Protein AF-A0A8J4S5A6-F1 (afdb_monomer_lite)

InterPro domains:
  IPR004843 Calcineurin-like, phosphoesterase domain [PF00149] (9-137)
  IPR004843 Calcineurin-like, phosphoesterase domain [PF00149] (401-636)
  IPR008963 Purple acid phosphatase-like, N-terminal [SSF49363] (291-391)
  IPR015914 Purple acid phosphatase, N-terminal [PF16656] (293-390)
  IPR025733 Purple acid phosphatase, C-terminal domain [PF14008] (165-216)
  IPR025733 Purple acid phosphatase, C-terminal domain [PF14008] (664-725)
  IPR029052 Metallo-dependent phosphatase-like [G3DSA:3.60.21.10] (1-220)
  IPR029052 Metallo-dependent phosphatase-like [G3DSA:3.60.21.10] (396-733)
  IPR029052 Metallo-dependent phosphatase-like [SSF56300] (8-216)
  IPR029052 Metallo-dependent phosphatase-like [SSF56300] (397-730)
  IPR039331 Purple acid phosphatase-like [PTHR22953] (284-729)
  IPR041792 Purple acid phosphatase, metallophosphatase domain [cd00839] (3-216)
  IPR041792 Purple acid phosphatase, metallophosphatase domain [cd00839] (396-730)

Organism: NCBI:txid1284355

pLDDT: mean 86.41, std 16.62, range [24.92, 98.94]

Secondary structure (DSSP, 8-state):
---TTHHHHHH---STTTTT-BTTTBEEEEETTEEEEE--SSSSSTTPPPPTT-SS--S--S--HHHHHHHHHHHHHHTTTT--EEEEE-SS-S--GGGB-TTS-B-HHHHHHHHHHHHHHHHTT--EEEE-SSSSEEEEEEEETTEE--TTB-TTS--BSS-SSPEEEEE-TT--TT-SPPPPS---TTEEEEESS--EEEEEEE-SS-EEEEEEE---------------S---S---------SS-GGG-EEETTTTEEESTTTEEE---TT--SGGGGEEEPTTGGGS-EEEEEEEESSSTTSEEEEEEEESS--TTEEEEEESSTT-PEEP-SPPEEE-S-B-SS-B-EEEEEEE-SPPTT-EEEEEEEESS-GGGBPPPEEEEPPPPTT--S-EEEEEES---SSTTTHHHHHHHTT--TTT-SEEEE-S--S-GGGGGGSTTGGGS--HHHHHHHHHHHHHHHHTTS-EEE---STTSB--SHHHHH-HHHHHHSBTTHHHHHH---SHHHHT-BTTTBEEEEETTEEEEE--SSSSSTTPPPPSS-TT-----S--HHHHHHHHHHHHHHTTTTS-EEEEE-SS-S--STTEETTEE-HHHHHHHHHHHHHHHHTT-SEEEE-SSSSEEEEPSEETTEE--TTB-TTS-EEES-SSPEEEEE--S--TT-PPPPPS---TTEEEEESS--EEEEEEE-SSEEEEEEEETTT--EEEEEEEE----

Structure (mmCIF, N/CA/C/O backbone):
data_AF-A0A8J4S5A6-F1
#
_entry.id   AF-A0A8J4S5A6-F1
#
loop_
_atom_site.group_PDB
_atom_site.id
_atom_site.type_symbol
_atom_site.label_atom_id
_atom_site.label_alt_id
_atom_site.label_comp_id
_atom_site.label_asym_id
_atom_site.label_entity_id
_atom_site.label_seq_id
_atom_site.pdbx_PDB_ins_code
_atom_site.Cartn_x
_atom_site.Cartn_y
_atom_site.Cartn_z
_atom_site.occupancy
_atom_site.B_iso_or_equiv
_atom_site.auth_seq_id
_atom_site.auth_comp_id
_atom_site.auth_asym_id
_atom_site.auth_atom_id
_atom_site.pdbx_PDB_model_num
ATOM 1 N N . MET A 1 1 ? 13.809 9.074 -29.346 1.00 41.97 1 MET A N 1
ATOM 2 C CA . MET A 1 1 ? 13.337 9.359 -30.720 1.00 41.97 1 MET A CA 1
ATOM 3 C C . MET A 1 1 ? 12.106 8.508 -30.985 1.00 41.97 1 MET A C 1
ATOM 5 O O . MET A 1 1 ? 12.254 7.336 -31.290 1.00 41.97 1 MET A O 1
ATOM 9 N N . LEU A 1 2 ? 10.903 9.052 -30.793 1.00 46.72 2 LEU A N 1
ATOM 10 C CA . LEU A 1 2 ? 9.667 8.351 -31.145 1.00 46.72 2 LEU A CA 1
ATOM 11 C C . LEU A 1 2 ? 9.407 8.586 -32.637 1.00 46.72 2 LEU A C 1
ATOM 13 O O . LEU A 1 2 ? 9.055 9.693 -33.036 1.00 46.72 2 LEU A O 1
ATOM 17 N N . SER A 1 3 ? 9.639 7.575 -33.470 1.00 61.97 3 SER A N 1
ATOM 18 C CA . SER A 1 3 ? 9.270 7.588 -34.889 1.00 61.97 3 SER A CA 1
ATOM 19 C C . SER A 1 3 ? 8.176 6.551 -35.165 1.00 61.97 3 SER A C 1
ATOM 21 O O . SER A 1 3 ? 8.060 5.555 -34.456 1.00 61.97 3 SER A O 1
ATOM 23 N N . ASN A 1 4 ? 7.338 6.816 -36.171 1.00 74.19 4 ASN A N 1
ATOM 24 C CA . ASN A 1 4 ? 6.442 5.862 -36.838 1.00 74.19 4 ASN A CA 1
ATOM 25 C C . ASN A 1 4 ? 5.671 4.877 -35.923 1.00 74.19 4 ASN A C 1
ATOM 27 O O . ASN A 1 4 ? 5.987 3.691 -35.873 1.00 74.19 4 ASN A O 1
ATOM 31 N N . TYR A 1 5 ? 4.673 5.365 -35.175 1.00 77.00 5 TYR A N 1
ATOM 32 C CA . TYR A 1 5 ? 3.779 4.552 -34.324 1.00 77.00 5 TYR A CA 1
ATOM 33 C C . TYR A 1 5 ? 4.475 3.592 -33.329 1.00 77.00 5 TYR A C 1
ATOM 35 O O . TYR A 1 5 ? 3.842 2.661 -32.836 1.00 77.00 5 TYR A O 1
ATOM 43 N N . THR A 1 6 ? 5.750 3.810 -32.973 1.00 80.50 6 THR A N 1
ATOM 44 C CA . THR A 1 6 ? 6.512 2.889 -32.101 1.00 80.50 6 THR A CA 1
ATOM 45 C C . THR A 1 6 ? 5.836 2.666 -30.744 1.00 80.50 6 THR A C 1
ATOM 47 O O . THR A 1 6 ? 5.709 1.528 -30.306 1.00 80.50 6 THR A O 1
ATOM 50 N N . ALA A 1 7 ? 5.329 3.724 -30.099 1.00 76.69 7 ALA A N 1
ATOM 51 C CA . ALA A 1 7 ? 4.632 3.597 -28.815 1.00 76.69 7 ALA A CA 1
ATOM 52 C C . ALA A 1 7 ? 3.313 2.809 -28.932 1.00 76.69 7 ALA A C 1
ATOM 54 O O . ALA A 1 7 ? 3.006 1.990 -28.071 1.00 76.69 7 ALA A O 1
ATOM 55 N N . TYR A 1 8 ? 2.557 3.018 -30.014 1.00 81.31 8 TYR A N 1
ATOM 56 C CA . TYR A 1 8 ? 1.320 2.280 -30.281 1.00 81.31 8 TYR A CA 1
ATOM 57 C C . TYR A 1 8 ? 1.598 0.793 -30.547 1.00 81.31 8 TYR A C 1
ATOM 59 O O . TYR A 1 8 ? 0.922 -0.082 -30.010 1.00 81.31 8 TYR A O 1
ATOM 67 N N . ASN A 1 9 ? 2.646 0.497 -31.318 1.00 83.31 9 ASN A N 1
ATOM 68 C CA . ASN A 1 9 ? 3.053 -0.873 -31.622 1.00 83.31 9 ASN A CA 1
ATOM 69 C C . ASN A 1 9 ? 3.670 -1.615 -30.422 1.00 83.31 9 ASN A C 1
ATOM 71 O O . ASN A 1 9 ? 3.598 -2.838 -30.377 1.00 83.31 9 ASN A O 1
ATOM 75 N N . ALA A 1 10 ? 4.240 -0.901 -29.445 1.00 83.00 10 ALA A N 1
ATOM 76 C CA . ALA A 1 10 ? 4.820 -1.501 -28.241 1.00 83.00 10 ALA A CA 1
ATOM 77 C C . ALA A 1 10 ? 3.785 -1.838 -27.152 1.00 83.00 10 ALA A C 1
ATOM 79 O O . ALA A 1 10 ? 4.020 -2.737 -26.352 1.00 83.00 10 ALA A O 1
ATOM 80 N N . ARG A 1 11 ? 2.661 -1.110 -27.095 1.00 81.69 11 ARG A N 1
ATOM 81 C CA . ARG A 1 11 ? 1.682 -1.209 -25.994 1.00 81.69 11 ARG A CA 1
ATOM 82 C C . ARG A 1 11 ? 0.550 -2.195 -26.242 1.00 81.69 11 ARG A C 1
ATOM 84 O O . ARG A 1 11 ? -0.024 -2.713 -25.293 1.00 81.69 11 ARG A O 1
ATOM 91 N N . PHE A 1 12 ? 0.217 -2.443 -27.503 1.00 78.94 12 PHE A N 1
ATOM 92 C CA . PHE A 1 12 ? -0.846 -3.370 -27.873 1.00 78.94 12 PHE A CA 1
ATOM 93 C C . PHE A 1 12 ? -0.267 -4.579 -28.607 1.00 78.94 12 PHE A C 1
ATOM 95 O O . PHE A 1 12 ? 0.832 -4.521 -29.160 1.00 78.94 12 PHE A O 1
ATOM 102 N N . LYS A 1 13 ? -0.999 -5.693 -28.610 1.00 85.06 13 LYS A N 1
ATOM 103 C CA . LYS A 1 13 ? -0.646 -6.874 -29.396 1.00 85.06 13 LYS A CA 1
ATOM 104 C C . LYS A 1 13 ? -1.905 -7.454 -30.018 1.00 85.06 13 LYS A C 1
ATOM 106 O O . LYS A 1 13 ? -2.698 -8.095 -29.337 1.00 85.06 13 LYS A O 1
ATOM 111 N N . MET A 1 14 ? -2.073 -7.199 -31.307 1.00 90.75 14 MET A N 1
ATOM 112 C CA . MET A 1 14 ? -3.220 -7.649 -32.096 1.00 90.75 14 MET A CA 1
ATOM 113 C C . MET A 1 14 ? -2.910 -8.954 -32.856 1.00 90.75 14 MET A C 1
ATOM 115 O O . MET A 1 14 ? -1.727 -9.255 -33.057 1.00 90.75 14 MET A O 1
ATOM 119 N N . PRO A 1 15 ? -3.921 -9.735 -33.299 1.00 89.38 15 PRO A N 1
ATOM 120 C CA . PRO A 1 15 ? -3.740 -11.022 -33.992 1.00 89.38 15 PRO A CA 1
ATOM 121 C C . PRO A 1 15 ? -3.275 -10.872 -35.456 1.00 89.38 15 PRO A C 1
ATOM 123 O O . PRO A 1 15 ? -3.808 -11.480 -36.382 1.00 89.38 15 PRO A O 1
ATOM 126 N N . TYR A 1 16 ? -2.285 -10.011 -35.702 1.00 89.69 16 TYR A N 1
ATOM 127 C CA . TYR A 1 16 ? -1.847 -9.678 -37.055 1.00 89.69 16 TYR A CA 1
ATOM 128 C C . TYR A 1 16 ? -1.091 -10.815 -37.737 1.00 89.69 16 TYR A C 1
ATOM 130 O O . TYR A 1 16 ? -1.095 -10.899 -38.959 1.00 89.69 16 TYR A O 1
ATOM 138 N N . LYS A 1 17 ? -0.416 -11.695 -36.988 1.00 89.69 17 LYS A N 1
ATOM 139 C CA . LYS A 1 17 ? 0.322 -12.812 -37.600 1.00 89.69 17 LYS A CA 1
ATOM 140 C C . LYS A 1 17 ? -0.647 -13.852 -38.145 1.00 89.69 17 LYS A C 1
ATOM 142 O O . LYS A 1 17 ? -0.435 -14.380 -39.231 1.00 89.69 17 LYS A O 1
ATOM 147 N N . GLU A 1 18 ? -1.701 -14.109 -37.386 1.00 90.69 18 GLU A N 1
ATOM 148 C CA . GLU A 1 18 ? -2.768 -15.055 -37.671 1.00 90.69 18 GLU A CA 1
ATOM 149 C C . GLU A 1 18 ? -3.590 -14.607 -38.882 1.00 90.69 18 GLU A C 1
ATOM 151 O O . GLU A 1 18 ? -3.929 -15.430 -39.728 1.00 90.69 18 GLU A O 1
ATOM 156 N N . SER A 1 19 ? -3.838 -13.300 -39.009 1.00 91.12 19 SER A N 1
ATOM 157 C CA . SER A 1 19 ? -4.547 -12.723 -40.153 1.00 91.12 19 SER A CA 1
ATOM 158 C C . SER A 1 19 ? -3.647 -12.346 -41.336 1.00 91.12 19 SER A C 1
ATOM 160 O O . SER A 1 19 ? -4.139 -11.828 -42.336 1.00 91.12 19 SER A O 1
ATOM 162 N N . GLY A 1 20 ? -2.323 -12.503 -41.233 1.00 91.81 20 GLY A N 1
ATOM 163 C CA . GLY A 1 20 ? -1.368 -12.010 -42.238 1.00 91.81 20 GLY A CA 1
ATOM 164 C C . GLY A 1 20 ? -1.290 -10.478 -42.360 1.00 91.81 20 GLY A C 1
ATOM 165 O O . GLY A 1 20 ? -0.846 -9.971 -43.389 1.00 91.81 20 GLY A O 1
ATOM 166 N N . GLY A 1 21 ? -1.751 -9.751 -41.338 1.00 91.81 21 GLY A N 1
ATOM 167 C CA . GLY A 1 21 ? -1.681 -8.295 -41.221 1.00 91.81 21 GLY A CA 1
ATOM 168 C C . GLY A 1 21 ? -0.303 -7.783 -40.779 1.00 91.81 21 GLY A C 1
ATOM 169 O O . GLY A 1 21 ? 0.701 -8.492 -40.871 1.00 91.81 21 GLY A O 1
ATOM 170 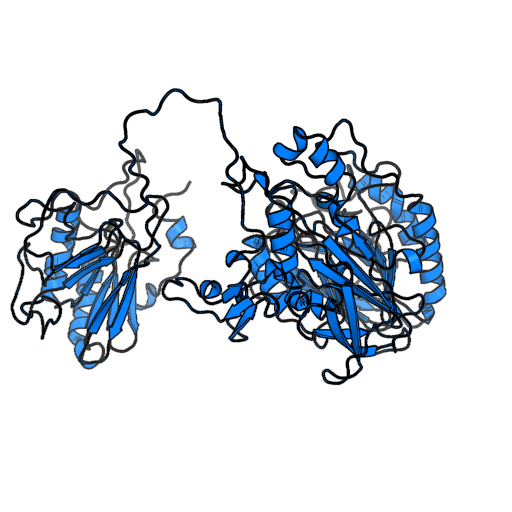N N . ALA A 1 22 ? -0.234 -6.542 -40.287 1.00 92.38 22 ALA A N 1
ATOM 171 C CA . ALA A 1 22 ? 1.026 -5.923 -39.865 1.00 92.38 22 ALA A CA 1
ATOM 172 C C . ALA A 1 22 ? 0.921 -5.218 -38.506 1.00 92.38 22 ALA A C 1
ATOM 174 O O . ALA A 1 22 ? 0.249 -4.195 -38.369 1.00 92.38 22 ALA A O 1
ATOM 175 N N . LEU A 1 23 ? 1.674 -5.728 -37.523 1.00 88.75 23 LEU A N 1
ATOM 176 C CA . LEU A 1 23 ? 1.789 -5.170 -36.168 1.00 88.75 23 LEU A CA 1
ATOM 177 C C . LEU A 1 23 ? 0.407 -4.869 -35.554 1.00 88.75 23 LEU A C 1
ATOM 179 O O . LEU A 1 23 ? -0.499 -5.685 -35.656 1.00 88.75 23 LEU A O 1
ATOM 183 N N . ASN A 1 24 ? 0.216 -3.707 -34.929 1.00 89.12 24 ASN A N 1
ATOM 184 C CA . ASN A 1 24 ? -1.111 -3.270 -34.487 1.00 89.12 24 ASN A CA 1
ATOM 185 C C . ASN A 1 24 ? -1.853 -2.456 -35.556 1.00 89.12 24 ASN A C 1
ATOM 187 O O . ASN A 1 24 ? -2.941 -1.960 -35.290 1.00 89.12 24 ASN A O 1
ATOM 191 N N . MET A 1 25 ? -1.276 -2.292 -36.750 1.00 90.62 25 MET A N 1
ATOM 192 C CA . MET A 1 25 ? -1.758 -1.337 -37.749 1.00 90.62 25 MET A CA 1
ATOM 193 C C . MET A 1 25 ? -2.964 -1.862 -38.529 1.00 90.62 25 MET A C 1
ATOM 195 O O . MET A 1 25 ? -3.883 -1.098 -38.806 1.00 90.62 25 MET A O 1
ATOM 199 N N . TRP A 1 26 ? -2.967 -3.150 -38.874 1.00 94.00 26 TRP A N 1
ATOM 200 C CA . TRP A 1 26 ? -4.120 -3.823 -39.471 1.00 94.00 26 TRP A CA 1
ATOM 201 C C . TRP A 1 26 ? -4.081 -5.324 -39.196 1.00 94.00 26 TRP A C 1
ATOM 203 O O . TRP A 1 26 ? -3.020 -5.953 -39.231 1.00 94.00 26 TRP A O 1
ATOM 213 N N . HIS A 1 27 ? -5.243 -5.881 -38.878 1.00 96.69 27 HIS A N 1
ATOM 214 C CA . HIS A 1 27 ? -5.439 -7.274 -38.484 1.00 96.69 27 HIS A CA 1
ATOM 215 C C . HIS A 1 27 ? -6.924 -7.637 -38.578 1.00 96.69 27 HIS A C 1
ATOM 217 O O . HIS A 1 27 ? -7.782 -6.761 -38.682 1.00 96.69 27 HIS A O 1
ATOM 223 N N . SER A 1 28 ? -7.247 -8.922 -38.509 1.00 97.81 28 SER A N 1
ATOM 224 C CA . SER A 1 28 ? -8.633 -9.389 -38.513 1.00 97.81 28 SER A CA 1
ATOM 225 C C . SER A 1 28 ? -8.824 -10.587 -37.590 1.00 97.81 28 SER A C 1
ATOM 227 O O . SER A 1 28 ? -7.861 -11.239 -37.186 1.00 97.81 28 SER A O 1
ATOM 229 N N . PHE A 1 29 ? -10.074 -10.857 -37.225 1.00 97.06 29 PHE A N 1
ATOM 230 C CA . PHE A 1 29 ? -10.453 -12.034 -36.452 1.00 97.06 29 PHE A CA 1
ATOM 231 C C . PHE A 1 29 ? -11.947 -12.329 -36.606 1.00 97.06 29 PHE A C 1
ATOM 233 O O . PHE A 1 29 ? -12.749 -11.439 -36.890 1.00 97.06 29 PHE A O 1
ATOM 240 N N . ASP A 1 30 ? -12.319 -13.584 -36.370 1.00 96.00 30 ASP A N 1
ATOM 241 C CA . ASP A 1 30 ? -13.715 -14.012 -36.324 1.00 96.00 30 ASP A CA 1
ATOM 242 C C . ASP A 1 30 ? -14.161 -14.065 -34.856 1.00 96.00 30 ASP A C 1
ATOM 244 O O . ASP A 1 30 ? -13.468 -14.629 -34.005 1.00 96.00 30 ASP A O 1
ATOM 248 N N . HIS A 1 31 ? -15.324 -13.496 -34.544 1.00 93.31 31 HIS A N 1
ATOM 249 C CA . HIS A 1 31 ? -15.936 -13.616 -33.225 1.00 93.31 31 HIS A CA 1
ATOM 250 C C . HIS A 1 31 ? -17.440 -13.855 -33.357 1.00 93.31 31 HIS A C 1
ATOM 252 O O . HIS A 1 31 ? -18.203 -12.984 -33.777 1.00 93.31 31 HIS A O 1
ATOM 258 N N . GLY A 1 32 ? -17.873 -15.067 -33.002 1.00 93.56 32 GLY A N 1
ATOM 259 C CA . GLY A 1 32 ? -19.257 -15.490 -33.198 1.00 93.56 32 GLY A CA 1
ATOM 260 C C . GLY A 1 32 ? -19.660 -15.407 -34.681 1.00 93.56 32 GLY A C 1
ATOM 261 O O . GLY A 1 32 ? -18.938 -15.935 -35.524 1.00 93.56 32 GLY A O 1
ATOM 262 N N . PRO A 1 33 ? -20.798 -14.775 -35.026 1.00 96.69 33 PRO A N 1
ATOM 263 C CA . PRO A 1 33 ? -21.267 -14.658 -36.408 1.00 96.69 33 PRO A CA 1
ATOM 264 C C . PRO A 1 33 ? -20.622 -13.499 -37.194 1.00 96.69 33 PRO A C 1
ATOM 266 O O . PRO A 1 33 ? -21.114 -13.169 -38.273 1.00 96.69 33 PRO A O 1
ATOM 269 N N . ILE A 1 34 ? -19.583 -12.847 -36.661 1.00 98.06 34 ILE A N 1
ATOM 270 C CA . ILE A 1 34 ? -18.998 -11.633 -37.240 1.00 98.06 34 ILE A CA 1
ATOM 271 C C . ILE A 1 34 ? -17.533 -11.862 -37.611 1.00 98.06 34 ILE A C 1
ATOM 273 O O . ILE A 1 34 ? -16.748 -12.355 -36.799 1.00 98.06 34 ILE A O 1
ATOM 277 N N . HIS A 1 35 ? -17.163 -11.435 -38.814 1.00 98.31 35 HIS A N 1
ATOM 278 C CA . HIS A 1 35 ? -15.785 -11.189 -39.206 1.00 98.31 35 HIS A CA 1
ATOM 279 C C . HIS A 1 35 ? -15.424 -9.719 -38.961 1.00 98.31 35 HIS A C 1
ATOM 281 O O . HIS A 1 35 ? -16.052 -8.826 -39.534 1.00 98.31 35 HIS A O 1
ATOM 287 N N . PHE A 1 36 ? -14.411 -9.467 -38.135 1.00 98.31 36 PHE A N 1
ATOM 288 C CA . PHE A 1 36 ? -13.881 -8.130 -37.880 1.00 98.31 36 PHE A CA 1
ATOM 289 C C . PHE A 1 36 ? -12.595 -7.904 -38.667 1.00 98.31 36 PHE A C 1
ATOM 291 O O . PHE A 1 36 ? -11.640 -8.666 -38.531 1.00 98.31 36 PHE A O 1
ATOM 298 N N . THR A 1 37 ? -12.535 -6.809 -39.422 1.00 98.25 37 THR A N 1
ATOM 299 C CA . THR A 1 37 ? -11.324 -6.341 -40.104 1.00 98.25 37 THR A CA 1
ATOM 300 C C . THR A 1 37 ? -10.949 -4.958 -39.576 1.00 98.25 37 THR A C 1
ATOM 302 O O . THR A 1 37 ? -11.669 -3.989 -39.798 1.00 98.25 37 THR A O 1
ATOM 305 N N . SER A 1 38 ? -9.820 -4.839 -38.885 1.00 97.50 38 SER A N 1
ATOM 306 C CA . SER A 1 38 ? -9.273 -3.557 -38.432 1.00 97.50 38 SER A CA 1
ATOM 307 C C . SER A 1 38 ? -8.187 -3.090 -39.395 1.00 97.50 38 SER A C 1
ATOM 309 O O . SER A 1 38 ? -7.273 -3.857 -39.709 1.00 97.50 38 SER A O 1
ATOM 311 N N . LEU A 1 39 ? -8.286 -1.851 -39.876 1.00 96.00 39 LEU A N 1
ATOM 312 C CA . LEU A 1 39 ? -7.327 -1.261 -40.808 1.00 96.00 39 LEU A CA 1
ATOM 313 C C . LEU A 1 39 ? -6.921 0.158 -40.404 1.00 96.00 39 LEU A C 1
ATOM 315 O O . LEU A 1 39 ? -7.634 0.866 -39.689 1.00 96.00 39 LEU A O 1
ATOM 319 N N . SER A 1 40 ? -5.772 0.598 -40.904 1.00 92.81 40 SER A N 1
ATOM 320 C CA . SER A 1 40 ? -5.279 1.956 -40.736 1.00 92.81 40 SER A CA 1
ATOM 321 C C . SER A 1 40 ? -5.745 2.863 -41.869 1.00 92.81 40 SER A C 1
ATOM 323 O O . SER A 1 40 ? -5.315 2.755 -43.016 1.00 92.81 40 SER A O 1
ATOM 325 N N . SER A 1 41 ? -6.557 3.848 -41.505 1.00 92.50 41 SER A N 1
ATOM 326 C CA . SER A 1 41 ? -6.920 4.998 -42.338 1.00 92.50 41 SER A CA 1
ATOM 327 C C . SER A 1 41 ? -5.990 6.203 -42.105 1.00 92.50 41 SER A C 1
ATOM 329 O O . SER A 1 41 ? -6.383 7.340 -42.338 1.00 92.50 41 SER A O 1
ATOM 331 N N . GLU A 1 42 ? -4.798 5.980 -41.548 1.00 88.69 42 GLU A N 1
ATOM 332 C CA . GLU A 1 42 ? -3.802 7.029 -41.270 1.00 88.69 42 GLU A CA 1
ATOM 333 C C . GLU A 1 42 ? -2.506 6.818 -42.059 1.00 88.69 42 GLU A C 1
ATOM 335 O O . GLU A 1 42 ? -1.660 7.710 -42.133 1.00 88.69 42 GLU A O 1
ATOM 340 N N . THR A 1 43 ? -2.314 5.628 -42.638 1.00 87.56 43 THR A N 1
ATOM 341 C CA . THR A 1 43 ? -1.080 5.286 -43.336 1.00 87.56 43 THR A CA 1
ATOM 342 C C . THR A 1 43 ? -1.218 4.085 -44.284 1.00 87.56 43 THR A C 1
ATOM 344 O O . THR A 1 43 ? -2.234 3.404 -44.280 1.00 87.56 43 THR A O 1
ATOM 347 N N . ASP A 1 44 ? -0.188 3.833 -45.102 1.00 87.75 44 ASP A N 1
ATOM 348 C CA . ASP A 1 44 ? -0.052 2.687 -46.019 1.00 87.75 44 ASP A CA 1
ATOM 349 C C . ASP A 1 44 ? -1.182 2.538 -47.068 1.00 87.75 44 ASP A C 1
ATOM 351 O O . ASP A 1 44 ? -1.561 1.433 -47.457 1.00 87.75 44 ASP A O 1
ATOM 355 N N . TYR A 1 45 ? -1.682 3.665 -47.585 1.00 89.12 45 TYR A N 1
ATOM 356 C CA . TYR A 1 45 ? -2.498 3.762 -48.805 1.00 89.12 45 TYR A CA 1
ATOM 357 C C . TYR A 1 45 ? -2.166 5.060 -49.581 1.00 89.12 45 TYR A C 1
ATOM 359 O O . TYR A 1 45 ? -1.534 5.970 -49.028 1.00 89.12 45 TYR A O 1
ATOM 367 N N . PRO A 1 46 ? -2.519 5.172 -50.877 1.00 87.75 46 PRO A N 1
ATOM 368 C CA . PRO A 1 46 ? -2.237 6.366 -51.673 1.00 87.75 46 PRO A CA 1
ATOM 369 C C . PRO A 1 46 ? -2.838 7.637 -51.061 1.00 87.75 46 PRO A C 1
ATOM 371 O O . PRO A 1 46 ? -4.019 7.674 -50.740 1.00 87.75 46 PRO A O 1
ATOM 374 N N . ASN A 1 47 ? -2.027 8.695 -50.953 1.00 84.50 47 ASN A N 1
ATOM 375 C CA . ASN A 1 47 ? -2.416 9.998 -50.388 1.00 84.50 47 ASN A CA 1
ATOM 376 C C . ASN A 1 47 ? -2.824 9.968 -48.903 1.00 84.50 47 ASN A C 1
ATOM 378 O O . ASN A 1 47 ? -3.492 10.888 -48.433 1.00 84.50 47 ASN A O 1
ATOM 382 N N . ALA A 1 48 ? -2.396 8.947 -48.152 1.00 84.06 48 ALA A N 1
ATOM 383 C CA . ALA A 1 48 ? -2.565 8.926 -46.703 1.00 84.06 48 ALA A CA 1
ATOM 384 C C . ALA A 1 48 ? -1.967 10.188 -46.031 1.00 84.06 48 ALA A C 1
ATOM 386 O O . ALA A 1 48 ? -0.951 10.711 -46.512 1.00 84.06 48 ALA A O 1
ATOM 387 N N . PRO A 1 49 ? -2.564 10.678 -44.926 1.00 73.69 49 PRO A N 1
ATOM 388 C CA . PRO A 1 49 ? -2.113 11.874 -44.225 1.00 73.69 49 PRO A CA 1
ATOM 389 C C . PRO A 1 49 ? -0.628 11.820 -43.845 1.00 73.69 49 PRO A C 1
ATOM 391 O O . PRO A 1 49 ? -0.129 10.846 -43.281 1.00 73.69 49 PRO A O 1
ATOM 394 N N . THR A 1 50 ? 0.094 12.908 -44.107 1.00 65.38 50 THR A N 1
ATOM 395 C CA . THR A 1 50 ? 1.450 13.111 -43.581 1.00 65.38 50 THR A CA 1
ATOM 396 C C . THR A 1 50 ? 1.393 13.915 -42.287 1.00 65.38 50 THR A C 1
ATOM 398 O O . THR A 1 50 ? 0.585 14.833 -42.171 1.00 65.38 50 THR A O 1
ATOM 401 N N . ASN A 1 51 ? 2.266 13.614 -41.324 1.00 59.09 51 ASN A N 1
ATOM 402 C CA . ASN A 1 51 ? 2.300 14.315 -40.040 1.00 59.09 51 ASN A CA 1
ATOM 403 C C . ASN A 1 51 ? 2.563 15.828 -40.220 1.00 59.09 51 ASN A C 1
ATOM 405 O O . ASN A 1 51 ? 3.624 16.215 -40.706 1.00 59.09 51 ASN A O 1
ATOM 409 N N . ALA A 1 52 ? 1.626 16.676 -39.778 1.00 52.44 52 ALA A N 1
ATOM 410 C CA . ALA A 1 52 ? 1.738 18.138 -39.827 1.00 52.44 52 ALA A CA 1
ATOM 411 C C . ALA A 1 52 ? 2.775 18.724 -38.842 1.00 52.44 52 ALA A C 1
ATOM 413 O O . ALA A 1 52 ? 3.161 19.884 -38.969 1.00 52.44 52 ALA A O 1
ATOM 414 N N . TYR A 1 53 ? 3.247 17.930 -37.875 1.00 52.28 53 TYR A N 1
ATOM 415 C CA . TYR A 1 53 ? 4.085 18.372 -36.755 1.00 52.28 53 TYR A CA 1
ATOM 416 C C . TYR A 1 53 ? 5.548 17.913 -36.841 1.00 52.28 53 TYR A C 1
ATOM 418 O O . TYR A 1 53 ? 6.328 18.181 -35.928 1.00 52.28 53 TYR A O 1
ATOM 426 N N . THR A 1 54 ? 5.962 17.236 -37.921 1.00 50.94 54 THR A N 1
ATOM 427 C CA . THR A 1 54 ? 7.366 16.821 -38.097 1.00 50.94 54 THR A CA 1
ATOM 428 C C . THR A 1 54 ? 7.863 17.081 -39.515 1.00 50.94 54 THR A C 1
ATOM 430 O O . THR A 1 54 ? 7.217 16.703 -40.484 1.00 50.94 54 THR A O 1
ATOM 433 N N . LEU A 1 55 ? 9.042 17.699 -39.633 1.00 50.59 55 LEU A N 1
ATOM 434 C CA . LEU A 1 55 ? 9.624 18.152 -40.905 1.00 50.59 55 LEU A CA 1
ATOM 435 C C . LEU A 1 55 ? 10.163 17.019 -41.804 1.00 50.59 55 LEU A C 1
ATOM 437 O O . LEU A 1 55 ? 10.561 17.301 -42.932 1.00 50.59 55 LEU A O 1
ATOM 441 N N . THR A 1 56 ? 10.235 15.763 -41.337 1.00 54.31 56 THR A N 1
ATOM 442 C CA . THR A 1 56 ? 11.055 14.734 -42.016 1.00 54.31 56 THR A CA 1
ATOM 443 C C . THR A 1 56 ? 10.520 13.301 -42.076 1.00 54.31 56 THR A C 1
ATOM 445 O O . THR A 1 56 ? 11.142 12.502 -42.770 1.00 54.31 56 THR A O 1
ATOM 448 N N . ASN A 1 57 ? 9.391 12.929 -41.459 1.00 54.59 57 ASN A N 1
ATOM 449 C CA . ASN A 1 57 ? 8.979 11.516 -41.438 1.00 54.59 57 ASN A CA 1
ATOM 450 C C . ASN A 1 57 ? 7.616 11.269 -42.095 1.00 54.59 57 ASN A C 1
ATOM 452 O O . ASN A 1 57 ? 6.586 11.768 -41.646 1.00 54.59 57 ASN A O 1
ATOM 456 N N . LYS A 1 58 ? 7.620 10.443 -43.151 1.00 57.97 58 LYS A N 1
ATOM 457 C CA . LYS A 1 58 ? 6.416 9.791 -43.680 1.00 57.97 58 LYS A CA 1
ATOM 458 C C . LYS A 1 58 ? 5.900 8.800 -42.629 1.00 57.97 58 LYS A C 1
ATOM 460 O O . LYS A 1 58 ? 6.670 7.959 -42.174 1.00 57.97 58 LYS A O 1
ATOM 465 N N . ASN A 1 59 ? 4.622 8.890 -42.268 1.00 67.12 59 ASN A N 1
ATOM 466 C CA . ASN A 1 59 ? 3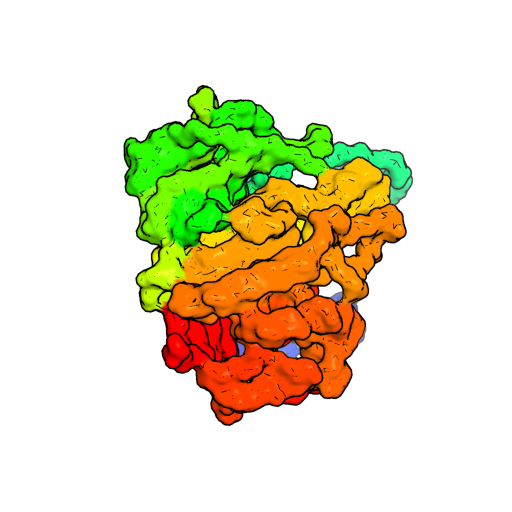.929 7.816 -41.553 1.00 67.12 59 ASN A CA 1
ATOM 467 C C . ASN A 1 59 ? 3.808 6.608 -42.497 1.00 67.12 59 ASN A C 1
ATOM 469 O O . ASN A 1 59 ? 3.432 6.804 -43.656 1.00 67.12 59 ASN A O 1
ATOM 473 N N . GLY A 1 60 ? 4.108 5.394 -42.019 1.00 75.50 60 GLY A N 1
ATOM 474 C CA . GLY A 1 60 ? 3.874 4.144 -42.761 1.00 75.50 60 GLY A CA 1
ATOM 475 C C . GLY A 1 60 ? 5.106 3.319 -43.088 1.00 75.50 60 GLY A C 1
ATOM 476 O O . GLY A 1 60 ? 6.144 3.435 -42.438 1.00 75.50 60 GLY A O 1
ATOM 477 N N . GLY A 1 61 ? 4.994 2.473 -44.110 1.00 81.44 61 GLY A N 1
ATOM 478 C CA . GLY A 1 61 ? 6.017 1.491 -44.468 1.00 81.44 61 GLY A CA 1
ATOM 479 C C . GLY A 1 61 ? 5.861 0.175 -43.707 1.00 81.44 61 GLY A C 1
ATOM 480 O O . GLY A 1 61 ? 6.837 -0.558 -43.556 1.00 81.44 61 GLY A O 1
ATOM 481 N N . PHE A 1 62 ? 4.653 -0.119 -43.221 1.00 81.38 62 PHE A N 1
ATOM 482 C CA . PHE A 1 62 ? 4.357 -1.355 -42.495 1.00 81.38 62 PHE A CA 1
ATOM 483 C C . PHE A 1 62 ? 4.004 -2.520 -43.436 1.00 81.38 62 PHE A C 1
ATOM 485 O O . PHE A 1 62 ? 4.046 -3.676 -43.022 1.00 81.38 62 PHE A O 1
ATOM 492 N N . GLY A 1 63 ? 3.704 -2.241 -44.710 1.00 84.81 63 GLY A N 1
ATOM 493 C CA . GLY A 1 63 ? 3.438 -3.259 -45.727 1.00 84.81 63 GLY A CA 1
ATOM 494 C C . GLY A 1 63 ? 2.431 -2.804 -46.781 1.00 84.81 63 GLY A C 1
ATOM 495 O O . GLY A 1 63 ? 2.102 -1.628 -46.884 1.00 84.81 63 GLY A O 1
ATOM 496 N N . ASN A 1 64 ? 1.932 -3.747 -47.585 1.00 90.62 64 ASN A N 1
ATOM 497 C CA . ASN A 1 64 ? 0.893 -3.473 -48.580 1.00 90.62 64 ASN A CA 1
ATOM 498 C C . ASN A 1 64 ? -0.501 -3.727 -47.988 1.00 90.62 64 ASN A C 1
ATOM 500 O O . ASN A 1 64 ? -1.094 -4.786 -48.202 1.00 90.62 64 ASN A O 1
ATOM 504 N N . GLN A 1 65 ? -1.007 -2.747 -47.240 1.00 94.31 65 GLN A N 1
ATOM 505 C CA . GLN A 1 65 ? -2.316 -2.829 -46.597 1.00 94.31 65 GLN A CA 1
ATOM 506 C C . GLN A 1 65 ? -3.455 -3.045 -47.604 1.00 94.31 65 GLN A C 1
ATOM 508 O O . GLN A 1 65 ? -4.308 -3.885 -47.359 1.00 94.31 65 GLN A O 1
ATOM 513 N N . LEU A 1 66 ? -3.475 -2.346 -48.745 1.00 94.81 66 LEU A N 1
ATOM 514 C CA . LEU A 1 66 ? -4.578 -2.461 -49.714 1.00 94.81 66 LEU A CA 1
ATOM 515 C C . LEU A 1 66 ? -4.739 -3.883 -50.259 1.00 94.81 66 LEU A C 1
ATOM 517 O O . LEU A 1 66 ? -5.849 -4.407 -50.313 1.00 94.81 66 LEU A O 1
ATOM 521 N N . SER A 1 67 ? -3.624 -4.527 -50.611 1.00 95.50 67 SER A N 1
ATOM 522 C CA . SER A 1 67 ? -3.646 -5.919 -51.067 1.00 95.50 67 SER A CA 1
ATOM 523 C C . SER A 1 67 ? -4.069 -6.881 -49.960 1.00 95.50 67 SER A C 1
ATOM 525 O O . SER A 1 67 ? -4.714 -7.888 -50.250 1.00 95.50 67 SER A O 1
ATOM 527 N N . TRP A 1 68 ? -3.694 -6.595 -48.712 1.00 97.38 68 TRP A N 1
ATOM 528 C CA . TRP A 1 68 ? -4.122 -7.379 -47.559 1.00 97.38 68 TRP A CA 1
ATOM 529 C C . TRP A 1 68 ? -5.626 -7.226 -47.295 1.00 97.38 68 TRP A C 1
ATOM 531 O O . TRP A 1 68 ? -6.316 -8.235 -47.195 1.00 97.38 68 TRP A O 1
ATOM 541 N N . VAL A 1 69 ? -6.153 -5.995 -47.275 1.00 97.94 69 VAL A N 1
ATOM 542 C CA . VAL A 1 69 ? -7.589 -5.719 -47.089 1.00 97.94 69 VAL A CA 1
ATOM 543 C C . VAL A 1 69 ? -8.409 -6.397 -48.184 1.00 97.94 69 VAL A C 1
ATOM 545 O O . VAL A 1 69 ? -9.404 -7.047 -47.884 1.00 97.94 69 VAL A O 1
ATOM 548 N N . GLU A 1 70 ? -7.987 -6.308 -49.450 1.00 98.00 70 GLU A N 1
ATOM 549 C CA . GLU A 1 70 ? -8.680 -6.989 -50.548 1.00 98.00 70 GLU A CA 1
ATOM 550 C C . GLU A 1 70 ? -8.711 -8.515 -50.359 1.00 98.00 70 GLU A C 1
ATOM 552 O O . GLU A 1 70 ? -9.762 -9.133 -50.521 1.00 98.00 70 GLU A O 1
ATOM 557 N N . SER A 1 71 ? -7.574 -9.114 -50.000 1.00 97.44 71 SER A N 1
ATOM 558 C CA . SER A 1 71 ? -7.461 -10.546 -49.702 1.00 97.44 71 SER A CA 1
ATOM 559 C C . SER A 1 71 ? -8.381 -10.963 -48.555 1.00 97.44 71 SER A C 1
ATOM 561 O O . SER A 1 71 ? -9.086 -11.969 -48.645 1.00 97.44 71 SER A O 1
ATOM 563 N N . GLU A 1 72 ? -8.368 -10.195 -47.470 1.00 97.38 72 GLU A N 1
ATOM 564 C CA . GLU A 1 72 ? -9.066 -10.551 -46.244 1.00 97.38 72 GLU A CA 1
ATOM 565 C C . GLU A 1 72 ? -10.581 -10.402 -46.378 1.00 97.38 72 GLU A C 1
ATOM 567 O O . GLU A 1 72 ? -11.329 -11.303 -45.998 1.00 97.38 72 GLU A O 1
ATOM 572 N N . LEU A 1 73 ? -11.041 -9.332 -47.028 1.00 98.31 73 LEU A N 1
ATOM 573 C CA . LEU A 1 73 ? -12.457 -9.159 -47.335 1.00 98.31 73 LEU A CA 1
ATOM 574 C C . LEU A 1 73 ? -12.961 -10.219 -48.324 1.00 98.31 73 LEU A C 1
ATOM 576 O O . LEU A 1 73 ? -14.068 -10.724 -48.153 1.00 98.31 73 LEU A O 1
ATOM 580 N N . ALA A 1 74 ? -12.150 -10.623 -49.309 1.00 98.19 74 ALA A N 1
ATOM 581 C CA . ALA A 1 74 ? -12.498 -11.732 -50.200 1.00 98.19 74 ALA A CA 1
ATOM 582 C C . ALA A 1 74 ? -12.650 -13.058 -49.438 1.00 98.19 74 ALA A C 1
ATOM 584 O O . ALA A 1 74 ? -13.576 -13.826 -49.705 1.00 98.19 74 ALA A O 1
ATOM 585 N N . ARG A 1 75 ? -11.757 -13.324 -48.474 1.00 97.19 75 ARG A N 1
ATOM 586 C CA . ARG A 1 75 ? -11.821 -14.510 -47.607 1.00 97.19 75 ARG A CA 1
ATOM 587 C C . ARG A 1 75 ? -13.085 -14.501 -46.750 1.00 97.19 75 ARG A C 1
ATOM 589 O O . ARG A 1 75 ? -13.752 -15.529 -46.649 1.00 97.19 75 ARG A O 1
ATOM 596 N N . ALA A 1 76 ? -13.407 -13.362 -46.145 1.00 97.75 76 ALA A N 1
ATOM 597 C CA . ALA A 1 76 ? -14.586 -13.204 -45.306 1.00 97.75 76 ALA A CA 1
ATOM 598 C C . ALA A 1 76 ? -15.889 -13.338 -46.112 1.00 97.75 76 ALA A C 1
ATOM 600 O O . ALA A 1 76 ? -16.773 -14.092 -45.709 1.00 97.75 76 ALA A O 1
ATOM 601 N N . ASP A 1 77 ? -15.979 -12.709 -47.290 1.00 97.88 77 ASP A N 1
ATOM 602 C CA . ASP A 1 77 ? -17.151 -12.812 -48.173 1.00 97.88 77 ASP A CA 1
ATOM 603 C C . ASP A 1 77 ? -17.375 -14.253 -48.661 1.00 97.88 77 ASP A C 1
ATOM 605 O O . ASP A 1 77 ? -18.504 -14.748 -48.676 1.00 97.88 77 ASP A O 1
ATOM 609 N N . ALA A 1 78 ? -16.295 -14.985 -48.954 1.00 97.75 78 ALA A N 1
ATOM 610 C CA . ALA A 1 78 ? -16.364 -16.408 -49.282 1.00 97.75 78 ALA A CA 1
ATOM 611 C C . ALA A 1 78 ? -16.782 -17.301 -48.093 1.00 97.75 78 ALA A C 1
ATOM 613 O O . ALA A 1 78 ? -17.213 -18.433 -48.308 1.00 97.75 78 ALA A O 1
ATOM 614 N N . ASN A 1 79 ? -16.671 -16.814 -46.850 1.00 96.56 79 ASN A N 1
ATOM 615 C CA . ASN A 1 79 ? -16.949 -17.559 -45.618 1.00 96.56 79 ASN A CA 1
ATOM 616 C C . ASN A 1 79 ? -18.243 -17.113 -44.905 1.00 96.56 79 ASN A C 1
ATOM 618 O O . ASN A 1 79 ? -18.440 -17.404 -43.721 1.00 96.56 79 ASN A O 1
ATOM 622 N N . ARG A 1 80 ? -19.162 -16.435 -45.605 1.00 95.69 80 ARG A N 1
ATOM 623 C CA . ARG A 1 80 ? -20.420 -15.938 -45.011 1.00 95.69 80 ARG A CA 1
ATOM 624 C C . ARG A 1 80 ? -21.326 -17.013 -44.419 1.00 95.69 80 ARG A C 1
ATOM 626 O O . ARG A 1 80 ? -22.172 -16.714 -43.579 1.00 95.69 80 ARG A O 1
ATOM 633 N N . GLU A 1 81 ? -21.140 -18.276 -44.798 1.00 95.00 81 GLU A N 1
ATOM 634 C CA . GLU A 1 81 ? -21.817 -19.392 -44.133 1.00 95.00 81 GLU A CA 1
ATOM 635 C C . GLU A 1 81 ? -21.450 -19.487 -42.643 1.00 95.00 81 GLU A C 1
ATOM 637 O O . GLU A 1 81 ? -22.285 -19.884 -41.835 1.00 95.00 81 GLU A O 1
ATOM 642 N N . ASN A 1 82 ? -20.247 -19.081 -42.240 1.00 94.75 82 ASN A N 1
ATOM 643 C CA . ASN A 1 82 ? -19.816 -19.096 -40.841 1.00 94.75 82 ASN A CA 1
ATOM 644 C C . ASN A 1 82 ? -19.907 -17.707 -40.199 1.00 94.75 82 ASN A C 1
ATOM 646 O O . ASN A 1 82 ? -20.394 -17.592 -39.074 1.00 94.75 82 ASN A O 1
ATOM 650 N N . VAL A 1 83 ? -19.523 -16.671 -40.946 1.00 96.56 83 VAL A N 1
ATOM 651 C CA . VAL A 1 83 ? -19.497 -15.265 -40.519 1.00 96.56 83 VAL A CA 1
ATOM 652 C C . VAL A 1 83 ? -20.415 -14.421 -41.412 1.00 96.56 83 VAL A C 1
ATOM 654 O O . VAL A 1 83 ? -19.944 -13.754 -42.329 1.00 96.56 83 VAL A O 1
ATOM 657 N N . PRO A 1 84 ? -21.746 -14.475 -41.218 1.00 96.44 84 PRO A N 1
ATOM 658 C CA . PRO A 1 84 ? -22.682 -13.759 -42.085 1.00 96.44 84 PRO A CA 1
ATOM 659 C C . PRO A 1 84 ? -22.486 -12.238 -42.091 1.00 96.44 84 PRO A C 1
ATOM 661 O O . PRO A 1 84 ? -22.871 -11.615 -43.079 1.00 96.44 84 PRO A O 1
ATOM 664 N N . TRP A 1 85 ? -21.868 -11.665 -41.049 1.00 97.88 85 TRP A N 1
ATOM 665 C CA . TRP A 1 85 ? -21.583 -10.232 -40.939 1.00 97.88 85 TRP A CA 1
ATOM 666 C C . TRP A 1 85 ? -20.101 -9.924 -41.117 1.00 97.88 85 TRP A C 1
ATOM 668 O O . TRP A 1 85 ? -19.256 -10.538 -40.466 1.00 97.88 85 TRP A O 1
ATOM 678 N N . ILE A 1 86 ? -19.795 -8.912 -41.922 1.00 98.50 86 ILE A N 1
ATOM 679 C CA . ILE A 1 86 ? -18.452 -8.358 -42.095 1.00 98.50 86 ILE A CA 1
ATOM 680 C C . ILE A 1 86 ? -18.448 -6.917 -41.587 1.00 98.50 86 ILE A C 1
ATOM 682 O O . ILE A 1 86 ? -19.158 -6.061 -42.120 1.00 98.50 86 ILE A O 1
ATOM 686 N N . ILE A 1 87 ? -17.624 -6.644 -40.574 1.00 98.50 87 ILE A N 1
ATOM 687 C CA . ILE A 1 87 ? -17.476 -5.318 -39.970 1.00 98.50 87 ILE A CA 1
ATOM 688 C C . ILE A 1 87 ? -16.041 -4.834 -40.134 1.00 98.50 87 ILE A C 1
ATOM 690 O O . ILE A 1 87 ? -15.093 -5.512 -39.737 1.00 98.50 87 ILE A O 1
ATOM 694 N N . VAL A 1 88 ? -15.889 -3.628 -40.674 1.00 98.62 88 VAL A N 1
ATOM 695 C CA . VAL A 1 88 ? -14.589 -2.969 -40.823 1.00 98.62 88 VAL A CA 1
ATOM 696 C C . VAL A 1 88 ? -14.447 -1.852 -39.794 1.00 98.62 88 VAL A C 1
ATOM 698 O O . VAL A 1 88 ? -15.321 -1.000 -39.687 1.00 98.62 88 VAL A O 1
ATOM 701 N N . GLY A 1 89 ? -13.341 -1.826 -39.051 1.00 97.62 89 GLY A N 1
ATOM 702 C CA . GLY A 1 89 ? -12.984 -0.742 -38.134 1.00 97.62 89 GLY A CA 1
ATOM 703 C C . GLY A 1 89 ? -11.805 0.079 -38.655 1.00 97.62 89 GLY A C 1
ATOM 704 O O . GLY A 1 89 ? -10.801 -0.484 -39.090 1.00 97.62 89 GLY A O 1
ATOM 705 N N . MET A 1 90 ? -11.911 1.406 -38.592 1.00 95.75 90 MET A N 1
ATOM 706 C CA . MET A 1 90 ? -10.825 2.338 -38.915 1.00 95.75 90 MET A CA 1
ATOM 707 C C . MET A 1 90 ? -10.943 3.636 -38.103 1.00 95.75 90 MET A C 1
ATOM 709 O O . MET A 1 90 ? -11.931 3.843 -37.408 1.00 95.75 90 MET A O 1
ATOM 713 N N . HIS A 1 91 ? -9.946 4.524 -38.152 1.00 93.44 91 HIS A N 1
ATOM 714 C CA . HIS A 1 91 ? -9.979 5.754 -37.351 1.00 93.44 91 HIS A CA 1
ATOM 715 C C . HIS A 1 91 ? -10.679 6.912 -38.082 1.00 93.44 91 HIS A C 1
ATOM 717 O O . HIS A 1 91 ? -11.748 7.355 -37.655 1.00 93.44 91 HIS A O 1
ATOM 723 N N . ARG A 1 92 ? -10.094 7.377 -39.194 1.00 91.62 92 ARG A N 1
ATOM 724 C CA . ARG A 1 92 ? -10.635 8.418 -40.082 1.00 91.62 92 ARG A CA 1
ATOM 725 C C . ARG A 1 92 ? -11.776 7.858 -40.929 1.00 91.62 92 ARG A C 1
ATOM 727 O O . ARG A 1 92 ? -11.602 6.799 -41.531 1.00 91.62 92 ARG A O 1
ATOM 734 N N . PRO A 1 93 ? -12.915 8.555 -41.000 1.00 93.50 93 PRO A N 1
ATOM 735 C CA . PRO A 1 93 ? -14.044 8.112 -41.797 1.00 93.50 93 PRO A CA 1
ATOM 736 C C . PRO A 1 93 ? -13.849 8.343 -43.300 1.00 93.50 93 PRO A C 1
ATOM 738 O O . PRO A 1 93 ? -13.084 9.204 -43.731 1.00 93.50 93 PRO A O 1
ATOM 741 N N . LEU A 1 94 ? -14.593 7.571 -44.099 1.00 94.38 94 LEU A N 1
ATOM 742 C CA . LEU A 1 94 ? -14.840 7.873 -45.515 1.00 94.38 94 LEU A CA 1
ATOM 743 C C . LEU A 1 94 ? -15.886 8.984 -45.646 1.00 94.38 94 LEU A C 1
ATOM 745 O O . LEU A 1 94 ? -15.797 9.834 -46.525 1.00 94.38 94 LEU A O 1
ATOM 749 N N . TYR A 1 95 ? -16.872 8.946 -44.755 1.00 93.00 95 TYR A N 1
ATOM 750 C CA . TYR A 1 95 ? -18.059 9.776 -44.761 1.00 93.00 95 TYR A CA 1
ATOM 751 C C . TYR A 1 95 ? -18.286 10.301 -43.345 1.00 93.00 95 TYR A C 1
ATOM 753 O O . TYR A 1 95 ? -18.383 9.514 -42.405 1.00 93.00 95 TYR A O 1
ATOM 761 N N . ASP A 1 96 ? -18.368 11.617 -43.200 1.00 92.19 96 ASP A N 1
ATOM 762 C CA . ASP A 1 96 ? -18.903 12.335 -42.039 1.00 92.19 96 ASP A CA 1
ATOM 763 C C . ASP A 1 96 ? -19.362 13.714 -42.522 1.00 92.19 96 ASP A C 1
ATOM 765 O O . ASP A 1 96 ? -18.857 14.197 -43.542 1.00 92.19 96 ASP A O 1
ATOM 769 N N . VAL A 1 97 ? -20.318 14.340 -41.836 1.00 88.81 97 VAL A N 1
ATOM 770 C CA . VAL A 1 97 ? -20.885 15.618 -42.303 1.00 88.81 97 VAL A CA 1
ATOM 771 C C . VAL A 1 97 ? -19.830 16.729 -42.375 1.00 88.81 97 VAL A C 1
ATOM 773 O O . VAL A 1 97 ? -19.888 17.562 -43.275 1.00 88.81 97 VAL A O 1
ATOM 776 N N . ALA A 1 98 ? -18.842 16.752 -41.475 1.00 87.62 98 ALA A N 1
ATOM 777 C CA . ALA A 1 98 ? -17.801 17.784 -41.484 1.00 87.62 98 ALA A CA 1
ATOM 778 C C . ALA A 1 98 ? -16.745 17.580 -42.587 1.00 87.62 98 ALA A C 1
ATOM 780 O O . ALA A 1 98 ? -16.038 18.524 -42.938 1.00 87.62 98 ALA A O 1
ATOM 781 N N . GLY A 1 99 ? -16.592 16.354 -43.087 1.00 88.56 99 GLY A N 1
ATOM 782 C CA . GLY A 1 99 ? -15.620 15.962 -44.107 1.00 88.56 99 GLY A CA 1
ATOM 783 C C . GLY A 1 99 ? -16.205 15.794 -45.510 1.00 88.56 99 GLY A C 1
ATOM 784 O O . GLY A 1 99 ? -15.544 15.195 -46.361 1.00 88.56 99 GLY A O 1
ATOM 785 N N . CYS A 1 100 ? -17.431 16.267 -45.751 1.00 89.75 100 CYS A N 1
ATOM 786 C CA . CYS A 1 100 ? -18.102 16.205 -47.048 1.00 89.75 100 CYS A CA 1
ATOM 787 C C . CYS A 1 100 ? -18.663 17.571 -47.462 1.00 89.75 100 CYS A C 1
ATOM 789 O O . CYS A 1 100 ? -18.927 18.431 -46.624 1.00 89.75 100 CYS A O 1
ATOM 791 N N . ASP A 1 101 ? -18.877 17.757 -48.764 1.00 89.38 101 ASP A N 1
ATOM 792 C CA . ASP A 1 101 ? -19.638 18.898 -49.275 1.00 89.38 101 ASP A CA 1
ATOM 793 C C . ASP A 1 101 ? -21.155 18.742 -49.032 1.00 89.38 101 ASP A C 1
ATOM 795 O O . ASP A 1 101 ? -21.636 17.694 -48.589 1.00 89.38 101 ASP A O 1
ATOM 799 N N . ASP A 1 102 ? -21.934 19.778 -49.363 1.00 85.25 102 ASP A N 1
ATOM 800 C CA . ASP A 1 102 ? -23.398 19.792 -49.187 1.00 85.25 102 ASP A CA 1
ATOM 801 C C . ASP A 1 102 ? -24.132 18.699 -49.994 1.00 85.25 102 ASP A C 1
ATOM 803 O O . ASP A 1 102 ? -25.293 18.389 -49.721 1.00 85.25 102 ASP A O 1
ATOM 807 N N . ASN A 1 103 ? -23.476 18.093 -50.990 1.00 86.44 103 ASN A N 1
ATOM 808 C CA . ASN A 1 103 ? -24.020 16.972 -51.756 1.00 86.44 103 ASN A CA 1
ATOM 809 C C . ASN A 1 103 ? -23.622 15.612 -51.158 1.00 86.44 103 ASN A C 1
ATOM 811 O O . ASN A 1 103 ? -23.985 14.574 -51.712 1.00 86.44 103 ASN A O 1
ATOM 815 N N . GLY A 1 104 ? -22.898 15.599 -50.036 1.00 86.75 104 GLY A N 1
ATOM 816 C CA . GLY A 1 104 ? -22.405 14.389 -49.386 1.00 86.75 104 GLY A CA 1
ATOM 817 C C . GLY A 1 104 ? -21.185 13.775 -50.068 1.00 86.75 104 GLY A C 1
ATOM 818 O O . GLY A 1 104 ? -20.929 12.588 -49.859 1.00 86.75 104 GLY A O 1
ATOM 819 N N . VAL A 1 105 ? -20.453 14.542 -50.885 1.00 93.00 105 VAL A N 1
ATOM 820 C CA . VAL A 1 105 ? -19.219 14.093 -51.541 1.00 93.00 105 VAL A CA 1
ATOM 821 C C . VAL A 1 105 ? -18.032 14.319 -50.598 1.00 93.00 105 VAL A C 1
ATOM 823 O O . VAL A 1 105 ? -17.818 15.462 -50.187 1.00 93.00 105 VAL A O 1
ATOM 826 N N . PRO A 1 106 ? -17.237 13.280 -50.269 1.00 93.06 106 PRO A N 1
ATOM 827 C CA . PRO A 1 106 ? -16.066 13.427 -49.410 1.00 93.06 106 PRO A CA 1
ATOM 828 C C . PRO A 1 106 ? -15.054 14.437 -49.950 1.00 93.06 106 PRO A C 1
ATOM 830 O O . PRO A 1 106 ? -14.728 14.439 -51.139 1.00 93.06 106 PRO A O 1
ATOM 833 N N . THR A 1 107 ? -14.514 15.263 -49.058 1.00 91.38 107 THR A N 1
ATOM 834 C CA . THR A 1 107 ? -13.477 16.255 -49.360 1.00 91.38 107 THR A CA 1
ATOM 835 C C . THR A 1 107 ? -12.186 15.948 -48.600 1.00 91.38 107 THR A C 1
ATOM 837 O O . THR A 1 107 ? -12.147 15.116 -47.693 1.00 91.38 107 THR A O 1
ATOM 840 N N . ASP A 1 108 ? -11.090 16.598 -48.997 1.00 88.19 108 ASP A N 1
ATOM 841 C CA . ASP A 1 108 ? -9.781 16.516 -48.339 1.00 88.19 108 ASP A CA 1
ATOM 842 C C . ASP A 1 108 ? -9.336 15.077 -48.003 1.00 88.19 108 ASP A C 1
ATOM 844 O O . ASP A 1 108 ? -9.189 14.231 -48.886 1.00 88.19 108 ASP A O 1
ATOM 848 N N . GLN A 1 109 ? -9.086 14.792 -46.723 1.00 87.81 109 GLN A N 1
ATOM 849 C CA . GLN A 1 109 ? -8.577 13.500 -46.271 1.00 87.81 109 GLN A CA 1
ATOM 850 C C . GLN A 1 109 ? -9.613 12.382 -46.402 1.00 87.81 109 GLN A C 1
ATOM 852 O O . GLN A 1 109 ? -9.231 11.247 -46.689 1.00 87.81 109 GLN A O 1
ATOM 857 N N . ASN A 1 110 ? -10.902 12.695 -46.268 1.00 92.00 110 ASN A N 1
ATOM 858 C CA . ASN A 1 110 ? -11.978 11.723 -46.427 1.00 92.00 110 ASN A CA 1
ATOM 859 C C . ASN A 1 110 ? -12.054 11.227 -47.877 1.00 92.00 110 ASN A C 1
ATOM 861 O O . ASN A 1 110 ? -12.226 10.031 -48.102 1.00 92.00 110 ASN A O 1
ATOM 865 N N . ALA A 1 111 ? -11.807 12.101 -48.861 1.00 93.62 111 ALA A N 1
ATOM 866 C CA . ALA A 1 111 ? -11.713 11.713 -50.273 1.00 93.62 111 ALA A CA 1
ATOM 867 C C . ALA A 1 111 ? -10.568 10.713 -50.532 1.00 93.62 111 ALA A C 1
ATOM 869 O O . ALA A 1 111 ? -10.699 9.783 -51.337 1.00 93.62 111 ALA A O 1
ATOM 870 N N . TYR A 1 112 ? -9.439 10.852 -49.827 1.00 93.69 112 TYR A N 1
ATOM 871 C CA . TYR A 1 112 ? -8.336 9.891 -49.927 1.00 93.69 112 TYR A CA 1
ATOM 872 C C . TYR A 1 112 ? -8.698 8.536 -49.313 1.00 93.69 112 TYR A C 1
ATOM 874 O O . TYR A 1 112 ? -8.415 7.506 -49.920 1.00 93.69 112 TYR A O 1
ATOM 882 N N . VAL A 1 113 ? -9.362 8.517 -48.153 1.00 94.38 113 VAL A N 1
ATOM 883 C CA . VAL A 1 113 ? -9.826 7.265 -47.529 1.00 94.38 113 VAL A CA 1
ATOM 884 C C . VAL A 1 113 ? -10.899 6.593 -48.399 1.00 94.38 113 VAL A C 1
ATOM 886 O O . VAL A 1 113 ? -10.816 5.392 -48.658 1.00 94.38 113 VAL A O 1
ATOM 889 N N . GLN A 1 114 ? -11.862 7.360 -48.920 1.00 95.69 114 GLN A N 1
ATOM 890 C CA . GLN A 1 114 ? -12.914 6.865 -49.811 1.00 95.69 114 GLN A CA 1
ATOM 891 C C . GLN A 1 114 ? -12.322 6.215 -51.065 1.00 95.69 114 GLN A C 1
ATOM 893 O O . GLN A 1 114 ? -12.594 5.046 -51.343 1.00 95.69 114 GLN A O 1
ATOM 898 N N . SER A 1 115 ? -11.468 6.944 -51.790 1.00 94.94 115 SER A N 1
ATOM 899 C CA . SER A 1 115 ? -10.854 6.451 -53.030 1.00 94.94 115 SER A CA 1
ATOM 900 C C . SER A 1 115 ? -9.984 5.206 -52.830 1.00 94.94 115 SER A C 1
ATOM 902 O O . SER A 1 115 ? -9.845 4.407 -53.756 1.00 94.94 115 SER A O 1
ATOM 904 N N . ALA A 1 116 ? -9.424 5.017 -51.633 1.00 95.25 116 ALA A N 1
ATOM 905 C CA . ALA A 1 116 ? -8.615 3.853 -51.300 1.00 95.25 116 ALA A CA 1
ATOM 906 C C . ALA A 1 116 ? -9.453 2.603 -50.982 1.00 95.25 116 ALA A C 1
ATOM 908 O O . ALA A 1 116 ? -9.082 1.508 -51.406 1.00 95.25 116 ALA A O 1
ATOM 909 N N . PHE A 1 117 ? -10.561 2.743 -50.245 1.00 97.44 117 PHE A N 1
ATOM 910 C CA . PHE A 1 117 ? -11.219 1.591 -49.615 1.00 97.44 117 PHE A CA 1
ATOM 911 C C . PHE A 1 117 ? -12.668 1.333 -50.046 1.00 97.44 117 PHE A C 1
ATOM 913 O O . PHE A 1 117 ? -13.105 0.182 -50.001 1.00 97.44 117 PHE A O 1
ATOM 920 N N . GLU A 1 118 ? -13.421 2.339 -50.502 1.00 96.88 118 GLU A N 1
ATOM 921 C CA . GLU A 1 118 ? -14.866 2.188 -50.745 1.00 96.88 118 GLU A CA 1
ATOM 922 C C . GLU A 1 118 ? -15.180 1.096 -51.776 1.00 96.88 118 GLU A C 1
ATOM 924 O O . GLU A 1 118 ? -16.050 0.250 -51.560 1.00 96.88 118 GLU A O 1
ATOM 929 N N . ALA A 1 119 ? -14.424 1.063 -52.876 1.00 97.25 119 ALA A N 1
ATOM 930 C CA . ALA A 1 119 ? -14.616 0.070 -53.927 1.00 97.25 119 ALA A CA 1
ATOM 931 C C . ALA A 1 119 ? -14.450 -1.369 -53.408 1.00 97.25 119 ALA A C 1
ATOM 933 O O . ALA A 1 119 ? -15.155 -2.268 -53.866 1.00 97.25 119 ALA A O 1
ATOM 934 N N . LEU A 1 120 ? -13.556 -1.592 -52.437 1.00 97.94 120 LEU A N 1
ATOM 935 C CA . LEU A 1 120 ? -13.369 -2.899 -51.803 1.00 97.94 120 LEU A CA 1
ATOM 936 C C . LEU A 1 120 ? -14.550 -3.239 -50.890 1.00 97.94 120 LEU A C 1
ATOM 938 O O . LEU A 1 120 ? -15.046 -4.364 -50.934 1.00 97.94 120 LEU A O 1
ATOM 942 N N . PHE A 1 121 ? -15.037 -2.271 -50.113 1.00 98.25 121 PHE A N 1
ATOM 943 C CA . PHE A 1 121 ? -16.173 -2.475 -49.212 1.00 98.25 121 PHE A CA 1
ATOM 944 C C . PHE A 1 121 ? -17.451 -2.815 -49.969 1.00 98.25 121 PHE A C 1
ATOM 946 O O . PHE A 1 121 ? -18.160 -3.740 -49.582 1.00 98.25 121 PHE A O 1
ATOM 953 N N . ILE A 1 122 ? -17.699 -2.143 -51.095 1.00 97.25 122 ILE A N 1
ATOM 954 C CA . ILE A 1 122 ? -18.821 -2.458 -51.983 1.00 97.25 122 ILE A CA 1
ATOM 955 C C . ILE A 1 122 ? -18.620 -3.833 -52.633 1.00 97.25 122 ILE A C 1
ATOM 957 O O . ILE A 1 122 ? -19.525 -4.666 -52.610 1.00 97.25 122 ILE A O 1
ATOM 961 N N . LYS A 1 123 ? -17.430 -4.103 -53.192 1.00 97.31 123 LYS A N 1
ATOM 962 C CA . LYS A 1 123 ? -17.122 -5.363 -53.892 1.00 97.31 123 LYS A CA 1
ATOM 963 C C . LYS A 1 123 ? -17.339 -6.593 -53.009 1.00 97.31 123 LYS A C 1
ATOM 965 O O . LYS A 1 123 ? -17.887 -7.581 -53.492 1.00 97.31 123 LYS A O 1
ATOM 970 N N . TYR A 1 124 ? -16.929 -6.522 -51.743 1.00 98.12 124 TYR A N 1
ATOM 971 C CA . TYR A 1 124 ? -17.018 -7.625 -50.779 1.00 98.12 124 TYR A CA 1
ATOM 972 C C . TYR A 1 124 ? -18.180 -7.485 -49.787 1.00 98.12 124 TYR A C 1
ATOM 974 O O . TYR A 1 124 ? -18.251 -8.213 -48.796 1.00 98.12 124 TYR A O 1
ATOM 982 N N . LYS A 1 125 ? -19.121 -6.576 -50.080 1.00 96.38 125 LYS A N 1
ATOM 983 C CA . LYS A 1 125 ? -20.394 -6.408 -49.366 1.00 96.38 125 LYS A CA 1
ATOM 984 C C . LYS A 1 125 ? -20.219 -6.184 -47.858 1.00 96.38 125 LYS A C 1
ATOM 986 O O . LYS A 1 125 ? -20.940 -6.775 -47.063 1.00 96.38 125 LYS A O 1
ATOM 991 N N . VAL A 1 126 ? -19.238 -5.382 -47.452 1.00 98.25 126 VAL A N 1
ATOM 992 C CA . VAL A 1 126 ? -19.046 -5.030 -46.034 1.00 98.25 126 VAL A CA 1
ATOM 993 C C . VAL A 1 126 ? -20.357 -4.488 -45.471 1.00 98.25 126 VAL A C 1
ATOM 995 O O . VAL A 1 126 ? -20.968 -3.610 -46.074 1.00 98.25 126 VAL A O 1
ATOM 998 N N . ASP A 1 127 ? -20.789 -5.021 -44.332 1.00 97.62 127 ASP A N 1
ATOM 999 C CA . ASP A 1 127 ? -22.099 -4.707 -43.768 1.00 97.62 127 ASP A CA 1
ATOM 1000 C C . ASP A 1 127 ? -22.048 -3.390 -42.981 1.00 97.62 127 ASP A C 1
ATOM 1002 O O . ASP A 1 127 ? -22.894 -2.510 -43.161 1.00 97.62 127 ASP A O 1
ATOM 1006 N N . VAL A 1 128 ? -21.022 -3.229 -42.135 1.00 97.81 128 VAL A N 1
ATOM 1007 C CA . VAL A 1 128 ? -20.843 -2.044 -41.284 1.00 97.81 128 VAL A CA 1
ATOM 1008 C C . VAL A 1 128 ? -19.391 -1.570 -41.294 1.00 97.81 128 VAL A C 1
ATOM 1010 O O . VAL A 1 128 ? -18.462 -2.369 -41.182 1.00 97.81 128 VAL A O 1
ATOM 1013 N N . VAL A 1 129 ? -19.195 -0.256 -41.369 1.00 98.19 129 VAL A N 1
ATOM 1014 C CA . VAL A 1 129 ? -17.896 0.405 -41.214 1.00 98.19 129 VAL A CA 1
ATOM 1015 C C . VAL A 1 129 ? -17.934 1.321 -39.992 1.00 98.19 129 VAL A C 1
ATOM 1017 O O . VAL A 1 129 ? -18.755 2.233 -39.925 1.00 98.19 129 VAL A O 1
ATOM 1020 N N . LEU A 1 130 ? -17.041 1.089 -39.031 1.00 97.50 130 LEU A N 1
ATOM 1021 C CA . LEU A 1 130 ? -16.937 1.826 -37.770 1.00 97.50 130 LEU A CA 1
ATOM 1022 C C . LEU A 1 130 ? -15.745 2.787 -37.787 1.00 97.50 130 LEU A C 1
ATOM 1024 O O . LEU A 1 130 ? -14.642 2.408 -38.186 1.00 97.50 130 LEU A O 1
ATOM 1028 N N . THR A 1 131 ? -15.973 4.024 -37.342 1.00 95.50 131 THR A N 1
ATOM 1029 C CA . THR A 1 131 ? -15.000 5.130 -37.383 1.00 95.50 131 THR A CA 1
ATOM 1030 C C . THR A 1 131 ? -15.034 5.964 -36.096 1.00 95.50 131 THR A C 1
ATOM 1032 O O . THR A 1 131 ? -16.017 5.907 -35.356 1.00 95.50 131 THR A O 1
ATOM 1035 N N . GLY A 1 132 ? -13.978 6.733 -35.790 1.00 90.00 132 GLY A N 1
ATOM 1036 C CA . GLY A 1 132 ? -13.870 7.441 -34.499 1.00 90.00 132 GLY A CA 1
ATOM 1037 C C . GLY A 1 132 ? -13.044 8.731 -34.482 1.00 90.00 132 GLY A C 1
ATOM 1038 O O . GLY A 1 132 ? -12.679 9.193 -33.408 1.00 90.00 132 GLY A O 1
ATOM 1039 N N . HIS A 1 133 ? -12.708 9.302 -35.641 1.00 89.56 133 HIS A N 1
ATOM 1040 C CA . HIS A 1 133 ? -11.853 10.493 -35.728 1.00 89.56 133 HIS A CA 1
ATOM 1041 C C . HIS A 1 133 ? -12.554 11.812 -35.365 1.00 89.56 133 HIS A C 1
ATOM 1043 O O . HIS A 1 133 ? -11.906 12.745 -34.904 1.00 89.56 133 HIS A O 1
ATOM 1049 N N . LYS A 1 134 ? -13.864 11.913 -35.604 1.00 88.50 134 LYS A N 1
ATOM 1050 C CA . LYS A 1 134 ? -14.674 13.086 -35.245 1.00 88.50 134 LYS A CA 1
ATOM 1051 C C . LYS A 1 134 ? -15.396 12.827 -33.931 1.00 88.50 134 LYS A C 1
ATOM 1053 O O . LYS A 1 134 ? -15.916 11.732 -33.741 1.00 88.50 134 LYS A O 1
ATOM 1058 N N . HIS A 1 135 ? -15.432 13.813 -33.038 1.00 89.62 135 HIS A N 1
ATOM 1059 C CA . HIS A 1 135 ? -15.885 13.618 -31.657 1.00 89.62 135 HIS A CA 1
ATOM 1060 C C . HIS A 1 135 ? -17.382 13.869 -31.501 1.00 89.62 135 HIS A C 1
ATOM 1062 O O . HIS A 1 135 ? -17.803 14.774 -30.793 1.00 89.62 135 HIS A O 1
ATOM 1068 N N . TYR A 1 136 ? -18.177 13.081 -32.217 1.00 88.19 136 TYR A N 1
ATOM 1069 C CA . TYR A 1 136 ? -19.634 13.046 -32.136 1.00 88.19 136 TYR A CA 1
ATOM 1070 C C . TYR A 1 136 ? -20.152 11.718 -32.704 1.00 88.19 136 TYR A C 1
ATOM 1072 O O . TYR A 1 136 ? -19.368 10.877 -33.162 1.00 88.19 136 TYR A O 1
ATOM 1080 N N . TYR A 1 137 ? -21.464 11.498 -32.628 1.00 91.81 137 TYR A N 1
ATOM 1081 C CA . TYR A 1 137 ? -22.110 10.315 -33.179 1.00 91.81 137 TYR A CA 1
ATOM 1082 C C . TYR A 1 137 ? -22.782 10.627 -34.512 1.00 91.81 137 TYR A C 1
ATOM 1084 O O . TYR A 1 137 ? -23.589 11.550 -34.609 1.00 91.81 137 TYR A O 1
ATOM 1092 N N . GLU A 1 138 ? -22.507 9.801 -35.521 1.00 92.69 138 GLU A N 1
ATOM 1093 C CA . GLU A 1 138 ? -23.287 9.763 -36.757 1.00 92.69 138 GLU A CA 1
ATOM 1094 C C . GLU A 1 138 ? -23.519 8.318 -37.178 1.00 92.69 138 GLU A C 1
ATOM 1096 O O . GLU A 1 138 ? -22.608 7.492 -37.188 1.00 92.69 138 GLU A O 1
ATOM 1101 N N . ARG A 1 139 ? -24.741 8.017 -37.596 1.00 94.12 139 ARG A N 1
ATOM 1102 C CA . ARG A 1 139 ? -25.079 6.788 -38.300 1.00 94.12 139 ARG A CA 1
ATOM 1103 C C . ARG A 1 139 ? -25.690 7.156 -39.626 1.00 94.12 139 ARG A C 1
ATOM 1105 O O . ARG A 1 139 ? -26.646 7.924 -39.704 1.00 94.12 139 ARG A O 1
ATOM 1112 N N . GLN A 1 140 ? -25.153 6.545 -40.658 1.00 93.00 140 GLN A N 1
ATOM 1113 C CA . GLN A 1 140 ? -25.473 6.885 -42.024 1.00 93.00 140 GLN A CA 1
ATOM 1114 C C . GLN A 1 140 ? -26.437 5.849 -42.602 1.00 93.00 140 GLN A C 1
ATOM 1116 O O . GLN A 1 140 ? -26.634 4.751 -42.065 1.00 93.00 140 GLN A O 1
ATOM 1121 N N . LEU A 1 141 ? -27.095 6.221 -43.689 1.00 94.06 141 LEU A N 1
ATOM 1122 C CA . LEU A 1 141 ? -27.776 5.285 -44.568 1.00 94.06 141 LEU A CA 1
ATOM 1123 C C . LEU A 1 141 ? -26.726 4.388 -45.250 1.00 94.06 141 LEU A C 1
ATOM 1125 O O . LEU A 1 141 ? -25.535 4.702 -45.218 1.00 94.06 141 LEU A O 1
ATOM 1129 N N . PRO A 1 142 ? -27.128 3.270 -45.872 1.00 96.12 142 PRO A N 1
ATOM 1130 C CA . PRO A 1 142 ? -26.245 2.557 -46.786 1.00 96.12 142 PRO A CA 1
ATOM 1131 C C . PRO A 1 142 ? -25.730 3.515 -47.871 1.00 96.12 142 PRO A C 1
ATOM 1133 O O . PRO A 1 142 ? -26.546 4.170 -48.523 1.00 96.12 142 PRO A O 1
ATOM 1136 N N . ILE A 1 143 ? -24.413 3.626 -48.069 1.00 94.81 143 ILE A N 1
ATOM 1137 C CA . ILE A 1 143 ? -23.815 4.564 -49.040 1.00 94.81 143 ILE A CA 1
ATOM 1138 C C . ILE A 1 143 ? -22.955 3.816 -50.050 1.00 94.81 143 ILE A C 1
ATOM 1140 O O . ILE A 1 143 ? -22.151 2.960 -49.688 1.00 94.81 143 ILE A O 1
ATOM 1144 N N . ALA A 1 144 ? -23.095 4.186 -51.322 1.00 94.00 144 ALA A N 1
ATOM 1145 C CA . ALA A 1 144 ? -22.169 3.799 -52.374 1.00 94.00 144 ALA A CA 1
ATOM 1146 C C . ALA A 1 144 ? -21.954 4.960 -53.349 1.00 94.00 144 ALA A C 1
ATOM 1148 O O . ALA A 1 144 ? -22.917 5.525 -53.870 1.00 94.00 144 ALA A O 1
ATOM 1149 N N . ASN A 1 145 ? -20.692 5.275 -53.647 1.00 92.88 145 ASN A N 1
ATOM 1150 C CA . ASN A 1 145 ? -20.290 6.351 -54.559 1.00 92.88 145 ASN A CA 1
ATOM 1151 C C . ASN A 1 145 ? -20.903 7.709 -54.162 1.00 92.88 145 ASN A C 1
ATOM 1153 O O . ASN A 1 145 ? -21.505 8.395 -54.991 1.00 92.88 145 ASN A O 1
ATOM 1157 N N . SER A 1 146 ? -20.786 8.064 -52.880 1.00 91.56 146 SER A N 1
ATOM 1158 C CA . SER A 1 146 ? -21.307 9.306 -52.286 1.00 91.56 146 SER A CA 1
ATOM 1159 C C . SER A 1 146 ? -22.834 9.475 -52.330 1.00 91.56 146 SER A C 1
ATOM 1161 O O . SER A 1 146 ? -23.339 10.569 -52.089 1.00 91.56 146 SER A O 1
ATOM 1163 N N . ALA A 1 147 ? -23.594 8.412 -52.618 1.00 91.62 147 ALA A N 1
ATOM 1164 C CA . ALA A 1 147 ? -25.053 8.446 -52.680 1.00 91.62 147 ALA A CA 1
ATOM 1165 C C . ALA A 1 147 ? -25.695 7.406 -51.751 1.00 91.62 147 ALA A C 1
ATOM 1167 O O . ALA A 1 147 ? -25.208 6.281 -51.625 1.00 91.62 147 ALA A O 1
ATOM 1168 N N . ALA A 1 148 ? -26.824 7.773 -51.136 1.00 92.94 148 ALA A N 1
ATOM 1169 C CA . ALA A 1 148 ? -27.620 6.858 -50.324 1.00 92.94 148 ALA A CA 1
ATOM 1170 C C . ALA A 1 148 ? -28.265 5.757 -51.187 1.00 92.94 148 ALA A C 1
ATOM 1172 O O . ALA A 1 148 ? -28.872 6.030 -52.225 1.00 92.94 148 ALA A O 1
ATOM 1173 N N . VAL A 1 149 ? -28.196 4.514 -50.718 1.00 94.69 149 VAL A N 1
ATOM 1174 C CA . VAL A 1 149 ? -28.786 3.328 -51.344 1.00 94.69 149 VAL A CA 1
ATOM 1175 C C . VAL A 1 149 ? -29.941 2.840 -50.469 1.00 94.69 149 VAL A C 1
ATOM 1177 O O . VAL A 1 149 ? -29.758 2.091 -49.518 1.00 94.69 149 VAL A O 1
ATOM 1180 N N . LEU A 1 150 ? -31.159 3.276 -50.793 1.00 91.31 150 LEU A N 1
ATOM 1181 C CA . LEU A 1 150 ? -32.342 3.090 -49.935 1.00 91.31 150 LEU A CA 1
ATOM 1182 C C . LEU A 1 150 ? -33.035 1.721 -50.068 1.00 91.31 150 LEU A C 1
ATOM 1184 O O . LEU A 1 150 ? -34.042 1.469 -49.410 1.00 91.31 150 LEU A O 1
ATOM 1188 N N . GLY A 1 151 ? -32.543 0.831 -50.932 1.00 90.88 151 GLY A N 1
ATOM 1189 C CA . GLY A 1 151 ? -33.129 -0.500 -51.098 1.00 90.88 151 GLY A CA 1
ATOM 1190 C C . GLY A 1 151 ? -33.077 -1.293 -49.790 1.00 90.88 151 GLY A C 1
ATOM 1191 O O . GLY A 1 151 ? -31.988 -1.536 -49.277 1.00 90.88 151 GLY A O 1
ATOM 1192 N N . GLY A 1 152 ? -34.244 -1.686 -49.267 1.00 87.56 152 GLY A N 1
ATOM 1193 C CA . GLY A 1 152 ? -34.359 -2.424 -48.003 1.00 87.56 152 GLY A CA 1
ATOM 1194 C C . GLY A 1 152 ? -34.364 -1.552 -46.742 1.00 87.56 152 GLY A C 1
ATOM 1195 O O . GLY A 1 152 ? -34.407 -2.086 -45.641 1.00 87.56 152 GLY A O 1
ATOM 1196 N N . VAL A 1 153 ? -34.339 -0.223 -46.864 1.00 94.19 153 VAL A N 1
ATOM 1197 C CA . VAL A 1 153 ? -34.338 0.699 -45.717 1.00 94.19 153 VAL A CA 1
ATOM 1198 C C . VAL A 1 153 ? -35.769 1.129 -45.366 1.00 94.19 153 VAL A C 1
ATOM 1200 O O . VAL A 1 153 ? -36.523 1.535 -46.248 1.00 94.19 153 VAL A O 1
ATOM 1203 N N . SER A 1 154 ? -36.150 1.051 -44.087 1.00 91.88 154 SER A N 1
ATOM 1204 C CA . SER A 1 154 ? -37.445 1.541 -43.590 1.00 91.88 154 SER A CA 1
ATOM 1205 C C . SER A 1 154 ? -37.552 3.068 -43.626 1.00 91.88 154 SER A C 1
ATOM 1207 O O . SER A 1 154 ? -36.551 3.771 -43.508 1.00 91.88 154 SER A O 1
ATOM 1209 N N . ASP A 1 155 ? -38.780 3.592 -43.702 1.00 89.25 155 ASP A N 1
ATOM 1210 C CA . ASP A 1 155 ? -39.051 5.040 -43.758 1.00 89.25 155 ASP A CA 1
ATOM 1211 C C . ASP A 1 155 ? -38.532 5.821 -42.533 1.00 89.25 155 ASP A C 1
ATOM 1213 O O . ASP A 1 155 ? -38.262 7.015 -42.625 1.00 89.25 155 ASP A O 1
ATOM 1217 N N . ASP A 1 156 ? -38.394 5.162 -41.376 1.00 87.75 156 ASP A N 1
ATOM 1218 C CA . ASP A 1 156 ? -37.840 5.752 -40.148 1.00 87.75 156 ASP A CA 1
ATOM 1219 C C . ASP A 1 156 ? -36.317 5.577 -40.018 1.00 87.75 156 ASP A C 1
ATOM 1221 O O . ASP A 1 156 ? -35.730 5.957 -39.003 1.00 87.75 156 ASP A O 1
ATOM 1225 N N . TYR A 1 157 ? -35.689 4.977 -41.032 1.00 92.12 157 TYR A N 1
ATOM 1226 C CA . TYR A 1 157 ? -34.264 4.678 -41.114 1.00 92.12 157 TYR A CA 1
ATOM 1227 C C . TYR A 1 157 ? -33.725 3.830 -39.953 1.00 92.12 157 TYR A C 1
ATOM 1229 O O . TYR A 1 157 ? -32.533 3.905 -39.641 1.00 92.12 157 TYR A O 1
ATOM 1237 N N . LYS A 1 158 ? -34.568 3.023 -39.293 1.00 89.12 158 LYS A N 1
ATOM 1238 C CA . LYS A 1 158 ? -34.162 2.149 -38.175 1.00 89.12 158 LYS A CA 1
ATOM 1239 C C . LYS A 1 158 ? -33.993 0.681 -38.553 1.00 89.12 158 LYS A C 1
ATOM 1241 O O . LYS A 1 158 ? -33.308 -0.035 -37.828 1.00 89.12 158 LYS A O 1
ATOM 1246 N N . ILE A 1 159 ? -34.597 0.224 -39.650 1.00 91.94 159 ILE A N 1
ATOM 1247 C CA . ILE A 1 159 ? -34.552 -1.175 -40.089 1.00 91.94 159 ILE A CA 1
ATOM 1248 C C . ILE A 1 159 ? -33.974 -1.234 -41.496 1.00 91.94 159 ILE A C 1
ATOM 1250 O O . ILE A 1 159 ? -34.522 -0.631 -42.417 1.00 91.94 159 ILE A O 1
ATOM 1254 N N . TYR A 1 160 ? -32.876 -1.972 -41.654 1.00 93.88 160 TYR A N 1
ATOM 1255 C CA . TYR A 1 160 ? -32.214 -2.205 -42.936 1.00 93.88 160 TYR A CA 1
ATOM 1256 C C . TYR A 1 160 ? -32.306 -3.701 -43.271 1.00 93.88 160 TYR A C 1
ATOM 1258 O O . TYR A 1 160 ? -31.547 -4.514 -42.747 1.00 93.88 160 TYR A O 1
ATOM 1266 N N . ASP A 1 161 ? -33.272 -4.073 -44.104 1.00 93.06 161 ASP A N 1
ATOM 1267 C CA . ASP A 1 161 ? -33.480 -5.438 -44.584 1.00 93.06 161 ASP A CA 1
ATOM 1268 C C . ASP A 1 161 ? -32.601 -5.704 -45.812 1.00 93.06 161 ASP A C 1
ATOM 1270 O O . ASP A 1 161 ? -32.893 -5.239 -46.915 1.00 93.06 161 ASP A O 1
ATOM 1274 N N . ASN A 1 162 ? -31.500 -6.430 -45.601 1.00 89.56 162 ASN A N 1
ATOM 1275 C CA . ASN A 1 162 ? -30.500 -6.756 -46.621 1.00 89.56 162 ASN A CA 1
ATOM 1276 C C . ASN A 1 162 ? -30.029 -5.513 -47.416 1.00 89.56 162 ASN A C 1
ATOM 1278 O O . ASN A 1 162 ? -30.259 -5.429 -48.631 1.00 89.56 162 ASN A O 1
ATOM 1282 N N . PRO A 1 163 ? -29.404 -4.521 -46.750 1.00 90.31 163 PRO A N 1
ATOM 1283 C CA . PRO A 1 163 ? -28.948 -3.303 -47.410 1.00 90.31 163 PRO A CA 1
ATOM 1284 C C . PRO A 1 163 ? -27.945 -3.626 -48.524 1.00 90.31 163 PRO A C 1
ATOM 1286 O O . PRO A 1 163 ? -27.088 -4.493 -48.389 1.00 90.31 163 PRO A O 1
ATOM 1289 N N . GLN A 1 164 ? -28.050 -2.919 -49.649 1.00 89.12 164 GLN A N 1
ATOM 1290 C CA . GLN A 1 164 ? -27.227 -3.180 -50.841 1.00 89.12 164 GLN A CA 1
ATOM 1291 C C . GLN A 1 164 ? -25.902 -2.398 -50.861 1.00 89.12 164 GLN A C 1
ATOM 1293 O O . GLN A 1 164 ? -25.203 -2.388 -51.874 1.00 89.12 164 GLN A O 1
ATOM 1298 N N . ALA A 1 165 ? -25.570 -1.723 -49.762 1.00 95.62 165 ALA A N 1
ATOM 1299 C CA . ALA A 1 165 ? -24.332 -0.980 -49.578 1.00 95.62 165 ALA A CA 1
ATOM 1300 C C . ALA A 1 165 ? -23.933 -0.960 -48.087 1.00 95.62 165 ALA A C 1
ATOM 1302 O O . ALA A 1 165 ? -24.801 -1.181 -47.236 1.00 95.62 165 ALA A O 1
ATOM 1303 N N . PRO A 1 166 ? -22.657 -0.685 -47.758 1.00 97.12 166 PRO A N 1
ATOM 1304 C CA . PRO A 1 166 ? -22.207 -0.610 -46.373 1.00 97.12 166 PRO A CA 1
ATOM 1305 C C . PRO A 1 166 ? -22.883 0.516 -45.594 1.00 97.12 166 PRO A C 1
ATOM 1307 O O . PRO A 1 166 ? -23.113 1.609 -46.120 1.00 97.12 166 PRO A O 1
ATOM 1310 N N . VAL A 1 167 ? -23.142 0.260 -44.313 1.00 96.88 167 VAL A N 1
ATOM 1311 C CA . VAL A 1 167 ? -23.583 1.272 -43.350 1.00 96.88 167 VAL A CA 1
ATOM 1312 C C . VAL A 1 167 ? -22.369 1.828 -42.627 1.00 96.88 167 VAL A C 1
ATOM 1314 O O . VAL A 1 167 ? -21.590 1.084 -42.037 1.00 96.88 167 VAL A O 1
ATOM 1317 N N . TYR A 1 168 ? -22.230 3.144 -42.615 1.00 96.44 168 TYR A N 1
ATOM 1318 C CA . TYR A 1 168 ? -21.120 3.814 -41.952 1.00 96.44 168 TYR A CA 1
ATOM 1319 C C . TYR A 1 168 ? -21.585 4.403 -40.625 1.00 96.44 168 TYR A C 1
ATOM 1321 O O . TYR A 1 168 ? -22.647 5.028 -40.534 1.00 96.44 168 TYR A O 1
ATOM 1329 N N . ILE A 1 169 ? -20.793 4.175 -39.582 1.00 96.38 169 ILE A N 1
ATOM 1330 C CA . ILE A 1 169 ? -21.076 4.651 -38.235 1.00 96.38 169 ILE A CA 1
ATOM 1331 C C . ILE A 1 169 ? -19.828 5.316 -37.667 1.00 96.38 169 ILE A C 1
ATOM 1333 O O . ILE A 1 169 ? -18.761 4.708 -37.548 1.00 96.38 169 ILE A O 1
ATOM 1337 N N . LEU A 1 170 ? -19.980 6.576 -37.292 1.00 93.50 170 LEU A N 1
ATOM 1338 C CA . LEU A 1 170 ? -19.017 7.342 -36.528 1.00 93.50 170 LEU A CA 1
ATOM 1339 C C . LEU A 1 170 ? -19.406 7.273 -35.049 1.00 93.50 170 LEU A C 1
ATOM 1341 O O . LEU A 1 170 ? -20.498 7.675 -34.656 1.00 93.50 170 LEU A O 1
ATOM 1345 N N . THR A 1 171 ? -18.499 6.758 -34.227 1.00 91.19 171 THR A N 1
ATOM 1346 C CA . THR A 1 171 ? -18.691 6.533 -32.789 1.00 91.19 171 THR A CA 1
ATOM 1347 C C . THR A 1 171 ? -17.618 7.260 -31.970 1.00 91.19 171 THR A C 1
ATOM 1349 O O . THR A 1 171 ? -17.003 6.678 -31.079 1.00 91.19 171 THR A O 1
ATOM 1352 N N . GLY A 1 172 ? -17.370 8.540 -32.266 1.00 87.50 172 GLY A N 1
ATOM 1353 C CA . GLY A 1 172 ? -16.376 9.344 -31.541 1.00 87.50 172 GLY A CA 1
ATOM 1354 C C . GLY A 1 172 ? -16.925 10.128 -30.344 1.00 87.50 172 GLY A C 1
ATOM 1355 O O . GLY A 1 172 ? -16.192 10.895 -29.729 1.00 87.50 172 GLY A O 1
ATOM 1356 N N . ALA A 1 173 ? -18.194 9.935 -29.980 1.00 85.38 173 ALA A N 1
ATOM 1357 C CA . ALA A 1 173 ? -18.860 10.633 -28.877 1.00 85.38 173 ALA A CA 1
ATOM 1358 C C . ALA A 1 173 ? -18.574 10.051 -27.473 1.00 85.38 173 ALA A C 1
ATOM 1360 O O . ALA A 1 173 ? -19.284 10.366 -26.525 1.00 85.38 173 ALA A O 1
ATOM 1361 N N . THR A 1 174 ? -17.562 9.197 -27.293 1.00 75.75 174 THR A N 1
ATOM 1362 C CA . THR A 1 174 ? -17.305 8.530 -25.997 1.00 75.75 174 THR A CA 1
ATOM 1363 C C . THR A 1 174 ? -16.602 9.415 -24.961 1.00 75.75 174 THR A C 1
ATOM 1365 O O . THR A 1 174 ? -16.492 9.020 -23.805 1.00 75.75 174 THR A O 1
ATOM 1368 N N . GLY A 1 175 ? -16.135 10.603 -25.363 1.00 68.75 175 GLY A N 1
ATOM 1369 C CA . GLY A 1 175 ? -15.449 11.570 -24.503 1.00 68.75 175 GLY A CA 1
ATOM 1370 C C . GLY A 1 175 ? -13.924 11.462 -24.556 1.00 68.75 175 GLY A C 1
ATOM 1371 O O . GLY A 1 175 ? -13.354 10.382 -24.413 1.00 68.75 175 GLY A O 1
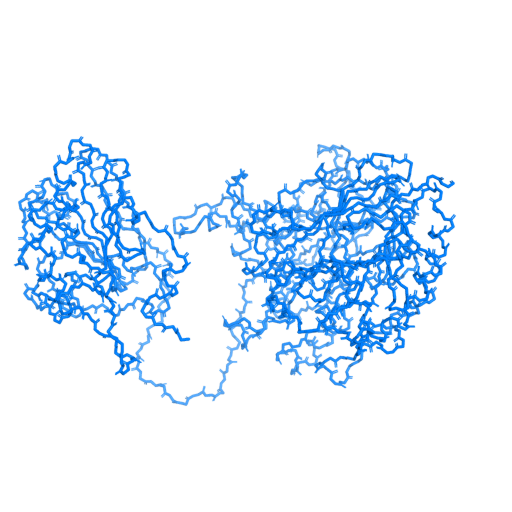ATOM 1372 N N . ASN A 1 176 ? -13.255 12.596 -24.779 1.00 65.56 176 ASN A N 1
ATOM 1373 C CA . ASN A 1 176 ? -11.801 12.741 -24.708 1.00 65.56 176 ASN A CA 1
ATOM 1374 C C . ASN A 1 176 ? -11.416 14.197 -24.358 1.00 65.56 176 ASN A C 1
ATOM 1376 O O . ASN A 1 176 ? -12.284 15.056 -24.201 1.00 65.56 176 ASN A O 1
ATOM 1380 N N . VAL A 1 177 ? -10.112 14.474 -24.229 1.00 64.88 177 VAL A N 1
ATOM 1381 C CA . VAL A 1 177 ? -9.577 15.808 -23.876 1.00 64.88 177 VAL A CA 1
ATOM 1382 C C . VAL A 1 177 ? -9.922 16.903 -24.891 1.00 64.88 177 VAL A C 1
ATOM 1384 O O . VAL A 1 177 ? -9.927 18.082 -24.548 1.00 64.88 177 VAL A O 1
ATOM 1387 N N . GLU A 1 178 ? -10.221 16.529 -26.132 1.00 65.19 178 GLU A N 1
ATOM 1388 C CA . GLU A 1 178 ? -10.600 17.460 -27.195 1.00 65.19 178 GLU A CA 1
ATOM 1389 C C . GLU A 1 178 ? -12.104 17.782 -27.182 1.00 65.19 178 GLU A C 1
ATOM 1391 O O . GLU A 1 178 ? -12.542 18.561 -28.024 1.00 65.19 178 GLU A O 1
ATOM 1396 N N . VAL A 1 179 ? -12.860 17.226 -26.220 1.00 72.38 179 VAL A N 1
ATOM 1397 C CA . VAL A 1 179 ? -14.316 17.369 -26.029 1.00 72.38 179 VAL A CA 1
ATOM 1398 C C . VAL A 1 179 ? -15.132 17.026 -27.289 1.00 72.38 179 VAL A C 1
ATOM 1400 O O . VAL A 1 179 ? -14.586 16.550 -28.286 1.00 72.38 179 VAL A O 1
ATOM 1403 N N . LEU A 1 180 ? -16.462 17.186 -27.245 1.00 72.00 180 LEU A N 1
ATOM 1404 C CA . LEU A 1 180 ? -17.263 17.135 -28.472 1.00 72.00 180 LEU A CA 1
ATOM 1405 C C . LEU A 1 180 ? -16.863 18.313 -29.365 1.00 72.00 180 LEU A C 1
ATOM 1407 O O . LEU A 1 180 ? -16.803 19.456 -28.908 1.00 72.00 180 LEU A O 1
ATOM 1411 N N . THR A 1 181 ? -16.575 18.037 -30.634 1.00 67.19 181 THR A N 1
ATOM 1412 C CA . THR A 1 181 ? -16.327 19.101 -31.614 1.00 67.19 181 THR A CA 1
ATOM 1413 C C . THR A 1 181 ? -17.637 19.808 -31.947 1.00 67.19 181 THR A C 1
ATOM 1415 O O . THR A 1 181 ? -18.681 19.159 -31.953 1.00 67.19 181 THR A O 1
ATOM 1418 N N . ASP A 1 182 ? -17.577 21.099 -32.291 1.00 63.16 182 ASP A N 1
ATOM 1419 C CA . ASP A 1 182 ? -18.753 21.861 -32.727 1.00 63.16 182 ASP A CA 1
ATOM 1420 C C . ASP A 1 182 ? -19.561 21.098 -33.787 1.00 63.16 182 ASP A C 1
ATOM 1422 O O . ASP A 1 182 ? -18.994 20.506 -34.715 1.00 63.16 182 ASP A O 1
ATOM 1426 N N . ALA A 1 183 ? -20.891 21.138 -33.650 1.00 71.56 183 ALA A N 1
ATOM 1427 C CA . ALA A 1 183 ? -21.798 20.562 -34.630 1.00 71.56 183 ALA A CA 1
ATOM 1428 C C . ALA A 1 183 ? -21.460 21.120 -36.026 1.00 71.56 183 ALA A C 1
ATOM 1430 O O . ALA A 1 183 ? -21.354 22.344 -36.188 1.00 71.56 183 ALA A O 1
ATOM 1431 N N . PRO A 1 184 ? -21.274 20.259 -37.041 1.00 76.44 184 PRO A N 1
ATOM 1432 C CA . PRO A 1 184 ? -20.979 20.730 -38.381 1.00 76.44 184 PRO A CA 1
ATOM 1433 C C . PRO A 1 184 ? -22.126 21.607 -38.893 1.00 76.44 184 PRO A C 1
ATOM 1435 O O . PRO A 1 184 ? -23.300 21.361 -38.625 1.00 76.44 184 PRO A O 1
ATOM 1438 N N . THR A 1 185 ? -21.790 22.651 -39.648 1.00 67.69 185 THR A N 1
ATOM 1439 C CA . THR A 1 185 ? -22.766 23.630 -40.152 1.00 67.69 185 THR A CA 1
ATOM 1440 C C . THR A 1 185 ? -23.521 23.162 -41.403 1.00 67.69 185 THR A C 1
ATOM 1442 O O . THR A 1 185 ? -24.376 23.896 -41.899 1.00 67.69 185 THR A O 1
ATOM 1445 N N . GLY A 1 186 ? -23.204 21.970 -41.919 1.00 67.81 186 GLY A N 1
ATOM 1446 C CA . GLY A 1 186 ? -23.787 21.377 -43.123 1.00 67.81 186 GLY A CA 1
ATOM 1447 C C . GLY A 1 186 ? -24.728 20.207 -42.830 1.00 67.81 186 GLY A C 1
ATOM 1448 O O . GLY A 1 186 ? -24.875 19.757 -41.697 1.00 67.81 186 GLY A O 1
ATOM 1449 N N . THR A 1 187 ? -25.367 19.692 -43.878 1.00 69.19 187 THR A N 1
ATOM 1450 C CA . THR A 1 187 ? -26.172 18.464 -43.829 1.00 69.19 187 THR A CA 1
ATOM 1451 C C . THR A 1 187 ? -25.759 17.557 -44.974 1.00 69.19 187 THR A C 1
ATOM 1453 O O . THR A 1 187 ? -25.618 18.041 -46.093 1.00 69.19 187 THR A O 1
ATOM 1456 N N . SER A 1 188 ? -25.642 16.251 -44.738 1.00 82.62 188 SER A N 1
ATOM 1457 C CA . SER A 1 188 ? -25.403 15.283 -45.814 1.00 82.62 188 SER A CA 1
ATOM 1458 C C . SER A 1 188 ? -26.680 14.505 -46.151 1.00 82.62 188 SER A C 1
ATOM 1460 O O . SER A 1 188 ? -27.415 14.111 -45.241 1.00 82.62 188 SER A O 1
ATOM 1462 N N . PRO A 1 189 ? -26.953 14.233 -47.442 1.00 83.94 189 PRO A N 1
ATOM 1463 C CA . PRO A 1 189 ? -28.199 13.604 -47.892 1.00 83.94 189 PRO A CA 1
ATOM 1464 C C . PRO A 1 189 ? -28.361 12.149 -47.433 1.00 83.94 189 PRO A C 1
ATOM 1466 O O . PRO A 1 189 ? -29.452 11.591 -47.521 1.00 83.94 189 PRO A O 1
ATOM 1469 N N . TRP A 1 190 ? -27.282 11.524 -46.963 1.00 88.25 190 TRP A N 1
ATOM 1470 C CA . TRP A 1 190 ? -27.247 10.134 -46.521 1.00 88.25 190 TRP A CA 1
ATOM 1471 C C . TRP A 1 190 ? -27.282 9.968 -44.996 1.00 88.25 190 TRP A C 1
ATOM 1473 O O . TRP A 1 190 ? -27.108 8.859 -44.501 1.00 88.25 190 TRP A O 1
ATOM 1483 N N . ASN A 1 191 ? -27.467 11.035 -44.221 1.00 87.94 191 ASN A N 1
ATOM 1484 C CA . ASN A 1 191 ? -27.385 10.945 -42.768 1.00 87.94 191 ASN A CA 1
ATOM 1485 C C . ASN A 1 191 ? -28.686 10.393 -42.152 1.00 87.94 191 ASN A C 1
ATOM 1487 O O . ASN A 1 191 ? -29.767 10.907 -42.437 1.00 87.94 191 ASN A O 1
ATOM 1491 N N . ALA A 1 192 ? -28.596 9.344 -41.326 1.00 89.75 192 ALA A N 1
ATOM 1492 C CA . ALA A 1 192 ? -29.763 8.653 -40.765 1.00 89.75 192 ALA A CA 1
ATOM 1493 C C . ALA A 1 192 ? -30.027 9.013 -39.296 1.00 89.75 192 ALA A C 1
ATOM 1495 O O . ALA A 1 192 ? -31.180 9.056 -38.869 1.00 89.75 192 ALA A O 1
ATOM 1496 N N . ALA A 1 193 ? -28.979 9.226 -38.500 1.00 89.94 193 ALA A N 1
ATOM 1497 C CA . ALA A 1 193 ? -29.081 9.684 -37.118 1.00 89.94 193 ALA A CA 1
ATOM 1498 C C . ALA A 1 193 ? -27.791 10.386 -36.690 1.00 89.94 193 ALA A C 1
ATOM 1500 O O . ALA A 1 193 ? -26.704 9.910 -37.008 1.00 89.94 193 ALA A O 1
ATOM 1501 N N . VAL A 1 194 ? -27.920 11.467 -35.923 1.00 88.06 194 VAL A N 1
ATOM 1502 C CA . VAL A 1 194 ? -26.787 12.231 -35.391 1.00 88.06 194 VAL A CA 1
ATOM 1503 C C . VAL A 1 194 ? -26.992 12.559 -33.930 1.00 88.06 194 VAL A C 1
ATOM 1505 O O . VAL A 1 194 ? -28.127 12.751 -33.493 1.00 88.06 194 VAL A O 1
ATOM 1508 N N . ASP A 1 195 ? -25.886 12.672 -33.210 1.00 85.50 195 ASP A N 1
ATOM 1509 C CA . ASP A 1 195 ? -25.837 13.387 -31.945 1.00 85.50 195 ASP A CA 1
ATOM 1510 C C . ASP A 1 195 ? -24.495 14.118 -31.826 1.00 85.50 195 ASP A C 1
ATOM 1512 O O . ASP A 1 195 ? -23.433 13.492 -31.769 1.00 85.50 195 ASP A O 1
ATOM 1516 N N . TYR A 1 196 ? -24.563 15.450 -31.837 1.00 84.75 196 TYR A N 1
ATOM 1517 C CA . TYR A 1 196 ? -23.410 16.350 -31.753 1.00 84.75 196 TYR A CA 1
ATOM 1518 C C . TYR A 1 196 ? -23.214 16.941 -30.355 1.00 84.75 196 TYR A C 1
ATOM 1520 O O . TYR A 1 196 ? -22.222 17.621 -30.112 1.00 84.75 196 TYR A O 1
ATOM 1528 N N . GLU A 1 197 ? -24.169 16.731 -29.452 1.00 77.69 197 GLU A N 1
ATOM 1529 C CA . GLU A 1 197 ? -24.271 17.481 -28.197 1.00 77.69 197 GLU A CA 1
ATOM 1530 C C . GLU A 1 197 ? -24.052 16.595 -26.972 1.00 77.69 197 GLU A C 1
ATOM 1532 O O . GLU A 1 197 ? -23.681 17.090 -25.906 1.00 77.69 197 GLU A O 1
ATOM 1537 N N . HIS A 1 198 ? -24.249 15.286 -27.117 1.00 80.56 198 HIS A N 1
ATOM 1538 C CA . HIS A 1 198 ? -24.205 14.352 -26.009 1.00 80.56 198 HIS A CA 1
ATOM 1539 C C . HIS A 1 198 ? -23.080 13.343 -26.171 1.00 80.56 198 HIS A C 1
ATOM 1541 O O . HIS A 1 198 ? -22.863 12.748 -27.230 1.00 80.56 198 HIS A O 1
ATOM 1547 N N . TYR A 1 199 ? -22.403 13.091 -25.055 1.00 80.00 199 TYR A N 1
ATOM 1548 C CA . TYR A 1 199 ? -21.553 11.924 -24.947 1.00 80.00 199 TYR A CA 1
ATOM 1549 C C . TYR A 1 199 ? -22.409 10.661 -24.947 1.00 80.00 199 TYR A C 1
ATOM 1551 O O . TYR A 1 199 ? -23.534 10.640 -24.444 1.00 80.00 199 TYR A O 1
ATOM 1559 N N . GLY A 1 200 ? -21.860 9.585 -25.484 1.00 81.31 200 GLY A N 1
ATOM 1560 C CA . GLY A 1 200 ? -22.532 8.302 -25.524 1.00 81.31 200 GLY A CA 1
ATOM 1561 C C . GLY A 1 200 ? -21.599 7.191 -25.954 1.00 81.31 200 GLY A C 1
ATOM 1562 O O . GLY A 1 200 ? -20.482 7.421 -26.418 1.00 81.31 200 GLY A O 1
ATOM 1563 N N . TYR A 1 201 ? -22.071 5.963 -25.812 1.00 85.25 201 TYR A N 1
ATOM 1564 C CA . TYR A 1 201 ? -21.365 4.777 -26.277 1.00 85.25 201 TYR A CA 1
ATOM 1565 C C . TYR A 1 201 ? -22.288 3.934 -27.142 1.00 85.25 201 TYR A C 1
ATOM 1567 O O . TYR A 1 201 ? -23.514 4.036 -27.069 1.00 85.25 201 TYR A O 1
ATOM 1575 N N . SER A 1 202 ? -21.688 3.097 -27.982 1.00 88.12 202 SER A N 1
ATOM 1576 C CA . SER A 1 202 ? -22.443 2.232 -28.875 1.00 88.12 202 SER A CA 1
ATOM 1577 C C . SER A 1 202 ? -22.409 0.783 -28.416 1.00 88.12 202 SER A C 1
ATOM 1579 O O . SER A 1 202 ? -21.378 0.299 -27.951 1.00 88.12 202 SER A O 1
ATOM 1581 N N . THR A 1 203 ? -23.517 0.072 -28.591 1.00 89.81 203 THR A N 1
ATOM 1582 C CA . THR A 1 203 ? -23.580 -1.380 -28.429 1.00 89.81 203 THR A CA 1
ATOM 1583 C C . THR A 1 203 ? -23.920 -2.047 -29.754 1.00 89.81 203 THR A C 1
ATOM 1585 O O . THR A 1 203 ? -24.696 -1.529 -30.561 1.00 89.81 203 THR A O 1
ATOM 1588 N N . LEU A 1 204 ? -23.307 -3.210 -29.968 1.00 93.00 204 LEU A N 1
ATOM 1589 C CA . LEU A 1 204 ? -23.496 -4.064 -31.130 1.00 93.00 204 LEU A CA 1
ATOM 1590 C C . LEU A 1 204 ? -23.938 -5.443 -30.644 1.00 93.00 204 LEU A C 1
ATOM 1592 O O . LEU A 1 204 ? -23.199 -6.125 -29.938 1.00 93.00 204 LEU A O 1
ATOM 1596 N N . GLU A 1 205 ? -25.126 -5.863 -31.054 1.00 92.62 205 GLU A N 1
ATOM 1597 C CA . GLU A 1 205 ? -25.649 -7.205 -30.816 1.00 92.62 205 GLU A CA 1
ATOM 1598 C C . GLU A 1 205 ? -25.865 -7.877 -32.174 1.00 92.62 205 GLU A C 1
ATOM 1600 O O . GLU A 1 205 ? -26.565 -7.331 -33.024 1.00 92.62 205 GLU A O 1
ATOM 1605 N N . ALA A 1 206 ? -25.293 -9.059 -32.406 1.00 92.38 206 ALA A N 1
ATOM 1606 C CA . ALA A 1 206 ? -25.510 -9.780 -33.658 1.00 92.38 206 ALA A CA 1
ATOM 1607 C C . ALA A 1 206 ? -25.762 -11.270 -33.430 1.00 92.38 206 ALA A C 1
ATOM 1609 O O . ALA A 1 206 ? -25.115 -11.924 -32.614 1.00 92.38 206 ALA A O 1
ATOM 1610 N N . ASN A 1 207 ? -26.681 -11.821 -34.213 1.00 92.56 207 ASN A N 1
ATOM 1611 C CA . ASN A 1 207 ? -26.825 -13.258 -34.432 1.00 92.56 207 ASN A CA 1
ATOM 1612 C C . ASN A 1 207 ? -26.666 -13.537 -35.932 1.00 92.56 207 ASN A C 1
ATOM 1614 O O . ASN A 1 207 ? -26.252 -12.665 -36.676 1.00 92.56 207 ASN A O 1
ATOM 1618 N N . ARG A 1 208 ? -26.988 -14.734 -36.421 1.00 93.75 208 ARG A N 1
ATOM 1619 C CA . ARG A 1 208 ? -26.766 -15.068 -37.838 1.00 93.75 208 ARG A CA 1
ATOM 1620 C C . ARG A 1 208 ? -27.641 -14.310 -38.848 1.00 93.75 208 ARG A C 1
ATOM 1622 O O . ARG A 1 208 ? -27.328 -14.344 -40.030 1.00 93.75 208 ARG A O 1
ATOM 1629 N N . THR A 1 209 ? -28.734 -13.689 -38.413 1.00 92.56 209 THR A N 1
ATOM 1630 C CA . THR A 1 209 ? -29.740 -13.061 -39.290 1.00 92.56 209 THR A CA 1
ATOM 1631 C C . THR A 1 209 ? -30.036 -11.609 -38.945 1.00 92.56 209 THR A C 1
ATOM 1633 O O . THR A 1 209 ? -30.624 -10.908 -39.758 1.00 92.56 209 THR A O 1
ATOM 1636 N N . THR A 1 210 ? -29.650 -11.139 -37.757 1.00 94.31 210 THR A N 1
ATOM 1637 C CA . THR A 1 210 ? -29.868 -9.753 -37.327 1.00 94.31 210 THR A CA 1
ATOM 1638 C C . THR A 1 210 ? -28.610 -9.156 -36.715 1.00 94.31 210 THR A C 1
ATOM 1640 O O . THR A 1 210 ? -27.970 -9.805 -35.884 1.00 94.31 210 THR A O 1
ATOM 1643 N N . LEU A 1 211 ? -28.338 -7.898 -37.059 1.00 95.44 211 LEU A N 1
ATOM 1644 C CA . LEU A 1 211 ? -27.350 -7.031 -36.427 1.00 95.44 211 LEU A CA 1
ATOM 1645 C C . LEU A 1 211 ? -28.080 -5.795 -35.894 1.00 95.44 211 LEU A C 1
ATOM 1647 O O . LEU A 1 211 ? -28.771 -5.103 -36.640 1.00 95.44 211 LEU A O 1
ATOM 1651 N N . LEU A 1 212 ? -27.953 -5.539 -34.597 1.00 94.50 212 LEU A N 1
ATOM 1652 C CA . LEU A 1 212 ? -28.574 -4.427 -33.894 1.00 94.50 212 LEU A CA 1
ATOM 1653 C C . LEU A 1 212 ? -27.488 -3.493 -33.368 1.00 94.50 212 LEU A C 1
ATOM 1655 O O . LEU A 1 212 ? -26.647 -3.895 -32.565 1.00 94.50 212 LEU A O 1
ATOM 1659 N N . TRP A 1 213 ? -27.541 -2.239 -33.812 1.00 94.50 213 TRP A N 1
ATOM 1660 C CA . TRP A 1 213 ? -26.687 -1.161 -33.327 1.00 94.50 213 TRP A CA 1
ATOM 1661 C C . TRP A 1 213 ? -27.507 -0.183 -32.491 1.00 94.50 213 TRP A C 1
ATOM 1663 O O . TRP A 1 213 ? -28.547 0.300 -32.946 1.00 94.50 213 TRP A O 1
ATOM 1673 N N . LYS A 1 214 ? -27.035 0.140 -31.288 1.00 91.44 214 LYS A N 1
ATOM 1674 C CA . LYS A 1 214 ? -27.635 1.172 -30.433 1.00 91.44 214 LYS A CA 1
ATOM 1675 C C . LYS A 1 214 ? -26.570 2.184 -30.067 1.00 91.44 214 LYS A C 1
ATOM 1677 O O . LYS A 1 214 ? -25.482 1.793 -29.669 1.00 91.44 214 LYS A O 1
ATOM 1682 N N . PHE A 1 215 ? -26.905 3.464 -30.153 1.00 88.94 215 PHE A N 1
ATOM 1683 C CA . PHE A 1 215 ? -26.142 4.519 -29.501 1.00 88.94 215 PHE A CA 1
ATOM 1684 C C . PHE A 1 215 ? -26.896 4.950 -28.249 1.00 88.94 215 PHE A C 1
ATOM 1686 O O . PHE A 1 215 ? -28.093 5.236 -28.308 1.00 88.94 215 PHE A O 1
ATOM 1693 N N . ILE A 1 216 ? -26.212 4.906 -27.113 1.00 83.25 216 ILE A N 1
ATOM 1694 C CA . ILE A 1 216 ? -26.781 5.155 -25.795 1.00 83.25 216 ILE A CA 1
ATOM 1695 C C . ILE A 1 216 ? -26.210 6.478 -25.305 1.00 83.25 216 ILE A C 1
ATOM 1697 O O . ILE A 1 216 ? -25.009 6.586 -25.054 1.00 83.25 216 ILE A O 1
ATOM 1701 N N . LEU A 1 217 ? -27.088 7.476 -25.193 1.00 77.75 217 LEU A N 1
ATOM 1702 C CA . LEU A 1 217 ? -26.746 8.790 -24.662 1.00 77.75 217 LEU A CA 1
ATOM 1703 C C . LEU A 1 217 ? -26.436 8.685 -23.173 1.00 77.75 217 LEU A C 1
ATOM 1705 O O . LEU A 1 217 ? -27.158 8.033 -22.418 1.00 77.75 217 LEU A O 1
ATOM 1709 N N . ILE A 1 218 ? -25.402 9.393 -22.745 1.00 64.12 218 ILE A N 1
ATOM 1710 C CA . ILE A 1 218 ? -25.109 9.635 -21.339 1.00 64.12 218 ILE A CA 1
ATOM 1711 C C . ILE A 1 218 ? -25.834 10.932 -20.973 1.00 64.12 218 ILE A C 1
ATOM 1713 O O . ILE A 1 218 ? -25.328 12.034 -21.179 1.00 64.12 218 ILE A O 1
ATOM 1717 N N . THR A 1 219 ? -27.068 10.822 -20.481 1.00 43.22 219 THR A N 1
ATOM 1718 C CA . THR A 1 219 ? -27.847 11.993 -20.061 1.00 43.22 219 THR A CA 1
ATOM 1719 C C . THR A 1 219 ? -27.418 12.437 -18.665 1.00 43.22 219 THR A C 1
ATOM 1721 O O . THR A 1 219 ? -27.849 11.866 -17.665 1.00 43.22 219 THR A O 1
ATOM 1724 N N . LEU A 1 220 ? -26.594 13.480 -18.589 1.00 40.94 220 LEU A N 1
ATOM 1725 C CA . LEU A 1 220 ? -26.427 14.290 -17.379 1.00 40.94 220 LEU A CA 1
ATOM 1726 C C . LEU A 1 220 ? -27.524 15.379 -17.345 1.00 40.94 220 LEU A C 1
ATOM 1728 O O . LEU A 1 220 ? -27.938 15.850 -18.407 1.00 40.94 220 LEU A O 1
ATOM 1732 N N . PRO A 1 221 ? -28.003 15.838 -16.172 1.00 31.39 221 PRO A N 1
ATOM 1733 C CA . PRO A 1 221 ? -28.863 17.013 -16.111 1.00 31.39 221 PRO A CA 1
ATOM 1734 C C . PRO A 1 221 ? -28.078 18.253 -16.562 1.00 31.39 221 PRO A C 1
ATOM 1736 O O . PRO A 1 221 ? -27.057 18.613 -15.979 1.00 31.39 221 PRO A O 1
ATOM 1739 N N . VAL A 1 222 ? -28.565 18.901 -17.621 1.00 28.42 222 VAL A N 1
ATOM 1740 C CA . VAL A 1 222 ? -27.961 20.086 -18.240 1.00 28.42 222 VAL A CA 1
ATOM 1741 C C . VAL A 1 222 ? -27.906 21.244 -17.237 1.00 28.42 222 VAL A C 1
ATOM 1743 O O . VAL A 1 222 ? -28.936 21.800 -16.859 1.00 28.42 222 VAL A O 1
ATOM 1746 N N . CYS A 1 223 ? -26.700 21.662 -16.851 1.00 26.36 223 CYS A N 1
ATOM 1747 C CA . CYS A 1 223 ? -26.457 22.990 -16.295 1.00 26.36 223 CYS A CA 1
ATOM 1748 C C . CYS A 1 223 ? -25.930 23.866 -17.439 1.00 26.36 223 CYS A C 1
ATOM 1750 O O . CYS A 1 223 ? -24.761 23.798 -17.808 1.00 26.36 223 CYS A O 1
ATOM 1752 N N . THR A 1 224 ? -26.813 24.641 -18.071 1.00 29.12 224 THR A N 1
ATOM 1753 C CA . THR A 1 224 ? -26.449 25.562 -19.154 1.00 29.12 224 THR A CA 1
ATOM 1754 C C . THR A 1 224 ? -25.511 26.652 -18.640 1.00 29.12 224 THR A C 1
ATOM 1756 O O . THR A 1 224 ? -25.953 27.566 -17.943 1.00 29.12 224 THR A O 1
ATOM 1759 N N . ILE A 1 225 ? -24.245 26.621 -19.054 1.00 30.28 225 ILE A N 1
ATOM 1760 C CA . ILE A 1 225 ? -23.395 27.814 -19.104 1.00 30.28 225 ILE A CA 1
ATOM 1761 C C . ILE A 1 225 ? -23.082 28.061 -20.576 1.00 30.28 225 ILE A C 1
ATOM 1763 O O . ILE A 1 225 ? -22.169 27.476 -21.148 1.00 30.28 225 ILE A O 1
ATOM 1767 N N . GLY A 1 226 ? -23.882 28.921 -21.207 1.00 27.48 226 GLY A N 1
ATOM 1768 C CA . GLY A 1 226 ? -23.575 29.437 -22.535 1.00 27.48 226 GLY A CA 1
ATOM 1769 C C . GLY A 1 226 ? -22.300 30.274 -22.480 1.00 27.48 226 GLY A C 1
ATOM 1770 O O . GLY A 1 226 ? -22.268 31.319 -21.829 1.00 27.48 226 GLY A O 1
ATOM 1771 N N . MET A 1 227 ? -21.253 29.829 -23.169 1.00 28.80 227 MET A N 1
ATOM 1772 C CA . MET A 1 227 ? -20.044 30.614 -23.398 1.00 28.80 227 MET A CA 1
ATOM 1773 C C . MET A 1 227 ? -20.072 31.181 -24.816 1.00 28.80 227 MET A C 1
ATOM 1775 O O . MET A 1 227 ? -19.742 30.501 -25.780 1.00 28.80 227 MET A O 1
ATOM 1779 N N . ASN A 1 228 ? -20.416 32.465 -24.934 1.00 27.16 228 ASN A N 1
ATOM 1780 C CA . ASN A 1 228 ? -19.980 33.262 -26.076 1.00 27.16 228 ASN A CA 1
ATOM 1781 C C . ASN A 1 228 ? -18.483 33.544 -25.903 1.00 27.16 228 ASN A C 1
ATOM 1783 O O . ASN A 1 228 ? -18.063 34.268 -24.997 1.00 27.16 228 ASN A O 1
ATOM 1787 N N . ALA A 1 229 ? -17.681 32.954 -26.781 1.00 31.50 229 ALA A N 1
ATOM 1788 C CA . ALA A 1 229 ? -16.255 33.189 -26.893 1.00 31.50 229 ALA A CA 1
ATOM 1789 C C . ALA A 1 229 ? -15.990 34.621 -27.377 1.00 31.50 229 ALA A C 1
ATOM 1791 O O . ALA A 1 229 ? -16.071 34.872 -28.567 1.00 31.50 229 ALA A O 1
ATOM 1792 N N . PHE A 1 230 ? -15.686 35.563 -26.477 1.00 28.59 230 PHE A N 1
ATOM 1793 C CA . PHE A 1 230 ? -14.917 36.785 -26.782 1.00 28.59 230 PHE A CA 1
ATOM 1794 C C . PHE A 1 230 ? -14.576 37.559 -25.492 1.00 28.59 230 PHE A C 1
ATOM 1796 O O . PHE A 1 230 ? -15.143 38.611 -25.233 1.00 28.59 230 PHE A O 1
ATOM 1803 N N . ALA A 1 231 ? -13.664 37.044 -24.656 1.00 24.92 231 ALA A N 1
ATOM 1804 C CA . ALA A 1 231 ? -12.896 37.850 -23.685 1.00 24.92 231 ALA A CA 1
ATOM 1805 C C . ALA A 1 231 ? -11.828 37.010 -22.954 1.00 24.92 231 ALA A C 1
ATOM 1807 O O . ALA A 1 231 ? -11.803 36.925 -21.729 1.00 24.92 231 ALA A O 1
ATOM 1808 N N . LEU A 1 232 ? -10.893 36.406 -23.692 1.00 32.06 232 LEU A N 1
ATOM 1809 C CA . LEU A 1 232 ? -9.607 36.034 -23.102 1.00 32.06 232 LEU A CA 1
ATOM 1810 C C . LEU A 1 232 ? -8.744 37.304 -23.059 1.00 32.06 232 LEU A C 1
ATOM 1812 O O . LEU A 1 232 ? -8.131 37.652 -24.068 1.00 32.06 232 LEU A O 1
ATOM 1816 N N . LYS A 1 233 ? -8.778 38.030 -21.932 1.00 29.55 233 LYS A N 1
ATOM 1817 C CA . LYS A 1 233 ? -7.721 38.902 -21.365 1.00 29.55 233 LYS A CA 1
ATOM 1818 C C . LYS A 1 233 ? -8.342 39.854 -20.333 1.00 29.55 233 LYS A C 1
ATOM 1820 O O . LYS A 1 233 ? -9.303 40.545 -20.634 1.00 29.55 233 LYS A O 1
ATOM 1825 N N . LEU A 1 234 ? -7.701 39.926 -19.164 1.00 27.36 234 LEU A N 1
ATOM 1826 C CA . LEU A 1 234 ? -8.075 40.660 -17.944 1.00 27.36 234 LEU A CA 1
ATOM 1827 C C . LEU A 1 234 ? -9.159 40.011 -17.073 1.00 27.36 234 LEU A C 1
ATOM 1829 O O . LEU A 1 234 ? -10.314 40.403 -17.124 1.00 27.36 234 LEU A O 1
ATOM 1833 N N . LEU A 1 235 ? -8.733 39.099 -16.194 1.00 26.09 235 LEU A N 1
ATOM 1834 C CA . LEU A 1 235 ? -9.023 39.142 -14.750 1.00 26.09 235 LEU A CA 1
ATOM 1835 C C . LEU A 1 235 ? -8.257 38.006 -14.051 1.00 26.09 235 LEU A C 1
ATOM 1837 O O . LEU A 1 235 ? -8.806 37.008 -13.601 1.00 26.09 235 LEU A O 1
ATOM 1841 N N . ALA A 1 236 ? -6.937 38.186 -13.955 1.00 33.53 236 ALA A N 1
ATOM 1842 C CA . ALA A 1 236 ? -6.251 37.792 -12.733 1.00 33.53 236 ALA A CA 1
ATOM 1843 C C . ALA A 1 236 ? -6.793 38.693 -11.607 1.00 33.53 236 ALA A C 1
ATOM 1845 O O . ALA A 1 236 ? -6.976 39.888 -11.835 1.00 33.53 236 ALA A O 1
ATOM 1846 N N . ALA A 1 237 ? -7.020 38.115 -10.425 1.00 29.81 237 ALA A N 1
ATOM 1847 C CA . ALA A 1 237 ? -7.706 38.692 -9.260 1.00 29.81 237 ALA A CA 1
ATOM 1848 C C . ALA A 1 237 ? -9.244 38.624 -9.316 1.00 29.81 237 ALA A C 1
ATOM 1850 O O . ALA A 1 237 ? -9.914 39.597 -9.623 1.00 29.81 237 ALA A O 1
ATOM 1851 N N . VAL A 1 238 ? -9.794 37.444 -9.023 1.00 28.53 238 VAL A N 1
ATOM 1852 C CA . VAL A 1 238 ? -10.618 37.108 -7.840 1.00 28.53 238 VAL A CA 1
ATOM 1853 C C . VAL A 1 238 ? -11.057 35.657 -8.072 1.00 28.53 238 VAL A C 1
ATOM 1855 O O . VAL A 1 238 ? -12.131 35.391 -8.602 1.00 28.53 238 VAL A O 1
ATOM 1858 N N . ALA A 1 239 ? -10.191 34.699 -7.730 1.00 30.12 239 ALA A N 1
ATOM 1859 C CA . ALA A 1 239 ? -10.595 33.300 -7.648 1.00 30.12 239 ALA A CA 1
ATOM 1860 C C . ALA A 1 239 ? -11.409 33.133 -6.359 1.00 30.12 239 ALA A C 1
ATOM 1862 O O . ALA A 1 239 ? -10.871 32.929 -5.270 1.00 30.12 239 ALA A O 1
ATOM 1863 N N . GLY A 1 240 ? -12.721 33.323 -6.482 1.00 26.98 240 GLY A N 1
ATOM 1864 C CA . GLY A 1 240 ? -13.681 32.849 -5.503 1.00 26.98 240 GLY A CA 1
ATOM 1865 C C . GLY A 1 240 ? -13.674 31.325 -5.516 1.00 26.98 240 GLY A C 1
ATOM 1866 O O . GLY A 1 240 ? -14.081 30.721 -6.498 1.00 26.98 240 GLY A O 1
ATOM 1867 N N . ILE A 1 241 ? -13.142 30.755 -4.437 1.00 36.91 241 ILE A N 1
ATOM 1868 C CA . ILE A 1 241 ? -13.506 29.487 -3.791 1.00 36.91 241 ILE A CA 1
ATOM 1869 C C . ILE A 1 241 ? -14.530 28.671 -4.605 1.00 36.91 241 ILE A C 1
ATOM 1871 O O . ILE A 1 241 ? -15.737 28.853 -4.447 1.00 36.91 241 ILE A O 1
ATOM 1875 N N . ALA A 1 242 ? -14.049 27.749 -5.441 1.00 28.64 242 ALA A N 1
ATOM 1876 C CA . ALA A 1 242 ? -14.852 26.597 -5.825 1.00 28.64 242 ALA A CA 1
ATOM 1877 C C . ALA A 1 242 ? -14.878 25.668 -4.606 1.00 28.64 242 ALA A C 1
ATOM 1879 O O . ALA A 1 242 ? -13.837 25.194 -4.155 1.00 28.64 242 ALA A O 1
ATOM 1880 N N . ALA A 1 243 ? -16.052 25.511 -4.001 1.00 29.39 243 ALA A N 1
ATOM 1881 C CA . ALA A 1 243 ? -16.258 24.590 -2.897 1.00 29.39 243 ALA A CA 1
ATOM 1882 C C . ALA A 1 243 ? -16.081 23.156 -3.415 1.00 29.39 243 ALA A C 1
ATOM 1884 O O . ALA A 1 243 ? -16.911 22.672 -4.184 1.00 29.39 243 ALA A O 1
ATOM 1885 N N . ALA A 1 244 ? -14.997 22.500 -3.006 1.00 31.89 244 ALA A N 1
ATOM 1886 C CA . ALA A 1 244 ? -14.871 21.055 -3.090 1.00 31.89 244 ALA A CA 1
ATOM 1887 C C . ALA A 1 244 ? -15.901 20.450 -2.128 1.00 31.89 244 ALA A C 1
ATOM 1889 O O . ALA A 1 244 ? -15.763 20.552 -0.914 1.00 31.89 244 ALA A O 1
ATOM 1890 N N . ASN A 1 245 ? -16.977 19.901 -2.684 1.00 41.09 245 ASN A N 1
ATOM 1891 C CA . ASN A 1 245 ? -17.966 19.113 -1.960 1.00 41.09 245 ASN A CA 1
ATOM 1892 C C . ASN A 1 245 ? -17.990 17.714 -2.573 1.00 41.09 245 ASN A C 1
ATOM 1894 O O . ASN A 1 245 ? -18.977 17.355 -3.205 1.00 41.09 245 ASN A O 1
ATOM 1898 N N . VAL A 1 246 ? -16.929 16.928 -2.392 1.00 38.19 246 VAL A N 1
ATOM 1899 C CA . VAL A 1 246 ? -17.083 15.472 -2.328 1.00 38.19 246 VAL A CA 1
ATOM 1900 C C . VAL A 1 246 ? -16.015 14.910 -1.402 1.00 38.19 246 VAL A C 1
ATOM 1902 O O . VAL A 1 246 ? -14.842 15.211 -1.582 1.00 38.19 246 VAL A O 1
ATOM 1905 N N . ILE A 1 247 ? -16.429 14.168 -0.372 1.00 57.50 247 ILE A N 1
ATOM 1906 C CA . ILE A 1 247 ? -15.511 13.684 0.669 1.00 57.50 247 ILE A CA 1
ATOM 1907 C C . ILE A 1 247 ? -15.296 12.156 0.602 1.00 57.50 247 ILE A C 1
ATOM 1909 O O . ILE A 1 247 ? -14.251 11.669 1.017 1.00 57.50 247 ILE A O 1
ATOM 1913 N N . VAL A 1 248 ? -16.211 11.416 -0.038 1.00 56.72 248 VAL A N 1
ATOM 1914 C CA . VAL A 1 248 ? -15.989 10.110 -0.692 1.00 56.72 248 VAL A CA 1
ATOM 1915 C C . VAL A 1 248 ? -16.887 10.083 -1.927 1.00 56.72 248 VAL A C 1
ATOM 1917 O O . VAL A 1 248 ? -18.083 10.350 -1.805 1.00 56.72 248 VAL A O 1
ATOM 1920 N N . ASP A 1 249 ? -16.319 9.823 -3.101 1.00 65.25 249 ASP A N 1
ATOM 1921 C CA . ASP A 1 249 ? -17.046 9.708 -4.370 1.00 65.25 249 ASP A CA 1
ATOM 1922 C C . ASP A 1 249 ? -16.944 8.298 -4.957 1.00 65.25 249 ASP A C 1
ATOM 1924 O O . ASP A 1 249 ? -16.196 7.445 -4.470 1.00 65.25 249 ASP A O 1
ATOM 1928 N N . ASP A 1 250 ? -17.688 8.068 -6.038 1.00 65.56 250 ASP A N 1
ATOM 1929 C CA . ASP A 1 250 ? -17.701 6.802 -6.771 1.00 65.56 250 ASP A CA 1
ATOM 1930 C C . ASP A 1 250 ? -16.305 6.389 -7.277 1.00 65.56 250 ASP A C 1
ATOM 1932 O O . ASP A 1 250 ? -16.089 5.212 -7.550 1.00 65.56 250 ASP A O 1
ATOM 1936 N N . ALA A 1 251 ? -15.320 7.300 -7.347 1.00 61.34 251 ALA A N 1
ATOM 1937 C CA . ALA A 1 251 ? -13.943 6.944 -7.703 1.00 61.34 251 ALA A CA 1
ATOM 1938 C C . ALA A 1 251 ? -13.224 6.151 -6.594 1.00 61.34 251 ALA A C 1
ATOM 1940 O O . ALA A 1 251 ? -12.168 5.567 -6.839 1.00 61.34 251 ALA A O 1
ATOM 1941 N N . THR A 1 252 ? -13.805 6.090 -5.393 1.00 62.12 252 THR A N 1
ATOM 1942 C CA . THR A 1 252 ? -13.374 5.208 -4.295 1.00 62.12 252 THR A CA 1
ATOM 1943 C C . THR A 1 252 ? -13.805 3.753 -4.520 1.00 62.12 252 THR A C 1
ATOM 1945 O O . THR A 1 252 ? -13.215 2.839 -3.945 1.00 62.12 252 THR A O 1
ATOM 1948 N N . CYS A 1 253 ? -14.819 3.522 -5.357 1.00 65.12 253 CYS A N 1
ATOM 1949 C CA . CYS A 1 253 ? -15.409 2.212 -5.573 1.00 65.12 253 CYS A CA 1
ATOM 1950 C C . CYS A 1 253 ? -14.795 1.504 -6.783 1.00 65.12 253 CYS A C 1
ATOM 1952 O O . CYS A 1 253 ? -14.740 2.022 -7.897 1.00 65.12 253 CYS A O 1
ATOM 1954 N N . VAL A 1 254 ? -14.335 0.276 -6.564 1.00 68.19 254 VAL A N 1
ATOM 1955 C CA . VAL A 1 254 ? -13.723 -0.571 -7.589 1.00 68.19 254 VAL A CA 1
ATOM 1956 C C . VAL A 1 254 ? -14.491 -1.876 -7.643 1.00 68.19 254 VAL A C 1
ATOM 1958 O O . VAL A 1 254 ? -14.730 -2.506 -6.616 1.00 68.19 254 VAL A O 1
ATOM 1961 N N . ARG A 1 255 ? -14.868 -2.329 -8.838 1.00 68.19 255 ARG A N 1
ATOM 1962 C CA . ARG A 1 255 ? -15.503 -3.635 -8.963 1.00 68.19 255 ARG A CA 1
ATOM 1963 C C . ARG A 1 255 ? -14.435 -4.708 -9.065 1.00 68.19 255 ARG A C 1
ATOM 1965 O O . ARG A 1 255 ? -13.563 -4.656 -9.933 1.00 68.19 255 ARG A O 1
ATOM 1972 N N . ASN A 1 256 ? -14.514 -5.703 -8.194 1.00 61.62 256 ASN A N 1
ATOM 1973 C CA . ASN A 1 256 ? -13.605 -6.836 -8.215 1.00 61.62 256 ASN A CA 1
ATOM 1974 C C . ASN A 1 256 ? -14.102 -7.876 -9.234 1.00 61.62 256 ASN A C 1
ATOM 1976 O O . ASN A 1 256 ? -15.197 -8.418 -9.096 1.00 61.62 256 ASN A O 1
ATOM 1980 N N . LYS A 1 257 ? -13.307 -8.142 -10.281 1.00 56.34 257 LYS A N 1
ATOM 1981 C CA . LYS A 1 257 ? -13.682 -9.053 -11.386 1.00 56.34 257 LYS A CA 1
ATOM 1982 C C . LYS A 1 257 ? -13.760 -10.522 -10.975 1.00 56.34 257 LYS A C 1
ATOM 1984 O O . LYS A 1 257 ? -14.465 -11.283 -11.624 1.00 56.34 257 LYS A O 1
ATOM 1989 N N . GLU A 1 258 ? -13.009 -10.918 -9.955 1.00 52.06 258 GLU A N 1
ATOM 1990 C CA . GLU A 1 258 ? -12.899 -12.314 -9.516 1.00 52.06 258 GLU A CA 1
ATOM 1991 C C . GLU A 1 258 ? -13.967 -12.667 -8.485 1.00 52.06 258 GLU A C 1
ATOM 1993 O O . GLU A 1 258 ? -14.495 -13.775 -8.501 1.00 52.06 258 GLU A O 1
ATOM 1998 N N . LEU A 1 259 ? -14.292 -11.712 -7.611 1.00 47.41 259 LEU A N 1
ATOM 1999 C CA . LEU A 1 259 ? -15.258 -11.888 -6.528 1.00 47.41 259 LEU A CA 1
ATOM 2000 C C . LEU A 1 259 ? -16.686 -11.452 -6.909 1.00 47.41 259 LEU A C 1
ATOM 2002 O O . LEU A 1 259 ? -17.625 -11.791 -6.200 1.00 47.41 259 LEU A O 1
ATOM 2006 N N . ASP A 1 260 ? -16.848 -10.718 -8.016 1.00 69.81 260 ASP A N 1
ATOM 2007 C CA . ASP A 1 260 ? -18.111 -10.118 -8.488 1.00 69.81 260 ASP A CA 1
ATOM 2008 C C . ASP A 1 260 ? -18.823 -9.224 -7.450 1.00 69.81 260 ASP A C 1
ATOM 2010 O O . ASP A 1 260 ? -20.047 -9.177 -7.354 1.00 69.81 260 ASP A O 1
ATOM 2014 N N . VAL A 1 261 ? -18.033 -8.476 -6.678 1.00 57.72 261 VAL A N 1
ATOM 2015 C CA . VAL A 1 261 ? -18.494 -7.544 -5.636 1.00 57.72 261 VAL A CA 1
ATOM 2016 C C . VAL A 1 261 ? -17.855 -6.166 -5.804 1.00 57.72 261 VAL A C 1
ATOM 2018 O O . VAL A 1 261 ? -16.789 -6.015 -6.414 1.00 57.72 261 VAL A O 1
ATOM 2021 N N . CYS A 1 262 ? -18.512 -5.146 -5.258 1.00 64.94 262 CYS A N 1
ATOM 2022 C CA . CYS A 1 262 ? -18.009 -3.779 -5.210 1.00 64.94 262 CYS A CA 1
ATOM 2023 C C . CYS A 1 262 ? -17.123 -3.585 -3.993 1.00 64.94 262 CYS A C 1
ATOM 2025 O O . CYS A 1 262 ? -17.596 -3.722 -2.876 1.00 64.94 262 CYS A O 1
ATOM 2027 N N . GLN A 1 263 ? -15.848 -3.270 -4.199 1.00 52.44 263 GLN A N 1
ATOM 2028 C CA . GLN A 1 263 ? -14.889 -3.076 -3.125 1.00 52.44 263 GLN A CA 1
ATOM 2029 C C . GLN A 1 263 ? -14.568 -1.585 -2.926 1.00 52.44 263 GLN A C 1
ATOM 2031 O O . GLN A 1 263 ? -14.376 -0.865 -3.908 1.00 52.44 263 GLN A O 1
ATOM 2036 N N . PRO A 1 264 ? -14.480 -1.125 -1.669 1.00 53.19 264 PRO A N 1
ATOM 2037 C CA . PRO A 1 264 ? -14.798 -1.877 -0.453 1.00 53.19 264 PRO A CA 1
ATOM 2038 C C . PRO A 1 264 ? -16.305 -2.123 -0.261 1.00 53.19 264 PRO A C 1
ATOM 2040 O O . PRO A 1 264 ? -17.068 -1.167 -0.262 1.00 53.19 264 PRO A O 1
ATOM 2043 N N . GLU A 1 265 ? -16.743 -3.368 -0.018 1.00 59.88 265 GLU A N 1
ATOM 2044 C CA . GLU A 1 265 ? -18.180 -3.717 0.151 1.00 59.88 265 GLU A CA 1
ATOM 2045 C C . GLU A 1 265 ? -18.848 -2.966 1.311 1.00 59.88 265 GLU A C 1
ATOM 2047 O O . GLU A 1 265 ? -20.065 -2.783 1.367 1.00 59.88 265 GLU A O 1
ATOM 2052 N N . SER A 1 266 ? -18.034 -2.492 2.248 1.00 54.09 266 SER A N 1
ATOM 2053 C CA . SER A 1 266 ? -18.442 -1.647 3.357 1.00 54.09 266 SER A CA 1
ATOM 2054 C C . SER A 1 266 ? -18.948 -0.272 2.923 1.00 54.09 266 SER A C 1
ATOM 2056 O O . SER A 1 266 ? -19.930 0.212 3.484 1.00 54.09 266 SER A O 1
ATOM 2058 N N . LEU A 1 267 ? -18.311 0.351 1.928 1.00 60.19 267 LEU A N 1
ATOM 2059 C CA . LEU A 1 267 ? -18.634 1.705 1.457 1.00 60.19 267 LEU A CA 1
ATOM 2060 C C . LEU A 1 267 ? -19.371 1.690 0.128 1.00 60.19 267 LEU A C 1
ATOM 2062 O O . LEU A 1 267 ? -20.119 2.617 -0.162 1.00 60.19 267 LEU A O 1
ATOM 2066 N N . CYS A 1 268 ? -19.133 0.657 -0.666 1.00 70.19 268 CYS A N 1
ATOM 2067 C CA . CYS A 1 268 ? -19.547 0.570 -2.043 1.00 70.19 268 CYS A CA 1
ATOM 2068 C C . CYS A 1 268 ? -20.574 -0.534 -2.194 1.00 70.19 268 CYS A C 1
ATOM 2070 O O . CYS A 1 268 ? -20.406 -1.641 -1.688 1.00 70.19 268 CYS A O 1
ATOM 2072 N N . GLU A 1 269 ? -21.634 -0.238 -2.918 1.00 74.00 269 GLU A N 1
ATOM 2073 C CA . GLU A 1 269 ? -22.612 -1.228 -3.323 1.00 74.00 269 GLU A CA 1
ATOM 2074 C C . GLU A 1 269 ? -22.651 -1.323 -4.839 1.00 74.00 269 GLU A C 1
ATOM 2076 O O . GLU A 1 269 ? -22.240 -0.409 -5.563 1.00 74.00 269 GLU A O 1
ATOM 2081 N N . TYR A 1 270 ? -23.119 -2.473 -5.316 1.00 74.44 270 TYR A N 1
ATOM 2082 C CA . TYR A 1 270 ? -23.486 -2.594 -6.712 1.00 74.44 270 TYR A CA 1
ATOM 2083 C C . TYR A 1 270 ? -24.759 -1.790 -6.926 1.00 74.44 270 TYR A C 1
ATOM 2085 O O . TYR A 1 270 ? -25.865 -2.261 -6.669 1.00 74.44 270 TYR A O 1
ATOM 2093 N N . ASP A 1 271 ? -24.572 -0.572 -7.398 1.00 68.12 271 ASP A N 1
ATOM 2094 C CA . ASP A 1 271 ? -25.638 0.290 -7.858 1.00 68.12 271 ASP A CA 1
ATOM 2095 C C . ASP A 1 271 ? -25.314 0.633 -9.301 1.00 68.12 271 ASP A C 1
ATOM 2097 O O . ASP A 1 271 ? -24.517 1.526 -9.570 1.00 68.12 271 ASP A O 1
ATOM 2101 N N . TYR A 1 272 ? -25.853 -0.152 -10.230 1.00 56.66 272 TYR A N 1
ATOM 2102 C CA . TYR A 1 272 ? -25.673 0.074 -11.657 1.00 56.66 272 TYR A CA 1
ATOM 2103 C C . TYR A 1 272 ? -26.673 1.111 -12.147 1.00 56.66 272 TYR A C 1
ATOM 2105 O O . TYR A 1 272 ? -27.880 0.861 -12.169 1.00 56.66 272 TYR A O 1
ATOM 2113 N N . ASN A 1 273 ? -26.152 2.236 -12.628 1.00 44.28 273 ASN A N 1
ATOM 2114 C CA . ASN A 1 273 ? -26.948 3.267 -13.269 1.00 44.28 273 ASN A CA 1
ATOM 2115 C C . ASN A 1 273 ? -26.665 3.284 -14.774 1.00 44.28 273 ASN A C 1
ATOM 2117 O O . ASN A 1 273 ? -25.553 3.032 -15.244 1.00 44.28 273 ASN A O 1
ATOM 2121 N N . LEU A 1 274 ? -27.699 3.599 -15.558 1.00 31.50 274 LEU A N 1
ATOM 2122 C CA . LEU A 1 274 ? -27.555 3.800 -16.998 1.00 31.50 274 LEU A CA 1
ATOM 2123 C C . LEU A 1 274 ? -26.538 4.933 -17.250 1.00 31.50 274 LEU A C 1
ATOM 2125 O O . LEU A 1 274 ? -26.850 6.098 -17.019 1.00 31.50 274 LEU A O 1
ATOM 2129 N N . GLY A 1 275 ? -25.329 4.589 -17.705 1.00 32.97 275 GLY A N 1
ATOM 2130 C CA . GLY A 1 275 ? -24.221 5.542 -17.876 1.00 32.97 275 GLY A CA 1
ATOM 2131 C C . GLY A 1 275 ? -22.860 5.052 -17.368 1.00 32.97 275 GLY A C 1
ATOM 2132 O O . GLY A 1 275 ? -21.859 5.707 -17.636 1.00 32.97 275 GLY A O 1
ATOM 2133 N N . ASP A 1 276 ? -22.800 3.900 -16.695 1.00 38.62 276 ASP A N 1
ATOM 2134 C CA . ASP A 1 276 ? -21.535 3.281 -16.274 1.00 38.62 276 ASP A CA 1
ATOM 2135 C C . ASP A 1 276 ? -20.760 2.720 -17.474 1.00 38.62 276 ASP A C 1
ATOM 2137 O O . ASP A 1 276 ? -21.216 1.792 -18.142 1.00 38.62 276 ASP A O 1
ATOM 2141 N N . LEU A 1 277 ? -19.587 3.291 -17.758 1.00 38.62 277 LEU A N 1
ATOM 2142 C CA . LEU A 1 277 ? -18.739 2.984 -18.923 1.00 38.62 277 LEU A CA 1
ATOM 2143 C C . LEU A 1 277 ? -17.585 2.034 -18.595 1.00 38.62 277 LEU A C 1
ATOM 2145 O O . LEU A 1 277 ? -16.994 1.419 -19.482 1.00 38.62 277 LEU A O 1
ATOM 2149 N N . THR A 1 278 ? -17.237 1.933 -17.318 1.00 44.38 278 THR A N 1
ATOM 2150 C CA . THR A 1 278 ? -16.166 1.084 -16.809 1.00 44.38 278 THR A CA 1
ATOM 2151 C C . THR A 1 278 ? -16.729 0.083 -15.817 1.00 44.38 278 THR A C 1
ATOM 2153 O O . THR A 1 278 ? -17.729 0.325 -15.145 1.00 44.38 278 THR A O 1
ATOM 2156 N N . PHE A 1 279 ? -16.041 -1.049 -15.693 1.00 50.81 279 PHE A N 1
ATOM 2157 C CA . PHE A 1 279 ? -16.405 -2.100 -14.749 1.00 50.81 279 PHE A CA 1
ATOM 2158 C C . PHE A 1 279 ? -16.567 -1.564 -13.310 1.00 50.81 279 PHE A C 1
ATOM 2160 O O . PHE A 1 279 ? -17.499 -1.958 -12.612 1.00 50.81 279 PHE A O 1
ATOM 2167 N N . ASN A 1 280 ? -15.734 -0.596 -12.911 1.00 51.00 280 ASN A N 1
ATOM 2168 C CA . ASN A 1 280 ? -15.745 0.011 -11.578 1.00 51.00 280 ASN A CA 1
ATOM 2169 C C . ASN A 1 280 ? -16.903 0.983 -11.346 1.00 51.00 280 ASN A C 1
ATOM 2171 O O . ASN A 1 280 ? -17.388 1.055 -10.231 1.00 51.00 280 ASN A O 1
ATOM 2175 N N . GLN A 1 281 ? -17.395 1.671 -12.378 1.00 55.12 281 GLN A N 1
ATOM 2176 C CA . GLN A 1 281 ? -18.499 2.636 -12.235 1.00 55.12 281 GLN A CA 1
ATOM 2177 C C . GLN A 1 281 ? -19.833 1.984 -11.869 1.00 55.12 281 GLN A C 1
ATOM 2179 O O . GLN A 1 281 ? -20.721 2.644 -11.346 1.00 55.12 281 GLN A O 1
ATOM 2184 N N . SER A 1 282 ? -19.951 0.675 -12.095 1.00 67.25 282 SER A N 1
ATOM 2185 C CA . SER A 1 282 ? -21.081 -0.109 -11.600 1.00 67.25 282 SER A CA 1
ATOM 2186 C C . SER A 1 282 ? -21.063 -0.324 -10.079 1.00 67.25 282 SER A C 1
ATOM 2188 O O . SER A 1 282 ? -21.989 -0.909 -9.524 1.00 67.25 282 SER A O 1
ATOM 2190 N N . CYS A 1 283 ? -20.008 0.147 -9.417 1.00 64.94 283 CYS A N 1
ATOM 2191 C CA . CYS A 1 283 ? -19.883 0.234 -7.979 1.00 64.94 283 CYS A CA 1
ATOM 2192 C C . CYS A 1 283 ? -19.912 1.697 -7.573 1.00 64.94 283 CYS A C 1
ATOM 2194 O O . CYS A 1 283 ? -19.091 2.488 -8.032 1.00 64.94 283 CYS A O 1
ATOM 2196 N N . ARG A 1 284 ? -20.851 2.041 -6.700 1.00 73.75 284 ARG A N 1
ATOM 2197 C CA . ARG A 1 284 ? -21.031 3.400 -6.196 1.00 73.75 284 ARG A CA 1
ATOM 2198 C C . ARG A 1 284 ? -20.975 3.412 -4.704 1.00 73.75 284 ARG A C 1
ATOM 2200 O O . ARG A 1 284 ? -21.218 2.392 -4.056 1.00 73.75 284 ARG A O 1
ATOM 2207 N N . VAL A 1 285 ? -20.678 4.579 -4.163 1.00 70.12 285 VAL A N 1
ATOM 2208 C CA . VAL A 1 285 ? -20.713 4.730 -2.721 1.00 70.12 285 VAL A CA 1
ATOM 2209 C C . VAL A 1 285 ? -22.167 4.677 -2.252 1.00 70.12 285 VAL A C 1
ATOM 2211 O O . VAL A 1 285 ? -23.023 5.351 -2.821 1.00 70.12 285 VAL A O 1
ATOM 2214 N N . LYS A 1 286 ? -22.448 3.877 -1.218 1.00 68.06 286 LYS A N 1
ATOM 2215 C CA . LYS A 1 286 ? -23.794 3.685 -0.652 1.00 68.06 286 LYS A CA 1
ATOM 2216 C C . LYS A 1 286 ? -24.476 5.029 -0.367 1.00 68.06 286 LYS A C 1
ATOM 2218 O O . LYS A 1 286 ? -23.834 5.980 0.097 1.00 68.06 286 LYS A O 1
ATOM 2223 N N . GLU A 1 287 ? -25.792 5.122 -0.566 1.00 60.62 287 GLU A N 1
ATOM 2224 C CA . GLU A 1 287 ? -26.529 6.346 -0.221 1.00 60.62 287 GLU A CA 1
ATOM 2225 C C . GLU A 1 287 ? -26.316 6.697 1.267 1.00 60.62 287 GLU A C 1
ATOM 2227 O O . GLU A 1 287 ? -26.540 5.892 2.171 1.00 60.62 287 GLU A O 1
ATOM 2232 N N . GLY A 1 288 ? -25.845 7.917 1.546 1.00 61.41 288 GLY A N 1
ATOM 2233 C CA . GLY A 1 288 ? -25.543 8.342 2.913 1.00 61.41 288 GLY A CA 1
ATOM 2234 C C . GLY A 1 288 ? -24.225 7.808 3.491 1.00 61.41 288 GLY A C 1
ATOM 2235 O O . GLY A 1 288 ? -24.012 7.941 4.696 1.00 61.41 288 GLY A O 1
ATOM 2236 N N . VAL A 1 289 ? -23.305 7.292 2.669 1.00 63.16 289 VAL A N 1
ATOM 2237 C CA . VAL A 1 289 ? -21.968 6.828 3.097 1.00 63.16 289 VAL A CA 1
ATOM 2238 C C . VAL A 1 289 ? -21.183 7.839 3.944 1.00 63.16 289 VAL A C 1
ATOM 2240 O O . VAL A 1 289 ? -20.392 7.446 4.794 1.00 63.16 289 VAL A O 1
ATOM 2243 N N . ASN A 1 290 ? -21.409 9.146 3.764 1.00 63.91 290 ASN A N 1
ATOM 2244 C CA . ASN A 1 290 ? -20.732 10.186 4.547 1.00 63.91 290 ASN A CA 1
ATOM 2245 C C . ASN A 1 290 ? -21.134 10.157 6.035 1.00 63.91 290 ASN A C 1
ATOM 2247 O O . ASN A 1 290 ? -20.436 10.709 6.884 1.00 63.91 290 ASN A O 1
ATOM 2251 N N . PHE A 1 291 ? -22.261 9.519 6.352 1.00 68.50 291 PHE A N 1
ATOM 2252 C CA . PHE A 1 291 ? -22.736 9.297 7.715 1.00 68.50 291 PHE A CA 1
ATOM 2253 C C . PHE A 1 291 ? -22.299 7.932 8.262 1.00 68.50 291 PHE A C 1
ATOM 2255 O O . PHE A 1 291 ? -22.315 7.721 9.469 1.00 68.50 291 PHE A O 1
ATOM 2262 N N . TYR A 1 292 ? -21.877 7.020 7.393 1.00 80.31 292 TYR A N 1
ATOM 2263 C CA . TYR A 1 292 ? -21.465 5.675 7.758 1.00 80.31 292 TYR A CA 1
ATOM 2264 C C . TYR A 1 292 ? -20.020 5.661 8.298 1.00 80.31 292 TYR A C 1
ATOM 2266 O O . TYR A 1 292 ? -19.195 6.444 7.827 1.00 80.31 292 TYR A O 1
ATOM 2274 N N . PRO A 1 293 ? -19.666 4.796 9.269 1.00 90.69 293 PRO A N 1
ATOM 2275 C CA . PRO A 1 293 ? -18.278 4.625 9.698 1.00 90.69 293 PRO A CA 1
ATOM 2276 C C . PRO A 1 293 ? -17.365 4.150 8.558 1.00 90.69 293 PRO A C 1
ATOM 2278 O O . PRO A 1 293 ? -17.553 3.066 8.011 1.00 90.69 293 PRO A O 1
ATOM 2281 N N . GLN A 1 294 ? -16.350 4.942 8.224 1.00 88.25 294 GLN A N 1
ATOM 2282 C CA . GLN A 1 294 ? -15.403 4.650 7.144 1.00 88.25 294 GLN A CA 1
ATOM 2283 C C . GLN A 1 294 ? -14.007 4.358 7.678 1.00 88.25 294 GLN A C 1
ATOM 2285 O O . GLN A 1 294 ? -13.751 4.512 8.874 1.00 88.25 294 GLN A O 1
ATOM 2290 N N . GLN A 1 295 ? -13.089 3.982 6.782 1.00 92.94 295 GLN A N 1
ATOM 2291 C CA . GLN A 1 295 ? -11.672 3.809 7.109 1.00 92.94 295 GLN A CA 1
ATOM 2292 C C . GLN A 1 295 ? -11.483 2.861 8.302 1.00 92.94 295 GLN A C 1
ATOM 2294 O O . GLN A 1 295 ? -10.643 3.114 9.165 1.00 92.94 295 GLN A O 1
ATOM 2299 N N . ILE A 1 296 ? -12.321 1.820 8.404 1.00 97.19 296 ILE A N 1
ATOM 2300 C CA . ILE A 1 296 ? -12.259 0.879 9.523 1.00 97.19 296 ILE A CA 1
ATOM 2301 C C . ILE A 1 296 ? -10.959 0.092 9.407 1.00 97.19 296 ILE A C 1
ATOM 2303 O O . ILE A 1 296 ? -10.696 -0.530 8.378 1.00 97.19 296 ILE A O 1
ATOM 2307 N N . HIS A 1 297 ? -10.154 0.128 10.462 1.00 98.44 297 HIS A N 1
ATOM 2308 C CA . HIS A 1 297 ? -8.877 -0.562 10.492 1.00 98.44 297 HIS A CA 1
ATOM 2309 C C . HIS A 1 297 ? -8.506 -1.059 11.885 1.00 98.44 297 HIS A C 1
ATOM 2311 O O . HIS A 1 297 ? -8.946 -0.528 12.910 1.00 98.44 297 HIS A O 1
ATOM 2317 N N . LEU A 1 298 ? -7.676 -2.098 11.894 1.00 98.75 298 LEU A N 1
ATOM 2318 C CA . LEU A 1 298 ? -7.311 -2.860 13.078 1.00 98.75 298 LEU A CA 1
ATOM 2319 C C . LEU A 1 298 ? -5.814 -2.765 13.363 1.00 98.75 298 LEU A C 1
ATOM 2321 O O . LEU A 1 298 ? -5.002 -2.784 12.444 1.00 98.75 298 LEU A O 1
ATOM 2325 N N . ALA A 1 299 ? -5.447 -2.739 14.641 1.00 98.50 299 ALA A N 1
ATOM 2326 C CA . ALA A 1 299 ? -4.061 -2.852 15.088 1.00 98.50 299 ALA A CA 1
ATOM 2327 C C . ALA A 1 299 ? -3.978 -3.713 16.349 1.00 98.50 299 ALA A C 1
ATOM 2329 O O . ALA A 1 299 ? -4.820 -3.589 17.243 1.00 98.50 299 ALA A O 1
ATOM 2330 N N . PHE A 1 300 ? -2.956 -4.564 16.459 1.00 97.50 300 PHE A N 1
ATOM 2331 C CA . PHE A 1 300 ? -2.759 -5.352 17.676 1.00 97.50 300 PHE A CA 1
ATOM 2332 C C . PHE A 1 300 ? -2.584 -4.458 18.904 1.00 97.50 300 PHE A C 1
ATOM 2334 O O . PHE A 1 300 ? -2.036 -3.360 18.820 1.00 97.50 300 PHE A O 1
ATOM 2341 N N . ALA A 1 301 ? -3.051 -4.946 20.053 1.00 95.94 301 ALA A N 1
ATOM 2342 C CA . ALA A 1 301 ? -2.962 -4.242 21.324 1.00 95.94 301 ALA A CA 1
ATOM 2343 C C . ALA A 1 301 ? -2.878 -5.215 22.508 1.00 95.94 301 ALA A C 1
ATOM 2345 O O . ALA A 1 301 ? -2.946 -6.437 22.353 1.00 95.94 301 ALA A O 1
ATOM 2346 N N . GLY A 1 302 ? -2.778 -4.658 23.715 1.00 91.56 302 GLY A N 1
ATOM 2347 C CA . GLY A 1 302 ? -2.779 -5.424 24.958 1.00 91.56 302 GLY A CA 1
ATOM 2348 C C . GLY A 1 302 ? -1.380 -5.774 25.470 1.00 91.56 302 GLY A C 1
ATOM 2349 O O . GLY A 1 302 ? -0.435 -6.011 24.726 1.00 91.56 302 GLY A O 1
ATOM 2350 N N . LYS A 1 303 ? -1.235 -5.803 26.802 1.00 86.75 303 LYS A N 1
ATOM 2351 C CA . LYS A 1 303 ? 0.055 -6.071 27.470 1.00 86.75 303 LYS A CA 1
ATOM 2352 C C . LYS A 1 303 ? 0.554 -7.503 27.282 1.00 86.75 303 LYS A C 1
ATOM 2354 O O . LYS A 1 303 ? 1.734 -7.770 27.494 1.00 86.75 303 LYS A O 1
ATOM 2359 N N . LYS A 1 304 ? -0.360 -8.429 26.997 1.00 90.56 304 LYS A N 1
ATOM 2360 C CA . LYS A 1 304 ? -0.064 -9.820 26.667 1.00 90.56 304 LYS A CA 1
ATOM 2361 C C . LYS A 1 304 ? -0.491 -10.057 25.224 1.00 90.56 304 LYS A C 1
ATOM 2363 O O . LYS A 1 304 ? -1.531 -9.564 24.796 1.00 90.56 304 LYS A O 1
ATOM 2368 N N . THR A 1 305 ? 0.299 -10.835 24.500 1.00 90.94 305 THR A N 1
ATOM 2369 C CA . THR A 1 305 ? 0.023 -11.181 23.107 1.00 90.94 305 THR A CA 1
ATOM 2370 C C . THR A 1 305 ? -1.366 -11.787 22.945 1.00 90.94 305 THR A C 1
ATOM 2372 O O . THR A 1 305 ? -1.733 -12.708 23.675 1.00 90.94 305 THR A O 1
ATOM 2375 N N . GLY A 1 306 ? -2.126 -11.271 21.980 1.00 92.94 306 GLY A N 1
ATOM 2376 C CA . GLY A 1 306 ? -3.443 -11.793 21.615 1.00 92.94 306 GLY A CA 1
ATOM 2377 C C . GLY A 1 306 ? -4.581 -11.397 22.552 1.00 92.94 306 GLY A C 1
ATOM 2378 O O . GLY A 1 306 ? -5.708 -11.813 22.310 1.00 92.94 306 GLY A O 1
ATOM 2379 N N . THR A 1 307 ? -4.324 -10.588 23.587 1.00 95.44 307 THR A N 1
ATOM 2380 C CA . THR A 1 307 ? -5.363 -10.187 24.552 1.00 95.44 307 THR A CA 1
ATOM 2381 C C . THR A 1 307 ? -5.969 -8.816 24.278 1.00 95.44 307 THR A C 1
ATOM 2383 O O . THR A 1 307 ? -6.719 -8.309 25.111 1.00 95.44 307 THR A O 1
ATOM 2386 N N . GLY A 1 308 ? -5.621 -8.177 23.164 1.00 96.50 308 GLY A N 1
ATOM 2387 C CA . GLY A 1 308 ? -6.184 -6.890 22.796 1.00 96.50 308 GLY A CA 1
ATOM 2388 C C . GLY A 1 308 ? -6.136 -6.614 21.301 1.00 96.50 308 GLY A C 1
ATOM 2389 O O . GLY A 1 308 ? -5.332 -7.178 20.557 1.00 96.50 308 GLY A O 1
ATOM 2390 N N . MET A 1 309 ? -7.036 -5.735 20.880 1.00 98.25 309 MET A N 1
ATOM 2391 C CA . MET A 1 309 ? -7.166 -5.258 19.508 1.00 98.25 309 MET A CA 1
ATOM 2392 C C . MET A 1 309 ? -7.661 -3.818 19.549 1.00 98.25 309 MET A C 1
ATOM 2394 O O . MET A 1 309 ? -8.644 -3.527 20.227 1.00 98.25 309 MET A O 1
ATOM 2398 N N . THR A 1 310 ? -7.007 -2.913 18.835 1.00 98.44 310 THR A N 1
ATOM 2399 C CA . THR A 1 310 ? -7.540 -1.571 18.622 1.00 98.44 310 THR A CA 1
ATOM 2400 C C . THR A 1 310 ? -8.356 -1.548 17.344 1.00 98.44 310 THR A C 1
ATOM 2402 O O . THR A 1 310 ? -7.856 -1.913 16.285 1.00 98.44 310 THR A O 1
ATOM 2405 N N . VAL A 1 311 ? -9.604 -1.101 17.465 1.00 98.69 311 VAL A N 1
ATOM 2406 C CA . VAL A 1 311 ? -10.504 -0.834 16.345 1.00 98.69 311 VAL A CA 1
ATOM 2407 C C . VAL A 1 311 ? -10.570 0.673 16.143 1.00 98.69 311 VAL A C 1
ATOM 2409 O O . VAL A 1 311 ? -10.855 1.420 17.086 1.00 98.69 311 VAL A O 1
ATOM 2412 N N . SER A 1 312 ? -10.310 1.106 14.917 1.00 98.69 312 SER A N 1
ATOM 2413 C CA . SER A 1 312 ? -10.296 2.511 14.522 1.00 98.69 312 SER A CA 1
ATOM 2414 C C . SER A 1 312 ? -11.230 2.740 13.341 1.00 98.69 312 SER A C 1
ATOM 2416 O O . SER A 1 312 ? -11.356 1.863 12.494 1.00 98.69 312 SER A O 1
ATOM 2418 N N . TRP A 1 313 ? -11.881 3.899 13.275 1.00 96.81 313 TRP A N 1
ATOM 2419 C CA . TRP A 1 313 ? -12.743 4.293 12.154 1.00 96.81 313 TRP A CA 1
ATOM 2420 C C . TRP A 1 313 ? -12.872 5.814 12.069 1.00 96.81 313 TRP A C 1
ATOM 2422 O O . TRP A 1 313 ? -12.462 6.534 12.980 1.00 96.81 313 TRP A O 1
ATOM 2432 N N . ALA A 1 314 ? -13.465 6.313 10.988 1.00 92.81 314 ALA A N 1
ATOM 2433 C CA . ALA A 1 314 ? -13.671 7.733 10.751 1.00 92.81 314 ALA A CA 1
ATOM 2434 C C . ALA A 1 314 ? -15.142 8.068 10.455 1.00 92.81 314 ALA A C 1
ATOM 2436 O O . ALA A 1 314 ? -15.870 7.256 9.883 1.00 92.81 314 ALA A O 1
ATOM 2437 N N . THR A 1 315 ? -15.583 9.269 10.843 1.00 89.50 315 THR A N 1
ATOM 2438 C CA . THR A 1 315 ? -16.899 9.834 10.481 1.00 89.50 315 THR A CA 1
ATOM 2439 C C . THR A 1 315 ? -16.766 11.312 10.109 1.00 89.50 315 THR A C 1
ATOM 2441 O O . THR A 1 315 ? -15.999 12.040 10.740 1.00 89.50 315 THR A O 1
ATOM 2444 N N . TYR A 1 316 ? -17.531 11.788 9.121 1.00 83.56 316 TYR A N 1
ATOM 2445 C CA . TYR A 1 316 ? -17.526 13.212 8.732 1.00 83.56 316 TYR A CA 1
ATOM 2446 C C . TYR A 1 316 ? -18.302 14.115 9.700 1.00 83.56 316 TYR A C 1
ATOM 2448 O O . TYR A 1 316 ? -18.094 15.328 9.754 1.00 83.56 316 TYR A O 1
ATOM 2456 N N . GLU A 1 317 ? -19.173 13.524 10.516 1.00 84.12 317 GLU A N 1
ATOM 2457 C CA . GLU A 1 317 ? -19.891 14.225 11.576 1.00 84.12 317 GLU A CA 1
ATOM 2458 C C . GLU A 1 317 ? -19.455 13.768 12.966 1.00 84.12 317 GLU A C 1
ATOM 2460 O O . GLU A 1 317 ? -18.944 12.661 13.157 1.00 84.12 317 GLU A O 1
ATOM 2465 N N . GLU A 1 318 ? -19.659 14.645 13.950 1.00 86.19 318 GLU A N 1
ATOM 2466 C CA . GLU A 1 318 ? -19.340 14.359 15.345 1.00 86.19 318 GLU A CA 1
ATOM 2467 C C . GLU A 1 318 ? -20.356 13.35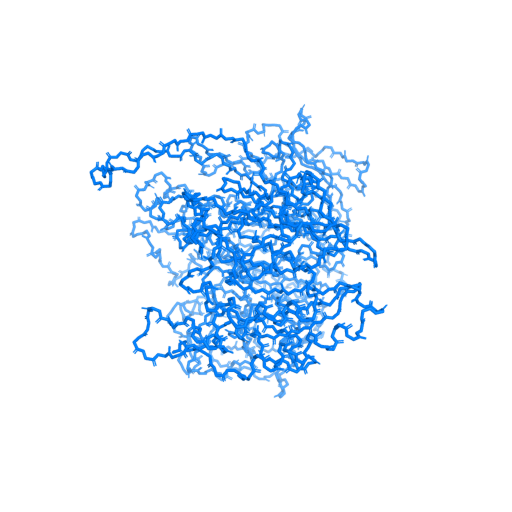9 15.913 1.00 86.19 318 GLU A C 1
ATOM 2469 O O . GLU A 1 318 ? -21.494 13.715 16.223 1.00 86.19 318 GLU A O 1
ATOM 2474 N N . VAL A 1 319 ? -19.928 12.111 16.105 1.00 89.12 319 VAL A N 1
ATOM 2475 C CA . VAL A 1 319 ? -20.725 11.067 16.764 1.00 89.12 319 VAL A CA 1
ATOM 2476 C C . VAL A 1 319 ? -20.310 10.967 18.232 1.00 89.12 319 VAL A C 1
ATOM 2478 O O . VAL A 1 319 ? -19.294 10.365 18.576 1.00 89.12 319 VAL A O 1
ATOM 2481 N N . ARG A 1 320 ? -21.085 11.595 19.123 1.00 89.62 320 ARG A N 1
ATOM 2482 C CA . ARG A 1 320 ? -20.742 11.713 20.558 1.00 89.62 320 ARG A CA 1
ATOM 2483 C C . ARG A 1 320 ? -20.959 10.440 21.367 1.00 89.62 320 ARG A C 1
ATOM 2485 O O . ARG A 1 320 ? -20.428 10.319 22.467 1.00 89.62 320 ARG A O 1
ATOM 2492 N N . ASP A 1 321 ? -21.762 9.523 20.848 1.00 93.00 321 ASP A N 1
ATOM 2493 C CA . ASP A 1 321 ? -22.079 8.236 21.459 1.00 93.00 321 ASP A CA 1
ATOM 2494 C C . ASP A 1 321 ? -21.481 7.061 20.669 1.00 93.00 321 ASP A C 1
ATOM 2496 O O . ASP A 1 321 ? -22.016 5.952 20.709 1.00 93.00 321 ASP A O 1
ATOM 2500 N N . SER A 1 322 ? -20.367 7.312 19.969 1.00 95.06 322 SER A N 1
ATOM 2501 C CA . SER A 1 322 ? -19.547 6.296 19.308 1.00 95.06 322 SER A CA 1
ATOM 2502 C C . SER A 1 322 ? -19.254 5.125 20.246 1.00 95.06 322 SER A C 1
ATOM 2504 O O . SER A 1 322 ? -18.926 5.310 21.420 1.00 95.06 322 SER A O 1
ATOM 2506 N N . SER A 1 323 ? -19.384 3.906 19.738 1.00 96.75 323 SER A N 1
ATOM 2507 C CA . SER A 1 323 ? -19.246 2.663 20.493 1.00 96.75 323 SER A CA 1
ATOM 2508 C C . SER A 1 323 ? -18.825 1.505 19.593 1.00 96.75 323 SER A C 1
ATOM 2510 O O . SER A 1 323 ? -18.929 1.574 18.369 1.00 96.75 323 SER A O 1
ATOM 2512 N N . VAL A 1 324 ? -18.360 0.430 20.226 1.00 98.19 324 VAL A N 1
ATOM 2513 C CA . VAL A 1 324 ? -18.041 -0.845 19.579 1.00 98.19 324 VAL A CA 1
ATOM 2514 C C . VAL A 1 324 ? -18.931 -1.922 20.184 1.00 98.19 324 VAL A C 1
ATOM 2516 O O . VAL A 1 324 ? -19.163 -1.934 21.394 1.00 98.19 324 VAL A O 1
ATOM 2519 N N . TRP A 1 325 ? -19.419 -2.829 19.345 1.00 98.00 325 TRP A N 1
ATOM 2520 C CA . TRP A 1 325 ? -20.014 -4.082 19.789 1.00 98.00 325 TRP A CA 1
ATOM 2521 C C . TRP A 1 325 ? -19.104 -5.230 19.379 1.00 98.00 325 TRP A C 1
ATOM 2523 O O . TRP A 1 325 ? -18.546 -5.190 18.285 1.00 98.00 325 TRP A O 1
ATOM 2533 N N . LEU A 1 326 ? -18.977 -6.238 20.237 1.00 98.44 326 LEU A N 1
ATOM 2534 C CA . LEU A 1 326 ? -18.090 -7.382 20.052 1.00 98.44 326 LEU A CA 1
ATOM 2535 C C . LEU A 1 326 ? -18.817 -8.675 20.433 1.00 98.44 326 LEU A C 1
ATOM 2537 O O . LEU A 1 326 ? -19.597 -8.689 21.382 1.00 98.44 326 LEU A O 1
ATOM 2541 N N . GLY A 1 327 ? -18.536 -9.765 19.728 1.00 97.62 327 GLY A N 1
ATOM 2542 C CA . GLY A 1 327 ? -19.035 -11.092 20.071 1.00 97.62 327 GLY A CA 1
ATOM 2543 C C . GLY A 1 327 ? -18.216 -12.210 19.437 1.00 97.62 327 GLY A C 1
ATOM 2544 O O . GLY A 1 327 ? -17.437 -11.980 18.515 1.00 97.62 327 GLY A O 1
ATOM 2545 N N . GLU A 1 328 ? -18.400 -13.439 19.916 1.00 95.44 328 GLU A N 1
ATOM 2546 C CA . GLU A 1 328 ? -17.787 -14.642 19.319 1.00 95.44 328 GLU A CA 1
ATOM 2547 C C . GLU A 1 328 ? -18.582 -15.172 18.109 1.00 95.44 328 GLU A C 1
ATOM 2549 O O . GLU A 1 328 ? -18.117 -16.046 17.379 1.00 95.44 328 GLU A O 1
ATOM 2554 N N . SER A 1 329 ? -19.771 -14.615 17.854 1.00 95.06 329 SER A N 1
ATOM 2555 C CA . SER A 1 329 ? -20.591 -14.893 16.673 1.00 95.06 329 SER A CA 1
ATOM 2556 C C . SER A 1 329 ? -21.285 -13.629 16.175 1.00 95.06 329 SER A C 1
ATOM 2558 O O . SER A 1 329 ? -21.646 -12.773 16.982 1.00 95.06 329 SER A O 1
ATOM 2560 N N . GLU A 1 330 ? -21.560 -13.571 14.875 1.00 93.00 330 GLU A N 1
ATOM 2561 C CA . GLU A 1 330 ? -22.214 -12.443 14.198 1.00 93.00 330 GLU A CA 1
ATOM 2562 C C . GLU A 1 330 ? -23.570 -12.046 14.817 1.00 93.00 330 GLU A C 1
ATOM 2564 O O . GLU A 1 330 ? -23.861 -10.860 14.963 1.00 93.00 330 GLU A O 1
ATOM 2569 N N . ASP A 1 331 ? -24.356 -13.022 15.284 1.00 92.06 331 ASP A N 1
ATOM 2570 C CA . ASP A 1 331 ? -25.690 -12.795 15.863 1.00 92.06 331 ASP A CA 1
ATOM 2571 C C . ASP A 1 331 ? -25.679 -12.366 17.346 1.00 92.06 331 ASP A C 1
ATOM 2573 O O . ASP A 1 331 ? -26.724 -12.026 17.905 1.00 92.06 331 ASP A O 1
ATOM 2577 N N . MET A 1 332 ? -24.519 -12.394 18.015 1.00 92.81 332 MET A N 1
ATOM 2578 C CA . MET A 1 332 ? -24.394 -12.169 19.465 1.00 92.81 332 MET A CA 1
ATOM 2579 C C . MET A 1 332 ? -23.353 -11.092 19.781 1.00 92.81 332 MET A C 1
ATOM 2581 O O . MET A 1 332 ? -22.359 -11.350 20.454 1.00 92.81 332 MET A O 1
ATOM 2585 N N . LEU A 1 333 ? -23.577 -9.877 19.279 1.00 96.44 333 LEU A N 1
ATOM 2586 C CA . LEU A 1 333 ? -22.709 -8.732 19.554 1.00 96.44 333 LEU A CA 1
ATOM 2587 C C . LEU A 1 333 ? -23.175 -7.963 20.798 1.00 96.44 333 LEU A C 1
ATOM 2589 O O . LEU A 1 333 ? -24.277 -7.408 20.825 1.00 96.44 333 LEU A O 1
ATOM 2593 N N . GLU A 1 334 ? -22.307 -7.862 21.799 1.00 96.81 334 GLU A N 1
ATOM 2594 C CA . GLU A 1 334 ? -22.545 -7.105 23.026 1.00 96.81 334 GLU A CA 1
ATOM 2595 C C . GLU A 1 334 ? -21.841 -5.750 22.984 1.00 96.81 334 GLU A C 1
ATOM 2597 O O . GLU A 1 334 ? -20.751 -5.610 22.431 1.00 96.81 334 GLU A O 1
ATOM 2602 N N . LEU A 1 335 ? -22.477 -4.729 23.562 1.00 96.75 335 LEU A N 1
ATOM 2603 C CA . LEU A 1 335 ? -21.892 -3.395 23.656 1.00 96.75 335 LEU A CA 1
ATOM 2604 C C . LEU A 1 335 ? -20.666 -3.430 24.575 1.00 96.75 335 LEU A C 1
ATOM 2606 O O . LEU A 1 335 ? -20.770 -3.840 25.731 1.00 96.75 335 LEU A O 1
ATOM 2610 N N . VAL A 1 336 ? -19.534 -2.929 24.089 1.00 96.62 336 VAL A N 1
ATOM 2611 C CA . VAL A 1 336 ? -18.306 -2.827 24.878 1.00 96.62 336 VAL A CA 1
ATOM 2612 C C . VAL A 1 336 ? -18.370 -1.589 25.773 1.00 96.62 336 VAL A C 1
ATOM 2614 O O . VAL A 1 336 ? -18.500 -0.466 25.287 1.00 96.62 336 VAL A O 1
ATOM 2617 N N . ASP A 1 337 ? -18.233 -1.780 27.087 1.00 93.44 337 ASP A N 1
ATOM 2618 C CA . ASP A 1 337 ? -18.207 -0.693 28.078 1.00 93.44 337 ASP A CA 1
ATOM 2619 C C . ASP A 1 337 ? -16.801 -0.078 28.194 1.00 93.44 337 ASP A C 1
ATOM 2621 O O . ASP A 1 337 ? -16.126 -0.150 29.219 1.00 93.44 337 ASP A O 1
ATOM 2625 N N . THR A 1 338 ? -16.297 0.466 27.086 1.00 92.50 338 THR A N 1
ATOM 2626 C CA . THR A 1 338 ? -15.018 1.184 27.031 1.00 92.50 338 THR A CA 1
ATOM 2627 C C . THR A 1 338 ? -15.214 2.503 26.288 1.00 92.50 338 THR A C 1
ATOM 2629 O O . THR A 1 338 ? -15.800 2.505 25.205 1.00 92.50 338 THR A O 1
ATOM 2632 N N . PRO A 1 339 ? -14.745 3.641 26.832 1.00 91.94 339 PRO A N 1
ATOM 2633 C CA . PRO A 1 339 ? -14.869 4.920 26.145 1.00 91.94 339 PRO A CA 1
ATOM 2634 C C . PRO A 1 339 ? -14.108 4.933 24.816 1.00 91.94 339 PRO A C 1
ATOM 2636 O O . PRO A 1 339 ? -12.925 4.594 24.765 1.00 91.94 339 PRO A O 1
ATOM 2639 N N . VAL A 1 340 ? -14.773 5.398 23.760 1.00 96.44 340 VAL A N 1
ATOM 2640 C CA . VAL A 1 340 ? -14.143 5.682 22.467 1.00 96.44 340 VAL A CA 1
ATOM 2641 C C . VAL A 1 340 ? -13.427 7.029 22.545 1.00 96.44 340 VAL A C 1
ATOM 2643 O O . VAL A 1 340 ? -14.008 8.024 22.982 1.00 96.44 340 VAL A O 1
ATOM 2646 N N . SER A 1 341 ? -12.170 7.091 22.104 1.00 95.12 341 SER A N 1
ATOM 2647 C CA . SER A 1 341 ? -11.503 8.376 21.876 1.00 95.12 341 SER A CA 1
ATOM 2648 C C . SER A 1 341 ? -11.861 8.897 20.492 1.00 95.12 341 SER A C 1
ATOM 2650 O O . SER A 1 341 ? -11.672 8.159 19.533 1.00 95.12 341 SER A O 1
ATOM 2652 N N . SER A 1 342 ? -12.311 10.147 20.389 1.00 94.69 342 SER A N 1
ATOM 2653 C CA . SER A 1 342 ? -12.619 10.816 19.120 1.00 94.69 342 SER A CA 1
ATOM 2654 C C . SER A 1 342 ? -11.799 12.101 18.990 1.00 94.69 342 SER A C 1
ATOM 2656 O O . SER A 1 342 ? -11.726 12.889 19.938 1.00 94.69 342 SER A O 1
ATOM 2658 N N . VAL A 1 343 ? -11.132 12.299 17.853 1.00 93.25 343 VAL A N 1
ATOM 2659 C CA . VAL A 1 343 ? -10.247 13.447 17.610 1.00 93.25 343 VAL A CA 1
ATOM 2660 C C . VAL A 1 343 ? -10.283 13.869 16.141 1.00 93.25 343 VAL A C 1
ATOM 2662 O O . VAL A 1 343 ? -10.377 13.044 15.242 1.00 93.25 343 VAL A O 1
ATOM 2665 N N . SER A 1 344 ? -10.177 15.173 15.894 1.00 91.31 344 SER A N 1
ATOM 2666 C CA . SER A 1 344 ? -9.983 15.747 14.563 1.00 91.31 344 SER A CA 1
ATOM 2667 C C . SER A 1 344 ? -8.731 16.621 14.580 1.00 91.31 344 SER A C 1
ATOM 2669 O O . SER A 1 344 ? -8.542 17.417 15.507 1.00 91.31 344 SER A O 1
ATOM 2671 N N . TYR A 1 345 ? -7.858 16.474 13.582 1.00 91.00 345 TYR A N 1
ATOM 2672 C CA . TYR A 1 345 ? -6.633 17.275 13.479 1.00 91.00 345 TYR A CA 1
ATOM 2673 C C . TYR A 1 345 ? -6.755 18.445 12.497 1.00 91.00 345 TYR A C 1
ATOM 2675 O O . TYR A 1 345 ? -6.070 19.458 12.682 1.00 91.00 345 TYR A O 1
ATOM 2683 N N . TYR A 1 346 ? -7.636 18.334 11.498 1.00 85.56 346 TYR A N 1
ATOM 2684 C CA . TYR A 1 346 ? -7.864 19.335 10.464 1.00 85.56 346 TYR A CA 1
ATOM 2685 C C . TYR A 1 346 ? -9.358 19.471 10.150 1.00 85.56 346 TYR A C 1
ATOM 2687 O O . TYR A 1 346 ? -10.077 18.488 10.011 1.00 85.56 346 TYR A O 1
ATOM 2695 N N . HIS A 1 347 ? -9.807 20.718 10.028 1.00 81.06 347 HIS A N 1
ATOM 2696 C CA . HIS A 1 347 ? -11.146 21.067 9.567 1.00 81.06 347 HIS A CA 1
ATOM 2697 C C . HIS A 1 347 ? -11.118 22.440 8.889 1.00 81.06 347 HIS A C 1
ATOM 2699 O O . HIS A 1 347 ? -10.346 23.339 9.264 1.00 81.06 347 HIS A O 1
ATOM 2705 N N . ASP A 1 348 ? -12.017 22.649 7.942 1.00 70.50 348 ASP A N 1
ATOM 2706 C CA . ASP A 1 348 ? -12.331 23.948 7.368 1.00 70.50 348 ASP A CA 1
ATOM 2707 C C . ASP A 1 348 ? -13.847 24.099 7.141 1.00 70.50 348 ASP A C 1
ATOM 2709 O O . ASP A 1 348 ? -14.640 23.551 7.898 1.00 70.50 348 ASP A O 1
ATOM 2713 N N . LYS A 1 349 ? -14.264 24.959 6.204 1.00 64.88 349 LYS A N 1
ATOM 2714 C CA . LYS A 1 349 ? -15.691 25.206 5.949 1.00 64.88 349 LYS A CA 1
ATOM 2715 C C . LYS A 1 349 ? -16.363 24.077 5.163 1.00 64.88 349 LYS A C 1
ATOM 2717 O O . LYS A 1 349 ? -17.582 23.982 5.228 1.00 64.88 349 LYS A O 1
ATOM 2722 N N . ALA A 1 350 ? -15.591 23.318 4.393 1.00 63.44 350 ALA A N 1
ATOM 2723 C CA . ALA A 1 350 ? -16.062 22.275 3.490 1.00 63.44 350 ALA A CA 1
ATOM 2724 C C . ALA A 1 350 ? -15.634 20.872 3.951 1.00 63.44 350 ALA A C 1
ATOM 2726 O O . ALA A 1 350 ? -16.283 19.896 3.595 1.00 63.44 350 ALA A O 1
ATOM 2727 N N . TYR A 1 351 ? -14.593 20.774 4.782 1.00 75.44 351 TYR A N 1
ATOM 2728 C CA . TYR A 1 351 ? -14.058 19.509 5.269 1.00 75.44 351 TYR A CA 1
ATOM 2729 C C . TYR A 1 351 ? -14.029 19.421 6.794 1.00 75.44 351 TYR A C 1
ATOM 2731 O O . TYR A 1 351 ? -13.572 20.340 7.480 1.00 75.44 351 TYR A O 1
ATOM 2739 N N . ASN A 1 352 ? -14.451 18.276 7.323 1.00 81.62 352 ASN A N 1
ATOM 2740 C CA . ASN A 1 352 ? -14.279 17.916 8.722 1.00 81.62 352 ASN A CA 1
ATOM 2741 C C . ASN A 1 352 ? -14.313 16.392 8.869 1.00 81.62 352 ASN A C 1
ATOM 2743 O O . ASN A 1 352 ? -15.254 15.772 8.394 1.00 81.62 352 ASN A O 1
ATOM 2747 N N . LEU A 1 353 ? -13.328 15.800 9.543 1.00 86.56 353 LEU A N 1
ATOM 2748 C CA . LEU A 1 353 ? -13.269 14.356 9.778 1.00 86.56 353 LEU A CA 1
ATOM 2749 C C . LEU A 1 353 ? -12.885 14.074 11.232 1.00 86.56 353 LEU A C 1
ATOM 2751 O O . LEU A 1 353 ? -11.982 14.713 11.783 1.00 86.56 353 LEU A O 1
ATOM 2755 N N . PHE A 1 354 ? -13.587 13.127 11.848 1.00 91.50 354 PHE A N 1
ATOM 2756 C CA . PHE A 1 354 ? -13.339 12.651 13.204 1.00 91.50 354 PHE A CA 1
ATOM 2757 C C . PHE A 1 354 ? -12.808 11.226 13.161 1.00 91.50 354 PHE A C 1
ATOM 2759 O O . PHE A 1 354 ? -13.437 10.352 12.571 1.00 91.50 354 PHE A O 1
ATOM 2766 N N . HIS A 1 355 ? -11.684 10.994 13.830 1.00 95.44 355 HIS A N 1
ATOM 2767 C CA . HIS A 1 355 ? -11.049 9.691 13.978 1.00 95.44 355 HIS A CA 1
ATOM 2768 C C . HIS A 1 355 ? -11.382 9.130 15.349 1.00 95.44 355 HIS A C 1
ATOM 2770 O O . HIS A 1 355 ? -11.164 9.784 16.372 1.00 95.44 355 HIS A O 1
ATOM 2776 N N . HIS A 1 356 ? -11.937 7.928 15.354 1.00 97.31 356 HIS A N 1
ATOM 2777 C CA . HIS A 1 356 ? -12.390 7.222 16.536 1.00 97.31 356 HIS A CA 1
ATOM 2778 C C . HIS A 1 356 ? -11.494 6.016 16.774 1.00 97.31 356 HIS A C 1
ATOM 2780 O O . HIS A 1 356 ? -11.173 5.297 15.832 1.00 97.31 356 HIS A O 1
ATOM 2786 N N . HIS A 1 357 ? -11.125 5.775 18.029 1.00 98.06 357 HIS A N 1
ATOM 2787 C CA . HIS A 1 357 ? -10.348 4.603 18.426 1.00 98.06 357 HIS A CA 1
ATOM 2788 C C . HIS A 1 357 ? -10.900 4.003 19.712 1.00 98.06 357 HIS A C 1
ATOM 2790 O O . HIS A 1 357 ? -11.200 4.726 20.670 1.00 98.06 357 HIS A O 1
ATOM 2796 N N . LEU A 1 358 ? -10.955 2.676 19.756 1.00 97.81 358 LEU A N 1
ATOM 2797 C CA . LEU A 1 358 ? -11.236 1.908 20.961 1.00 97.81 358 LEU A CA 1
ATOM 2798 C C . LEU A 1 358 ? -10.303 0.702 21.025 1.00 97.81 358 LEU A C 1
ATOM 2800 O O . LEU A 1 358 ? -10.236 -0.092 20.090 1.00 97.81 358 LEU A O 1
ATOM 2804 N N . THR A 1 359 ? -9.601 0.551 22.147 1.00 97.56 359 THR A N 1
ATOM 2805 C CA . THR A 1 359 ? -8.764 -0.623 22.414 1.00 97.56 359 THR A CA 1
ATOM 2806 C C . THR A 1 359 ? -9.555 -1.638 23.226 1.00 97.56 359 THR A C 1
ATOM 2808 O O . THR A 1 359 ? -9.859 -1.403 24.394 1.00 97.56 359 THR A O 1
ATOM 2811 N N . LEU A 1 360 ? -9.876 -2.763 22.595 1.00 97.50 360 LEU A N 1
ATOM 2812 C CA . LEU A 1 360 ? -10.466 -3.938 23.222 1.00 97.50 360 LEU A CA 1
ATOM 2813 C C . LEU A 1 360 ? -9.406 -4.635 24.082 1.00 97.50 360 LEU A C 1
ATOM 2815 O O . LEU A 1 360 ? -8.260 -4.794 23.650 1.00 97.50 360 LEU A O 1
ATOM 2819 N N . SER A 1 361 ? -9.792 -5.062 25.281 1.00 95.62 361 SER A N 1
ATOM 2820 C CA . SER A 1 361 ? -8.953 -5.818 26.212 1.00 95.62 361 SER A CA 1
ATOM 2821 C C . SER A 1 361 ? -9.577 -7.168 26.547 1.00 95.62 361 SER A C 1
ATOM 2823 O O . SER A 1 361 ? -10.710 -7.453 26.168 1.00 95.62 361 SER A O 1
ATOM 2825 N N . ASP A 1 362 ? -8.814 -7.993 27.266 1.00 94.50 362 ASP A N 1
ATOM 2826 C CA . ASP A 1 362 ? -9.266 -9.271 27.825 1.00 94.50 362 ASP A CA 1
ATOM 2827 C C . ASP A 1 362 ? -9.794 -10.261 26.772 1.00 94.50 362 ASP A C 1
ATOM 2829 O O . ASP A 1 362 ? -10.597 -11.142 27.072 1.00 94.50 362 ASP A O 1
ATOM 2833 N N . LEU A 1 363 ? -9.297 -10.138 25.538 1.00 96.94 363 LEU A N 1
ATOM 2834 C CA . LEU A 1 363 ? -9.601 -11.068 24.456 1.00 96.94 363 LEU A CA 1
ATOM 2835 C C . LEU A 1 363 ? -8.851 -12.392 24.638 1.00 96.94 363 LEU A C 1
ATOM 2837 O O . LEU A 1 363 ? -7.761 -12.444 25.220 1.00 96.94 363 LEU A O 1
ATOM 2841 N N . THR A 1 364 ? -9.406 -13.465 24.083 1.00 96.69 364 THR A N 1
ATOM 2842 C CA . THR A 1 364 ? -8.711 -14.754 24.018 1.00 96.69 364 THR A CA 1
ATOM 2843 C C . THR A 1 364 ? -7.739 -14.757 22.829 1.00 96.69 364 THR A C 1
ATOM 2845 O O . THR A 1 364 ? -8.151 -14.395 21.723 1.00 96.69 364 THR A O 1
ATOM 2848 N N . PRO A 1 365 ? -6.461 -15.159 23.000 1.00 94.88 365 PRO A N 1
ATOM 2849 C CA . PRO A 1 365 ? -5.518 -15.297 21.887 1.00 94.88 365 PRO A CA 1
ATOM 2850 C C . PRO A 1 365 ? -6.006 -16.282 20.817 1.00 94.88 365 PRO A C 1
ATOM 2852 O O . PRO A 1 365 ? -6.730 -17.228 21.131 1.00 94.88 365 PRO A O 1
ATOM 2855 N N . ARG A 1 366 ? -5.588 -16.081 19.560 1.00 93.25 366 ARG A N 1
ATOM 2856 C CA . ARG A 1 366 ? -5.951 -16.918 18.400 1.00 93.25 366 ARG A CA 1
ATOM 2857 C C . ARG A 1 366 ? -7.454 -17.244 18.314 1.00 93.25 366 ARG A C 1
ATOM 2859 O O . ARG A 1 366 ? -7.847 -18.383 18.079 1.00 93.25 366 ARG A O 1
ATOM 2866 N N . THR A 1 367 ? -8.296 -16.242 18.534 1.00 95.50 367 THR A N 1
ATOM 2867 C CA . THR A 1 367 ? -9.758 -16.374 18.539 1.00 95.50 367 THR A CA 1
ATOM 2868 C C . THR A 1 367 ? -10.378 -15.399 17.548 1.00 95.50 367 THR A C 1
ATOM 2870 O O . THR A 1 367 ? -9.972 -14.236 17.468 1.00 95.50 367 THR A O 1
ATOM 2873 N N . LYS A 1 368 ? -11.356 -15.889 16.778 1.00 96.94 368 LYS A N 1
ATOM 2874 C CA . LYS A 1 368 ? -12.133 -15.065 15.854 1.00 96.94 368 LYS A CA 1
ATOM 2875 C C . LYS A 1 368 ? -13.203 -14.309 16.635 1.00 96.94 368 LYS A C 1
ATOM 2877 O O . LYS A 1 368 ? -13.996 -14.932 17.333 1.00 96.94 368 LYS A O 1
ATOM 2882 N N . TYR A 1 369 ? -13.245 -12.995 16.466 1.00 98.19 369 TYR A N 1
ATOM 2883 C CA . TYR A 1 369 ? -14.298 -12.140 17.002 1.00 98.19 369 TYR A CA 1
ATOM 2884 C C . TYR A 1 369 ? -15.015 -11.412 15.873 1.00 98.19 369 TYR A C 1
ATOM 2886 O O . TYR A 1 369 ? -14.403 -11.051 14.868 1.00 98.19 369 TYR A O 1
ATOM 2894 N N . PHE A 1 370 ? -16.307 -11.180 16.065 1.00 98.44 370 PHE A N 1
ATOM 2895 C CA . PHE A 1 370 ? -17.150 -10.352 15.217 1.00 98.44 370 PHE A CA 1
ATOM 2896 C C . PHE A 1 370 ? -17.373 -9.011 15.902 1.00 98.44 370 PHE A C 1
ATOM 2898 O O . PHE A 1 370 ? -17.519 -8.957 17.125 1.00 98.44 370 PHE A O 1
ATOM 2905 N N . TYR A 1 371 ? -17.391 -7.928 15.133 1.00 98.38 371 TYR A N 1
ATOM 2906 C CA . TYR A 1 371 ? -17.556 -6.591 15.678 1.00 98.38 371 TYR A CA 1
ATOM 2907 C C . TYR A 1 371 ? -18.294 -5.658 14.726 1.00 98.38 371 TYR A C 1
ATOM 2909 O O . TYR A 1 371 ? -18.305 -5.853 13.515 1.00 98.38 371 TYR A O 1
ATOM 2917 N N . LYS A 1 372 ? -18.872 -4.603 15.290 1.00 96.44 372 LYS A N 1
ATOM 2918 C CA . LYS A 1 372 ? -19.344 -3.433 14.541 1.00 96.44 372 LYS A CA 1
ATOM 2919 C C . LYS A 1 372 ? -19.045 -2.166 15.326 1.00 96.44 372 LYS A C 1
ATOM 2921 O O . LYS A 1 372 ? -18.900 -2.213 16.551 1.00 96.44 372 LYS A O 1
ATOM 2926 N N . VAL A 1 373 ? -18.991 -1.037 14.634 1.00 97.19 373 VAL A N 1
ATOM 2927 C CA . VAL A 1 373 ? -18.681 0.272 15.218 1.00 97.19 373 VAL A CA 1
ATOM 2928 C C . VAL A 1 373 ? -19.778 1.276 14.895 1.00 97.19 373 VAL A C 1
ATOM 2930 O O . VAL A 1 373 ? -20.497 1.112 13.910 1.00 97.19 373 VAL A O 1
ATOM 2933 N N . GLY A 1 374 ? -19.924 2.319 15.709 1.00 94.81 374 GLY A N 1
ATOM 2934 C CA . GLY A 1 374 ? -20.845 3.409 15.396 1.00 94.81 374 GLY A CA 1
ATOM 2935 C C . GLY A 1 374 ? -21.613 4.006 16.566 1.00 94.81 374 GLY A C 1
ATOM 2936 O O . GLY A 1 374 ? -21.271 3.787 17.724 1.00 94.81 374 GLY A O 1
ATOM 2937 N N . SER A 1 375 ? -22.660 4.770 16.256 1.00 93.69 375 SER A N 1
ATOM 2938 C CA . SER A 1 375 ? -23.543 5.404 17.247 1.00 93.69 375 SER A CA 1
ATOM 2939 C C . SER A 1 375 ? -24.453 4.394 17.951 1.00 93.69 375 SER A C 1
ATOM 2941 O O . SER A 1 375 ? -25.030 3.503 17.326 1.00 93.69 375 SER A O 1
ATOM 2943 N N . ARG A 1 376 ? -24.644 4.559 19.266 1.00 92.31 376 ARG A N 1
ATOM 2944 C CA . ARG A 1 376 ? -25.623 3.779 20.048 1.00 92.31 376 ARG A CA 1
ATOM 2945 C C . ARG A 1 376 ? -27.065 4.164 19.730 1.00 92.31 376 ARG A C 1
ATOM 2947 O O . ARG A 1 376 ? -27.951 3.314 19.829 1.00 92.31 376 ARG A O 1
ATOM 2954 N N . GLY A 1 377 ? -27.305 5.442 19.447 1.00 87.75 377 GLY A N 1
ATOM 2955 C CA . GLY A 1 377 ? -28.632 6.020 19.266 1.00 87.75 377 GLY A CA 1
ATOM 2956 C C . GLY A 1 377 ? -29.095 6.108 17.815 1.00 87.75 377 GLY A C 1
ATOM 2957 O O . GLY A 1 377 ? -30.304 6.099 17.581 1.00 87.75 377 GLY A O 1
ATOM 2958 N N . ASP A 1 378 ? -28.172 6.170 16.853 1.00 88.31 378 ASP A N 1
ATOM 2959 C CA . ASP A 1 378 ? -28.499 6.391 15.446 1.00 88.31 378 ASP A CA 1
ATOM 2960 C C . ASP A 1 378 ? -27.859 5.346 14.520 1.00 88.31 378 ASP A C 1
ATOM 2962 O O . ASP A 1 378 ? -26.654 5.331 14.255 1.00 88.31 378 ASP A O 1
ATOM 2966 N N . LYS A 1 379 ? -28.714 4.481 13.964 1.00 84.81 379 LYS A N 1
ATOM 2967 C CA . LYS A 1 379 ? -28.307 3.410 13.045 1.00 84.81 379 LYS A CA 1
ATOM 2968 C C . LYS A 1 379 ? -27.642 3.925 11.770 1.00 84.81 379 LYS A C 1
ATOM 2970 O O . LYS A 1 379 ? -26.915 3.168 11.140 1.00 84.81 379 LYS A O 1
ATOM 2975 N N . LYS A 1 380 ? -27.863 5.189 11.401 1.00 81.19 380 LYS A N 1
ATOM 2976 C CA . LYS A 1 380 ? -27.236 5.823 10.238 1.00 81.19 380 LYS A CA 1
ATOM 2977 C C . LYS A 1 380 ? -25.712 5.909 10.366 1.00 81.19 380 LYS A C 1
ATOM 2979 O O . LYS A 1 380 ? -25.018 5.847 9.360 1.00 81.19 380 LYS A O 1
ATOM 2984 N N . TYR A 1 381 ? -25.208 6.003 11.599 1.00 85.44 381 TYR A N 1
ATOM 2985 C CA . TYR A 1 381 ? -23.778 6.043 11.912 1.00 85.44 381 TYR A CA 1
ATOM 2986 C C . TYR A 1 381 ? -23.279 4.704 12.449 1.00 85.44 381 TYR A C 1
ATOM 2988 O O . TYR A 1 381 ? -22.398 4.684 13.302 1.00 85.44 381 TYR A O 1
ATOM 2996 N N . THR A 1 382 ? -23.872 3.586 12.024 1.00 90.19 382 THR A N 1
ATOM 2997 C CA . THR A 1 382 ? -23.477 2.233 12.443 1.00 90.19 382 THR A CA 1
ATOM 2998 C C . THR A 1 382 ? -22.952 1.442 11.257 1.00 90.19 382 THR A C 1
ATOM 3000 O O . THR A 1 382 ? -23.553 1.473 10.190 1.00 90.19 382 THR A O 1
ATOM 3003 N N . SER A 1 383 ? -21.845 0.732 11.456 1.00 91.44 383 SER A N 1
ATOM 3004 C CA . SER A 1 383 ? -21.242 -0.122 10.442 1.00 91.44 383 SER A CA 1
ATOM 3005 C C . SER A 1 383 ? -21.948 -1.476 10.302 1.00 91.44 383 SER A C 1
ATOM 3007 O O . SER A 1 383 ? -22.703 -1.905 11.180 1.00 91.44 383 SER A O 1
ATOM 3009 N N . ASP A 1 384 ? -21.596 -2.189 9.237 1.00 89.94 384 ASP A N 1
ATOM 3010 C CA . ASP A 1 384 ? -21.834 -3.613 9.032 1.00 89.94 384 ASP A CA 1
ATOM 3011 C C . ASP A 1 384 ? -21.020 -4.399 10.069 1.00 89.94 384 ASP A C 1
ATOM 3013 O O . ASP A 1 384 ? -20.204 -3.834 10.816 1.00 89.94 384 ASP A O 1
ATOM 3017 N N . VAL A 1 385 ? -21.272 -5.704 10.143 1.00 94.50 385 VAL A N 1
ATOM 3018 C CA . VAL A 1 385 ? -20.501 -6.593 11.009 1.00 94.50 385 VAL A CA 1
ATOM 3019 C C . VAL A 1 385 ? -19.263 -7.072 10.261 1.00 94.50 385 VAL A C 1
ATOM 3021 O O . VAL A 1 385 ? -19.352 -7.618 9.167 1.00 94.50 385 VAL A O 1
ATOM 3024 N N . TYR A 1 386 ? -18.107 -6.892 10.884 1.00 95.62 386 TYR A N 1
ATOM 3025 C CA . TYR A 1 386 ? -16.815 -7.381 10.416 1.00 95.62 386 TYR A CA 1
ATOM 3026 C C . TYR A 1 386 ? -16.301 -8.450 11.373 1.00 95.62 386 TYR A C 1
ATOM 3028 O O . TYR A 1 386 ? -16.874 -8.690 12.439 1.00 95.62 386 TYR A O 1
ATOM 3036 N N . SER A 1 387 ? -15.187 -9.088 11.024 1.00 96.69 387 SER A N 1
ATOM 3037 C CA . SER A 1 387 ? -14.539 -10.039 11.922 1.00 96.69 387 SER A CA 1
ATOM 3038 C C . SER A 1 387 ? -13.026 -9.979 11.823 1.00 96.69 387 SER A C 1
ATOM 3040 O O . SER A 1 387 ? -12.492 -9.706 10.756 1.00 96.69 387 SER A O 1
ATOM 3042 N N . PHE A 1 388 ? -12.344 -10.281 12.922 1.00 96.94 388 PHE A N 1
ATOM 3043 C CA . PHE A 1 388 ? -10.886 -10.359 12.978 1.00 96.94 388 PHE A CA 1
ATOM 3044 C C . PHE A 1 388 ? -10.426 -11.569 13.784 1.00 96.94 388 PHE A C 1
ATOM 3046 O O . PHE A 1 388 ? -11.197 -12.162 14.540 1.00 96.94 388 PHE A O 1
ATOM 3053 N N . MET A 1 389 ? -9.148 -11.913 13.639 1.00 96.62 389 MET A N 1
ATOM 3054 C CA . MET A 1 389 ? -8.465 -12.927 14.440 1.00 96.62 389 MET A CA 1
ATOM 3055 C C . MET A 1 389 ? -7.489 -12.242 15.405 1.00 96.62 389 MET A C 1
ATOM 3057 O O . MET A 1 389 ? -6.692 -11.398 14.993 1.00 96.62 389 MET A O 1
ATOM 3061 N N . THR A 1 390 ? -7.539 -12.577 16.696 1.00 96.56 390 THR A N 1
ATOM 3062 C CA . THR A 1 390 ? -6.550 -12.079 17.668 1.00 96.56 390 THR A CA 1
ATOM 3063 C C . THR A 1 390 ? -5.176 -12.710 17.449 1.00 96.56 390 THR A C 1
ATOM 3065 O O . THR A 1 390 ? -5.053 -13.811 16.905 1.00 96.56 390 THR A O 1
ATOM 3068 N N . ALA A 1 391 ? -4.123 -12.019 17.902 1.00 94.25 391 ALA A N 1
ATOM 3069 C CA . ALA A 1 391 ? -2.752 -12.483 17.711 1.00 94.25 391 ALA A CA 1
ATOM 3070 C C . ALA A 1 391 ? -2.505 -13.882 18.290 1.00 94.25 391 ALA A C 1
ATOM 3072 O O . ALA A 1 391 ? -3.079 -14.273 19.315 1.00 94.25 391 ALA A O 1
ATOM 3073 N N . ARG A 1 392 ? -1.602 -14.619 17.641 1.00 91.44 392 ARG A N 1
ATOM 3074 C CA . ARG A 1 392 ? -1.157 -15.934 18.103 1.00 91.44 392 ARG A CA 1
ATOM 3075 C C . ARG A 1 392 ? -0.291 -15.803 19.355 1.00 91.44 392 ARG A C 1
ATOM 3077 O O . ARG A 1 392 ? 0.607 -14.958 19.373 1.00 91.44 392 ARG A O 1
ATOM 3084 N N . PRO A 1 393 ? -0.497 -16.641 20.384 1.00 89.94 393 PRO A N 1
ATOM 3085 C CA . PRO A 1 393 ? 0.419 -16.691 21.516 1.00 89.94 393 PRO A CA 1
ATOM 3086 C C . PRO A 1 393 ? 1.792 -17.224 21.077 1.00 89.94 393 PRO A C 1
ATOM 3088 O O . PRO A 1 393 ? 1.891 -17.990 20.124 1.00 89.94 393 PRO A O 1
ATOM 3091 N N . ALA A 1 394 ? 2.847 -16.899 21.826 1.00 84.81 394 ALA A N 1
ATOM 3092 C CA . ALA A 1 394 ? 4.215 -17.358 21.538 1.00 84.81 394 ALA A CA 1
ATOM 3093 C C . ALA A 1 394 ? 4.400 -18.892 21.558 1.00 84.81 394 ALA A C 1
ATOM 3095 O O . ALA A 1 394 ? 5.412 -19.408 21.093 1.00 84.81 394 ALA A O 1
ATOM 3096 N N . THR A 1 395 ? 3.438 -19.619 22.131 1.00 82.12 395 THR A N 1
ATOM 3097 C CA . THR A 1 395 ? 3.396 -21.087 22.174 1.00 82.12 395 THR A CA 1
ATOM 3098 C C . THR A 1 395 ? 2.751 -21.718 20.937 1.00 82.12 395 THR A C 1
ATOM 3100 O O . THR A 1 395 ? 2.589 -22.933 20.909 1.00 82.12 395 THR A O 1
ATOM 3103 N N . ASP A 1 396 ? 2.274 -20.919 19.980 1.00 84.75 396 ASP A N 1
ATOM 3104 C CA . ASP A 1 396 ? 1.763 -21.418 18.702 1.00 84.75 396 ASP A CA 1
ATOM 3105 C C . ASP A 1 396 ? 2.941 -21.676 17.750 1.00 84.75 396 ASP A C 1
ATOM 3107 O O . ASP A 1 396 ? 3.653 -20.749 17.360 1.00 84.75 396 ASP A O 1
ATOM 3111 N N . ASP A 1 397 ? 3.133 -22.946 17.395 1.00 81.25 397 ASP A N 1
ATOM 3112 C CA . ASP A 1 397 ? 4.244 -23.418 16.560 1.00 81.25 397 ASP A CA 1
ATOM 3113 C C . ASP A 1 397 ? 3.860 -23.545 15.074 1.00 81.25 397 ASP A C 1
ATOM 3115 O O . ASP A 1 397 ? 4.675 -23.977 14.254 1.00 81.25 397 ASP A O 1
ATOM 3119 N N . SER A 1 398 ? 2.618 -23.213 14.708 1.00 85.56 398 SER A N 1
ATOM 3120 C CA . SER A 1 398 ? 2.190 -23.257 13.310 1.00 85.56 398 SER A CA 1
ATOM 3121 C C . SER A 1 398 ? 2.831 -22.140 12.483 1.00 85.56 398 SER A C 1
ATOM 3123 O O . SER A 1 398 ? 3.302 -21.131 13.008 1.00 85.56 398 SER A O 1
ATOM 3125 N N . THR A 1 399 ? 2.883 -22.346 11.165 1.00 87.38 399 THR A N 1
ATOM 3126 C CA . THR A 1 399 ? 3.444 -21.341 10.257 1.00 87.38 399 THR A CA 1
ATOM 3127 C C . THR A 1 399 ? 2.524 -20.123 10.213 1.00 87.38 399 THR A C 1
ATOM 3129 O O . THR A 1 399 ? 1.298 -20.243 10.147 1.00 87.38 399 THR A O 1
ATOM 3132 N N . PHE A 1 400 ? 3.146 -18.961 10.327 1.00 87.06 400 PHE A N 1
ATOM 3133 C CA . PHE A 1 400 ? 2.527 -17.651 10.380 1.00 87.06 400 PHE A CA 1
ATOM 3134 C C . PHE A 1 400 ? 2.897 -16.874 9.115 1.00 87.06 400 PHE A C 1
ATOM 3136 O O . PHE A 1 400 ? 4.030 -16.985 8.641 1.00 87.06 400 PHE A O 1
ATOM 3143 N N . HIS A 1 401 ? 1.942 -16.116 8.577 1.00 95.00 401 HIS A N 1
ATOM 3144 C CA . HIS A 1 401 ? 2.053 -15.471 7.268 1.00 95.00 401 HIS A CA 1
ATOM 3145 C C . HIS A 1 401 ? 1.881 -13.954 7.383 1.00 95.00 401 HIS A C 1
ATOM 3147 O O . HIS A 1 401 ? 0.912 -13.475 7.975 1.00 95.00 401 HIS A O 1
ATOM 3153 N N . VAL A 1 402 ? 2.801 -13.196 6.787 1.00 97.69 402 VAL A N 1
ATOM 3154 C CA . VAL A 1 402 ? 2.808 -11.726 6.802 1.00 97.69 402 VAL A CA 1
ATOM 3155 C C . VAL A 1 402 ? 3.001 -11.182 5.406 1.00 97.69 402 VAL A C 1
ATOM 3157 O O . VAL A 1 402 ? 3.834 -11.684 4.652 1.00 97.69 402 VAL A O 1
ATOM 3160 N N . ILE A 1 403 ? 2.292 -10.099 5.107 1.00 98.38 403 ILE A N 1
ATOM 3161 C CA . ILE A 1 403 ? 2.620 -9.227 3.981 1.00 98.38 403 ILE A CA 1
ATOM 3162 C C . ILE A 1 403 ? 3.424 -8.034 4.484 1.00 98.38 403 ILE A C 1
ATOM 3164 O O . ILE A 1 403 ? 3.046 -7.411 5.476 1.00 98.38 403 ILE A O 1
ATOM 3168 N N . VAL A 1 404 ? 4.507 -7.701 3.787 1.00 98.81 404 VAL A N 1
ATOM 3169 C CA . VAL A 1 404 ? 5.376 -6.566 4.104 1.00 98.81 404 VAL A CA 1
ATOM 3170 C C . VAL A 1 404 ? 5.600 -5.715 2.857 1.00 98.81 404 VAL A C 1
ATOM 3172 O O . VAL A 1 404 ? 5.961 -6.241 1.806 1.00 98.81 404 VAL A O 1
ATOM 3175 N N . TYR A 1 405 ? 5.431 -4.402 2.981 1.00 98.50 405 TYR A N 1
ATOM 3176 C CA . TYR A 1 405 ? 5.805 -3.427 1.952 1.00 98.50 405 TYR A CA 1
ATOM 3177 C C . TYR A 1 405 ? 5.956 -2.028 2.557 1.00 98.50 405 TYR A C 1
ATOM 3179 O O . TYR A 1 405 ? 5.382 -1.748 3.604 1.00 98.50 405 TYR A O 1
ATOM 3187 N N . GLY A 1 406 ? 6.706 -1.147 1.904 1.00 98.25 406 GLY A N 1
ATOM 3188 C CA . GLY A 1 406 ? 6.669 0.300 2.133 1.00 98.25 406 GLY A CA 1
ATOM 3189 C C . GLY A 1 406 ? 6.144 1.030 0.902 1.00 98.25 406 GLY A C 1
ATOM 3190 O O . GLY A 1 406 ? 6.039 0.417 -0.163 1.00 98.25 406 GLY A O 1
ATOM 3191 N N . ASP A 1 407 ? 5.867 2.328 1.039 1.00 98.25 407 ASP A N 1
ATOM 3192 C CA . ASP A 1 407 ? 5.844 3.248 -0.103 1.00 98.25 407 ASP A CA 1
ATOM 3193 C C . ASP A 1 407 ? 4.732 2.915 -1.119 1.00 98.25 407 ASP A C 1
ATOM 3195 O O . ASP A 1 407 ? 4.944 2.851 -2.338 1.00 98.25 407 ASP A O 1
ATOM 3199 N N . LEU A 1 408 ? 3.529 2.631 -0.605 1.00 96.31 408 LEU A N 1
ATOM 3200 C CA . LEU A 1 408 ? 2.403 2.189 -1.429 1.00 96.31 408 LEU A CA 1
ATOM 3201 C C . LEU A 1 408 ? 1.747 3.350 -2.173 1.00 96.31 408 LEU A C 1
ATOM 3203 O O . LEU A 1 408 ? 1.569 3.262 -3.383 1.00 96.31 408 LEU A O 1
ATOM 3207 N N . GLY A 1 409 ? 1.360 4.408 -1.454 1.00 91.06 409 GLY A N 1
ATOM 3208 C CA . GLY A 1 409 ? 0.613 5.530 -2.021 1.00 91.06 409 GLY A CA 1
ATOM 3209 C C . GLY A 1 409 ? -0.703 5.141 -2.702 1.00 91.06 409 GLY A C 1
ATOM 3210 O O . GLY A 1 409 ? -1.144 3.986 -2.704 1.00 91.06 409 GLY A O 1
ATOM 3211 N N . ASP A 1 410 ? -1.376 6.131 -3.275 1.00 79.88 410 ASP A N 1
ATOM 3212 C CA . ASP A 1 410 ? -2.528 5.919 -4.146 1.00 79.88 410 ASP A CA 1
ATOM 3213 C C . ASP A 1 410 ? -2.160 6.211 -5.616 1.00 79.88 410 ASP A C 1
ATOM 3215 O O . ASP A 1 410 ? -1.176 6.887 -5.909 1.00 79.88 410 ASP A O 1
ATOM 3219 N N . GLY A 1 411 ? -2.916 5.656 -6.566 1.00 74.06 411 GLY A N 1
ATOM 3220 C CA . GLY A 1 411 ? -2.723 5.939 -7.994 1.00 74.06 411 GLY A CA 1
ATOM 3221 C C . GLY A 1 411 ? -2.466 4.704 -8.851 1.00 74.06 411 GLY A C 1
ATOM 3222 O O . GLY A 1 411 ? -2.616 3.574 -8.399 1.00 74.06 411 GLY A O 1
ATOM 3223 N N . GLU A 1 412 ? -2.135 4.933 -10.126 1.00 77.38 412 GLU A N 1
ATOM 3224 C CA . GLU A 1 412 ? -2.071 3.889 -11.164 1.00 77.38 412 GLU A CA 1
ATOM 3225 C C . GLU A 1 412 ? -1.029 2.802 -10.869 1.00 77.38 412 GLU A C 1
ATOM 3227 O O . GLU A 1 412 ? -1.274 1.624 -11.131 1.00 77.38 412 GLU A O 1
ATOM 3232 N N . ASN A 1 413 ? 0.101 3.190 -10.276 1.00 83.81 413 ASN A N 1
ATOM 3233 C CA . ASN A 1 413 ? 1.199 2.289 -9.938 1.00 83.81 413 ASN A CA 1
ATOM 3234 C C . ASN A 1 413 ? 0.827 1.315 -8.797 1.00 83.81 413 ASN A C 1
ATOM 3236 O O . ASN A 1 413 ? 1.263 0.163 -8.818 1.00 83.81 413 ASN A O 1
ATOM 3240 N N . SER A 1 414 ? -0.023 1.725 -7.845 1.00 85.50 414 SER A N 1
ATOM 3241 C CA . SER A 1 414 ? -0.405 0.911 -6.681 1.00 85.50 414 SER A CA 1
ATOM 3242 C C . SER A 1 414 ? -1.664 0.066 -6.884 1.00 85.50 414 SER A C 1
ATOM 3244 O O . SER A 1 414 ? -1.943 -0.813 -6.065 1.00 85.50 414 SER A O 1
ATOM 3246 N N . VAL A 1 415 ? -2.407 0.260 -7.987 1.00 82.12 415 VAL A N 1
ATOM 3247 C CA . VAL A 1 415 ? -3.683 -0.439 -8.258 1.00 82.12 415 VAL A CA 1
ATOM 3248 C C . VAL A 1 415 ? -3.546 -1.954 -8.152 1.00 82.12 415 VAL A C 1
ATOM 3250 O O . VAL A 1 415 ? -4.378 -2.597 -7.513 1.00 82.12 415 VAL A O 1
ATOM 3253 N N . ASN A 1 416 ? -2.510 -2.534 -8.762 1.00 83.62 416 ASN A N 1
ATOM 3254 C CA . ASN A 1 416 ? -2.333 -3.984 -8.751 1.00 83.62 416 ASN A CA 1
ATOM 3255 C C . ASN A 1 416 ? -2.015 -4.496 -7.341 1.00 83.62 416 ASN A C 1
ATOM 3257 O O . ASN A 1 416 ? -2.617 -5.471 -6.894 1.00 83.62 416 ASN A O 1
ATOM 3261 N N . THR A 1 417 ? -1.134 -3.802 -6.613 1.00 88.00 417 THR A N 1
ATOM 3262 C CA . THR A 1 417 ? -0.806 -4.127 -5.219 1.00 88.00 417 THR A CA 1
ATOM 3263 C C . THR A 1 417 ? -2.067 -4.101 -4.353 1.00 88.00 417 THR A C 1
ATOM 3265 O O . THR A 1 417 ? -2.405 -5.105 -3.732 1.00 88.00 417 THR A O 1
ATOM 3268 N N . ILE A 1 418 ? -2.834 -3.004 -4.383 1.00 86.25 418 ILE A N 1
ATOM 3269 C CA . ILE A 1 418 ? -4.085 -2.851 -3.621 1.00 86.25 418 ILE A CA 1
ATOM 3270 C C . ILE A 1 418 ? -5.098 -3.945 -3.989 1.00 86.25 418 ILE A C 1
ATOM 3272 O O . ILE A 1 418 ? -5.713 -4.547 -3.106 1.00 86.25 418 ILE A O 1
ATOM 3276 N N . ALA A 1 419 ? -5.255 -4.242 -5.282 1.00 82.31 419 ALA A N 1
ATOM 3277 C CA . ALA A 1 419 ? -6.175 -5.274 -5.751 1.00 82.31 419 ALA A CA 1
ATOM 3278 C C . ALA A 1 419 ? -5.816 -6.670 -5.221 1.00 82.31 419 ALA A C 1
ATOM 3280 O O . ALA A 1 419 ? -6.718 -7.449 -4.918 1.00 82.31 419 ALA A O 1
ATOM 3281 N N . HIS A 1 420 ? -4.527 -6.994 -5.089 1.00 87.44 420 HIS A N 1
ATOM 3282 C CA . HIS A 1 420 ? -4.089 -8.256 -4.493 1.00 87.44 420 HIS A CA 1
ATOM 3283 C C . HIS A 1 420 ? -4.323 -8.294 -2.983 1.00 87.44 420 HIS A C 1
ATOM 3285 O O . HIS A 1 420 ? -4.863 -9.280 -2.482 1.00 87.44 420 HIS A O 1
ATOM 3291 N N . LEU A 1 421 ? -4.008 -7.213 -2.267 1.00 90.25 421 LEU A N 1
ATOM 3292 C CA . LEU A 1 421 ? -4.218 -7.133 -0.819 1.00 90.25 421 LEU A CA 1
ATOM 3293 C C . LEU A 1 421 ? -5.697 -7.286 -0.439 1.00 90.25 421 LEU A C 1
ATOM 3295 O O . LEU A 1 421 ? -6.018 -8.010 0.498 1.00 90.25 421 LEU A O 1
ATOM 3299 N N . ASN A 1 422 ? -6.611 -6.682 -1.202 1.00 89.50 422 ASN A N 1
ATOM 3300 C CA . ASN A 1 422 ? -8.056 -6.743 -0.947 1.00 89.50 422 ASN A CA 1
ATOM 3301 C C . ASN A 1 422 ? -8.713 -8.106 -1.224 1.00 89.50 422 ASN A C 1
ATOM 3303 O O . ASN A 1 422 ? -9.914 -8.261 -0.995 1.00 89.50 422 ASN A O 1
ATOM 3307 N N . LYS A 1 423 ? -7.955 -9.089 -1.722 1.00 86.56 423 LYS A N 1
ATOM 3308 C CA . LYS A 1 423 ? -8.404 -10.486 -1.836 1.00 86.56 423 LYS A CA 1
ATOM 3309 C C . LYS A 1 423 ? -8.058 -11.312 -0.598 1.00 86.56 423 LYS A C 1
ATOM 3311 O O . LYS A 1 423 ? -8.582 -12.411 -0.451 1.00 86.56 423 LYS A O 1
ATOM 3316 N N . LEU A 1 424 ? -7.168 -10.811 0.259 1.00 89.94 424 LEU A N 1
ATOM 3317 C CA . LEU A 1 424 ? -6.685 -11.533 1.428 1.00 89.94 424 LEU A CA 1
ATOM 3318 C C . LEU A 1 424 ? -7.720 -11.527 2.551 1.00 89.94 424 LEU A C 1
ATOM 3320 O O . LEU A 1 424 ? -8.432 -10.550 2.783 1.00 89.94 424 LEU A O 1
ATOM 3324 N N . THR A 1 425 ? -7.736 -12.617 3.306 1.00 91.81 425 THR A N 1
ATOM 3325 C CA . THR A 1 425 ? -8.532 -12.783 4.519 1.00 91.81 425 THR A CA 1
ATOM 3326 C C . THR A 1 425 ? -7.633 -13.110 5.710 1.00 91.81 425 THR A C 1
ATOM 3328 O O . THR A 1 425 ? -6.474 -13.493 5.555 1.00 91.81 425 THR A O 1
ATOM 3331 N N . SER A 1 426 ? -8.193 -13.063 6.922 1.00 90.31 426 SER A N 1
ATOM 3332 C CA . SER A 1 426 ? -7.499 -13.508 8.145 1.00 90.31 426 SER A CA 1
ATOM 3333 C C . SER A 1 426 ? -7.172 -15.011 8.177 1.00 90.31 426 SER A C 1
ATOM 3335 O O . SER A 1 426 ? -6.572 -15.487 9.141 1.00 90.31 426 SER A O 1
ATOM 3337 N N . SER A 1 427 ? -7.580 -15.770 7.151 1.00 89.62 427 SER A N 1
ATOM 3338 C CA . SER A 1 427 ? -7.145 -17.155 6.942 1.00 89.62 427 SER A CA 1
ATOM 3339 C C . SER A 1 427 ? -5.924 -17.285 6.028 1.00 89.62 427 SER A C 1
ATOM 3341 O O . SER A 1 427 ? -5.214 -18.282 6.139 1.00 89.62 427 SER A O 1
ATOM 3343 N N . ASP A 1 428 ? -5.660 -16.281 5.188 1.00 92.94 428 ASP A N 1
ATOM 3344 C CA . ASP A 1 428 ? -4.525 -16.256 4.259 1.00 92.94 428 ASP A CA 1
ATOM 3345 C C . ASP A 1 428 ? -3.290 -15.632 4.909 1.00 92.94 428 ASP A C 1
ATOM 3347 O O . ASP A 1 428 ? -2.174 -16.125 4.748 1.00 92.94 428 ASP A O 1
ATOM 3351 N N . VAL A 1 429 ? -3.490 -14.540 5.655 1.00 95.88 429 VAL A N 1
ATOM 3352 C CA . VAL A 1 429 ? -2.418 -13.785 6.309 1.00 95.88 429 VAL A CA 1
ATOM 3353 C C . VAL A 1 429 ? -2.830 -13.372 7.714 1.00 95.88 429 VAL A C 1
ATOM 3355 O O . VAL A 1 429 ? -3.994 -13.085 7.996 1.00 95.88 429 VAL A O 1
ATOM 3358 N N . ASP A 1 430 ? -1.862 -13.350 8.619 1.00 95.19 430 ASP A N 1
ATOM 3359 C CA . ASP A 1 430 ? -2.101 -13.046 10.023 1.00 95.19 430 ASP A CA 1
ATOM 3360 C C . ASP A 1 430 ? -1.943 -11.542 10.331 1.00 95.19 430 ASP A C 1
ATOM 3362 O O . ASP A 1 430 ? -2.564 -11.048 11.277 1.00 95.19 430 ASP A O 1
ATOM 3366 N N . LEU A 1 431 ? -1.124 -10.815 9.554 1.00 97.38 431 LEU A N 1
ATOM 3367 C CA . LEU A 1 431 ? -1.030 -9.349 9.575 1.00 97.38 431 LEU A CA 1
ATOM 3368 C C . LEU A 1 431 ? -0.442 -8.774 8.277 1.00 97.38 431 LEU A C 1
ATOM 3370 O O . LEU A 1 431 ? 0.247 -9.469 7.526 1.00 97.38 431 LEU A O 1
ATOM 3374 N N . ILE A 1 432 ? -0.667 -7.477 8.068 1.00 98.69 432 ILE A N 1
ATOM 3375 C CA . ILE A 1 432 ? 0.034 -6.664 7.065 1.00 98.69 432 ILE A CA 1
ATOM 3376 C C . ILE A 1 432 ? 0.914 -5.649 7.798 1.00 98.69 432 ILE A C 1
ATOM 3378 O O . ILE A 1 432 ? 0.442 -4.995 8.730 1.00 98.69 432 ILE A O 1
ATOM 3382 N N . TYR A 1 433 ? 2.183 -5.534 7.403 1.00 98.75 433 TYR A N 1
ATOM 3383 C CA . TYR A 1 433 ? 3.148 -4.607 7.991 1.00 98.75 433 TYR A CA 1
ATOM 3384 C C . TYR A 1 433 ? 3.626 -3.585 6.955 1.00 98.75 433 TYR A C 1
ATOM 3386 O O . TYR A 1 433 ? 4.374 -3.922 6.038 1.00 98.75 433 TYR A O 1
ATOM 3394 N N . HIS A 1 434 ? 3.182 -2.337 7.110 1.00 98.81 434 HIS A N 1
ATOM 3395 C CA . HIS A 1 434 ? 3.487 -1.230 6.208 1.00 98.81 434 HIS A CA 1
ATOM 3396 C C . HIS A 1 434 ? 4.661 -0.398 6.745 1.00 98.81 434 HIS A C 1
ATOM 3398 O O . HIS A 1 434 ? 4.576 0.201 7.821 1.00 98.81 434 HIS A O 1
ATOM 3404 N N . LEU A 1 435 ? 5.749 -0.343 5.980 1.00 98.75 435 LEU A N 1
ATOM 3405 C CA . LEU A 1 435 ? 7.039 0.251 6.328 1.00 98.75 435 LEU A CA 1
ATOM 3406 C C . LEU A 1 435 ? 7.126 1.780 6.112 1.00 98.75 435 LEU A C 1
ATOM 3408 O O . LEU A 1 435 ? 8.199 2.289 5.794 1.00 98.75 435 LEU A O 1
ATOM 3412 N N . GLY A 1 436 ? 6.030 2.514 6.323 1.00 97.88 436 GLY A N 1
ATOM 3413 C CA . GLY A 1 436 ? 5.966 3.974 6.152 1.00 97.88 436 GLY A CA 1
ATOM 3414 C C . GLY A 1 436 ? 5.704 4.429 4.717 1.00 97.88 436 GLY A C 1
ATOM 3415 O O . GLY A 1 436 ? 5.638 3.602 3.808 1.00 97.88 436 GLY A O 1
ATOM 3416 N N . ASP A 1 437 ? 5.526 5.742 4.559 1.00 98.00 437 ASP A N 1
ATOM 3417 C CA . ASP A 1 437 ? 5.086 6.409 3.331 1.00 98.00 437 ASP A CA 1
ATOM 3418 C C . ASP A 1 437 ? 3.746 5.856 2.841 1.00 98.00 437 ASP A C 1
ATOM 3420 O O . ASP A 1 437 ? 3.603 5.131 1.854 1.00 98.00 437 ASP A O 1
ATOM 3424 N N . ILE A 1 438 ? 2.728 6.185 3.632 1.00 97.38 438 ILE A N 1
ATOM 3425 C CA . ILE A 1 438 ? 1.430 5.531 3.611 1.00 97.38 438 ILE A CA 1
ATOM 3426 C C . ILE A 1 438 ? 0.644 5.923 2.363 1.00 97.38 438 ILE A C 1
ATOM 3428 O O . ILE A 1 438 ? 0.304 5.065 1.552 1.00 97.38 438 ILE A O 1
ATOM 3432 N N . SER A 1 439 ? 0.329 7.214 2.227 1.00 93.75 439 SER A N 1
ATOM 3433 C CA . SER A 1 439 ? -0.629 7.704 1.222 1.00 93.75 439 SER A CA 1
ATOM 3434 C C . SER A 1 439 ? -0.036 8.638 0.174 1.00 93.75 439 SER A C 1
ATOM 3436 O O . SER A 1 439 ? -0.676 8.816 -0.856 1.00 93.75 439 SER A O 1
ATOM 3438 N N . TYR A 1 440 ? 1.139 9.232 0.422 1.00 93.44 440 TYR A N 1
ATOM 3439 C CA . TYR A 1 440 ? 1.707 10.308 -0.409 1.00 93.44 440 TYR A CA 1
ATOM 3440 C C . TYR A 1 440 ? 0.755 11.509 -0.578 1.00 93.44 440 TYR A C 1
ATOM 3442 O O . TYR A 1 440 ? 0.776 12.225 -1.575 1.00 93.44 440 TYR A O 1
ATOM 3450 N N . ALA A 1 441 ? -0.112 11.749 0.412 1.00 89.69 441 ALA A N 1
ATOM 3451 C CA . ALA A 1 441 ? -1.042 12.879 0.412 1.00 89.69 441 ALA A CA 1
ATOM 3452 C C . ALA A 1 441 ? -0.346 14.247 0.346 1.00 89.69 441 ALA A C 1
ATOM 3454 O O . ALA A 1 441 ? -0.945 15.242 -0.059 1.00 89.69 441 ALA A O 1
ATOM 3455 N N . ASP A 1 442 ? 0.907 14.318 0.776 1.00 87.12 442 ASP A N 1
ATOM 3456 C CA . ASP A 1 442 ? 1.739 15.506 0.710 1.00 87.12 442 ASP A CA 1
ATOM 3457 C C . ASP A 1 442 ? 2.209 15.850 -0.714 1.00 87.12 442 ASP A C 1
ATOM 3459 O O . ASP A 1 442 ? 2.430 17.035 -0.977 1.00 87.12 442 ASP A O 1
ATOM 3463 N N . ASP A 1 443 ? 2.216 14.875 -1.630 1.00 85.38 443 ASP A N 1
ATOM 3464 C CA . ASP A 1 443 ? 2.500 15.015 -3.066 1.00 85.38 443 ASP A CA 1
ATOM 3465 C C . ASP A 1 443 ? 1.271 15.269 -3.949 1.00 85.38 443 ASP A C 1
ATOM 3467 O O . ASP A 1 443 ? 1.382 15.299 -5.179 1.00 85.38 443 ASP A O 1
ATOM 3471 N N . ASP A 1 444 ? 0.102 15.523 -3.357 1.00 77.88 444 ASP A N 1
ATOM 3472 C CA . ASP A 1 444 ? -1.153 15.789 -4.076 1.00 77.88 444 ASP A CA 1
ATOM 3473 C C . ASP A 1 444 ? -0.995 16.774 -5.259 1.00 77.88 444 ASP A C 1
ATOM 3475 O O . ASP A 1 444 ? -1.554 16.607 -6.343 1.00 77.88 444 ASP A O 1
ATOM 3479 N N . PHE A 1 445 ? -0.156 17.792 -5.090 1.00 72.62 445 PHE A N 1
ATOM 3480 C CA . PHE A 1 445 ? 0.098 18.839 -6.071 1.00 72.62 445 PHE A CA 1
ATOM 3481 C C . PHE A 1 445 ? 0.909 18.402 -7.307 1.00 72.62 445 PHE A C 1
ATOM 3483 O O . PHE A 1 445 ? 0.938 19.159 -8.285 1.00 72.62 445 PHE A O 1
ATOM 3490 N N . TRP A 1 446 ? 1.567 17.237 -7.296 1.00 69.00 446 TRP A N 1
ATOM 3491 C CA . TRP A 1 446 ? 2.295 16.703 -8.460 1.00 69.00 446 TRP A CA 1
ATOM 3492 C C . TRP A 1 446 ? 1.353 16.122 -9.516 1.00 69.00 446 TRP A C 1
ATOM 3494 O O . TRP A 1 446 ? 1.691 16.092 -10.703 1.00 69.00 446 TRP A O 1
ATOM 3504 N N . VAL A 1 447 ? 0.145 15.715 -9.122 1.00 63.78 447 VAL A N 1
ATOM 3505 C CA . VAL A 1 447 ? -0.848 15.151 -10.037 1.00 63.78 447 VAL A CA 1
ATOM 3506 C C . VAL A 1 447 ? -1.526 16.285 -10.811 1.00 63.78 447 VAL A C 1
ATOM 3508 O O . VAL A 1 447 ? -2.246 17.109 -10.256 1.00 63.78 447 VAL A O 1
ATOM 3511 N N . TRP A 1 448 ? -1.326 16.366 -12.127 1.00 47.44 448 TRP A N 1
ATOM 3512 C CA . TRP A 1 448 ? -2.046 17.319 -12.987 1.00 47.44 448 TRP A CA 1
ATOM 3513 C C . TRP A 1 448 ? -3.489 16.810 -13.157 1.00 47.44 448 TRP A C 1
ATOM 3515 O O . TRP A 1 448 ? -3.636 15.743 -13.752 1.00 47.44 448 TRP A O 1
ATOM 3525 N N . PRO A 1 449 ? -4.551 17.446 -12.597 1.00 52.91 449 PRO A N 1
ATOM 3526 C CA . PRO A 1 449 ? -4.844 18.890 -12.491 1.00 52.91 449 PRO A CA 1
ATOM 3527 C C . PRO A 1 449 ? -4.913 19.477 -11.054 1.00 52.91 449 PRO A C 1
ATOM 3529 O O . PRO A 1 449 ? -5.432 20.575 -10.851 1.00 52.91 449 PRO A O 1
ATOM 3532 N N . GLN A 1 450 ? -4.419 18.758 -10.048 1.00 64.12 450 GLN A N 1
ATOM 3533 C CA . GLN A 1 450 ? -4.497 19.103 -8.621 1.00 64.12 450 GLN A CA 1
ATOM 3534 C C . GLN A 1 450 ? -3.504 20.201 -8.191 1.00 64.12 450 GLN A C 1
ATOM 3536 O O . GLN A 1 450 ? -3.657 20.803 -7.130 1.00 64.12 450 GLN A O 1
ATOM 3541 N N . ASN A 1 451 ? -2.542 20.541 -9.055 1.00 63.19 451 ASN A N 1
ATOM 3542 C CA . ASN A 1 451 ? -1.440 21.486 -8.820 1.00 63.19 451 ASN A CA 1
ATOM 3543 C C . ASN A 1 451 ? -1.823 22.921 -8.387 1.00 63.19 451 ASN A C 1
ATOM 3545 O O . ASN A 1 451 ? -0.949 23.701 -8.002 1.00 63.19 451 ASN A O 1
ATOM 3549 N N . THR A 1 452 ? -3.101 23.301 -8.466 1.00 58.41 452 THR A N 1
ATOM 3550 C CA . THR A 1 452 ? -3.614 24.610 -8.019 1.00 58.41 452 THR A CA 1
ATOM 3551 C C . THR A 1 452 ? -4.584 24.525 -6.836 1.00 58.41 452 THR A C 1
ATOM 3553 O O . THR A 1 452 ? -5.005 25.567 -6.327 1.00 58.41 452 THR A O 1
ATOM 3556 N N . GLY A 1 453 ? -4.928 23.315 -6.383 1.00 67.62 453 GLY A N 1
ATOM 3557 C CA . GLY A 1 453 ? -5.847 23.071 -5.273 1.00 67.62 453 GLY A CA 1
ATOM 3558 C C . GLY A 1 453 ? -5.152 22.615 -3.990 1.00 67.62 453 GLY A C 1
ATOM 3559 O O . GLY A 1 453 ? -3.969 22.864 -3.764 1.00 67.62 453 GLY A O 1
ATOM 3560 N N . PHE A 1 454 ? -5.936 22.008 -3.107 1.00 75.50 454 PHE A N 1
ATOM 3561 C CA . PHE A 1 454 ? -5.475 21.373 -1.878 1.00 75.50 454 PHE A CA 1
ATOM 3562 C C . PHE A 1 454 ? -6.308 20.109 -1.699 1.00 75.50 454 PHE A C 1
ATOM 3564 O O . PHE A 1 454 ? -7.498 20.242 -1.433 1.00 75.50 454 PHE A O 1
ATOM 3571 N N . PHE A 1 455 ? -5.680 18.952 -1.889 1.00 78.50 455 PHE A N 1
ATOM 3572 C CA . PHE A 1 455 ? -6.312 17.636 -1.976 1.00 78.50 455 PHE A CA 1
ATOM 3573 C C . PHE A 1 455 ? -5.722 16.618 -0.979 1.00 78.50 455 PHE A C 1
ATOM 3575 O O . PHE A 1 455 ? -6.037 15.434 -1.042 1.00 78.50 455 PHE A O 1
ATOM 3582 N N . TYR A 1 456 ? -4.864 17.064 -0.055 1.00 84.50 456 TYR A N 1
ATOM 3583 C CA . TYR A 1 456 ? -4.204 16.225 0.954 1.00 84.50 456 TYR A CA 1
ATOM 3584 C C . TYR A 1 456 ? -5.163 15.247 1.653 1.00 84.50 456 TYR A C 1
ATOM 3586 O O . TYR A 1 456 ? -4.889 14.055 1.772 1.00 84.50 456 TYR A O 1
ATOM 3594 N N . GLU A 1 457 ? -6.310 15.735 2.130 1.00 84.94 457 GLU A N 1
ATOM 3595 C CA . GLU A 1 457 ? -7.259 14.886 2.853 1.00 84.94 457 GLU A CA 1
ATOM 3596 C C . GLU A 1 457 ? -7.986 13.924 1.916 1.00 84.94 457 GLU A C 1
ATOM 3598 O O . GLU A 1 457 ? -8.233 12.783 2.291 1.00 84.94 457 GLU A O 1
ATOM 3603 N N . GLU A 1 458 ? -8.294 14.357 0.699 1.00 81.19 458 GLU A N 1
ATOM 3604 C CA . GLU A 1 458 ? -8.910 13.554 -0.346 1.00 81.19 458 GLU A CA 1
ATOM 3605 C C . GLU A 1 458 ? -8.010 12.377 -0.744 1.00 81.19 458 GLU A C 1
ATOM 3607 O O . GLU A 1 458 ? -8.485 11.242 -0.769 1.00 81.19 458 GLU A O 1
ATOM 3612 N N . VAL A 1 459 ? -6.711 12.614 -0.961 1.00 82.06 459 VAL A N 1
ATOM 3613 C CA . VAL A 1 459 ? -5.720 11.565 -1.269 1.00 82.06 459 VAL A CA 1
ATOM 3614 C C . VAL A 1 459 ? -5.592 10.581 -0.104 1.00 82.06 459 VAL A C 1
ATOM 3616 O O . VAL A 1 459 ? -5.714 9.368 -0.291 1.00 82.06 459 VAL A O 1
ATOM 3619 N N . TYR A 1 460 ? -5.447 11.079 1.129 1.00 89.31 460 TYR A N 1
ATOM 3620 C CA . TYR A 1 460 ? -5.351 10.210 2.306 1.00 89.31 460 TYR A CA 1
ATOM 3621 C C . TYR A 1 460 ? -6.633 9.381 2.500 1.00 89.31 460 TYR A C 1
ATOM 3623 O O . TYR A 1 460 ? -6.580 8.179 2.762 1.00 89.31 460 TYR A O 1
ATOM 3631 N N . ASN A 1 461 ? -7.808 10.001 2.360 1.00 84.75 461 ASN A N 1
ATOM 3632 C CA . ASN A 1 461 ? -9.093 9.322 2.520 1.00 84.75 461 ASN A CA 1
ATOM 3633 C C . ASN A 1 461 ? -9.314 8.276 1.426 1.00 84.75 461 ASN A C 1
ATOM 3635 O O . ASN A 1 461 ? -9.771 7.176 1.736 1.00 84.75 461 ASN A O 1
ATOM 3639 N N . LYS A 1 462 ? -8.944 8.579 0.178 1.00 80.31 462 LYS A N 1
ATOM 3640 C CA . LYS A 1 462 ? -8.980 7.625 -0.934 1.00 80.31 462 LYS A CA 1
ATOM 3641 C C . LYS A 1 462 ? -8.097 6.413 -0.652 1.00 80.31 462 LYS A C 1
ATOM 3643 O O . LYS A 1 462 ? -8.563 5.286 -0.810 1.00 80.31 462 LYS A O 1
ATOM 3648 N N . TRP A 1 463 ? -6.880 6.625 -0.155 1.00 89.88 463 TRP A N 1
ATOM 3649 C CA . TRP A 1 463 ? -5.989 5.540 0.254 1.00 89.88 463 TRP A CA 1
ATOM 3650 C C . TRP A 1 463 ? -6.573 4.689 1.396 1.00 89.88 463 TRP A C 1
ATOM 3652 O O . TRP A 1 463 ? -6.644 3.467 1.297 1.00 89.88 463 TRP A O 1
ATOM 3662 N N . MET A 1 464 ? -7.057 5.322 2.471 1.00 90.38 464 MET A N 1
ATOM 3663 C CA . MET A 1 464 ? -7.628 4.598 3.619 1.00 90.38 464 MET A CA 1
ATOM 3664 C C . MET A 1 464 ? -8.857 3.778 3.219 1.00 90.38 464 MET A C 1
ATOM 3666 O O . MET A 1 464 ? -9.061 2.668 3.706 1.00 90.38 464 MET A O 1
ATOM 3670 N N . ASN A 1 465 ? -9.694 4.331 2.342 1.00 83.81 465 ASN A N 1
ATOM 3671 C CA . ASN A 1 465 ? -10.897 3.658 1.880 1.00 83.81 465 ASN A CA 1
ATOM 3672 C C . ASN A 1 465 ? -10.577 2.522 0.900 1.00 83.81 465 ASN A C 1
ATOM 3674 O O . ASN A 1 465 ? -11.232 1.484 0.967 1.00 83.81 465 ASN A O 1
ATOM 3678 N N . SER A 1 466 ? -9.556 2.663 0.047 1.00 82.06 466 SER A N 1
ATOM 3679 C CA . SER A 1 466 ? -9.175 1.606 -0.898 1.00 82.06 466 SER A CA 1
ATOM 3680 C C . SER A 1 466 ? -8.667 0.342 -0.196 1.00 82.06 466 SER A C 1
ATOM 3682 O O . SER A 1 466 ? -8.897 -0.751 -0.704 1.00 82.06 466 SER A O 1
ATOM 3684 N N . LEU A 1 467 ? -8.052 0.464 0.986 1.00 87.69 467 LEU A N 1
ATOM 3685 C CA . LEU A 1 467 ? -7.555 -0.661 1.796 1.00 87.69 467 LEU A CA 1
ATOM 3686 C C . LEU A 1 467 ? -8.468 -1.064 2.959 1.00 87.69 467 LEU A C 1
ATOM 3688 O O . LEU A 1 467 ? -8.220 -2.074 3.618 1.00 87.69 467 LEU A O 1
ATOM 3692 N N . MET A 1 468 ? -9.565 -0.345 3.196 1.00 89.88 468 MET A N 1
ATOM 3693 C CA . MET A 1 468 ? -10.558 -0.712 4.209 1.00 89.88 468 MET A CA 1
ATOM 3694 C C . MET A 1 468 ? -11.034 -2.185 4.143 1.00 89.88 468 MET A C 1
ATOM 3696 O O . MET A 1 468 ? -11.235 -2.758 5.219 1.00 89.88 468 MET A O 1
ATOM 3700 N N . PRO A 1 469 ? -11.202 -2.850 2.971 1.00 86.88 469 PRO A N 1
ATOM 3701 C CA . PRO A 1 469 ? -11.639 -4.251 2.922 1.00 86.88 469 PRO A CA 1
ATOM 3702 C C . PRO A 1 469 ? -10.718 -5.157 3.720 1.00 86.88 469 PRO A C 1
ATOM 3704 O O . PRO A 1 469 ? -11.172 -5.922 4.569 1.00 86.88 469 PRO A O 1
ATOM 3707 N N . VAL A 1 470 ? -9.415 -5.014 3.487 1.00 92.31 470 VAL A N 1
ATOM 3708 C CA . VAL A 1 470 ? -8.411 -5.833 4.150 1.00 92.31 470 VAL A CA 1
ATOM 3709 C C . VAL A 1 470 ? -8.148 -5.333 5.572 1.00 92.31 470 VAL A C 1
ATOM 3711 O O . VAL A 1 470 ? -8.121 -6.135 6.504 1.00 92.31 470 VAL A O 1
ATOM 3714 N N . MET A 1 471 ? -8.070 -4.016 5.788 1.00 96.94 471 MET A N 1
ATOM 3715 C CA . MET A 1 471 ? -7.767 -3.424 7.100 1.00 96.94 471 MET A CA 1
ATOM 3716 C C . MET A 1 471 ? -8.866 -3.655 8.148 1.00 96.94 471 MET A C 1
ATOM 3718 O O . MET A 1 471 ? -8.576 -3.704 9.344 1.00 96.94 471 MET A O 1
ATOM 3722 N N . SER A 1 472 ? -10.123 -3.812 7.723 1.00 96.12 472 SER A N 1
ATOM 3723 C CA . SER A 1 472 ? -11.256 -4.094 8.616 1.00 96.12 472 SER A CA 1
ATOM 3724 C C . SER A 1 472 ? -11.293 -5.540 9.123 1.00 96.12 472 SER A C 1
ATOM 3726 O O . SER A 1 472 ? -12.011 -5.831 10.082 1.00 96.12 472 SER A O 1
ATOM 3728 N N . SER A 1 473 ? -10.515 -6.441 8.515 1.00 96.19 473 SER A N 1
ATOM 3729 C CA . SER A 1 473 ? -10.520 -7.874 8.840 1.00 96.19 473 SER A CA 1
ATOM 3730 C C . SER A 1 473 ? -9.151 -8.420 9.250 1.00 96.19 473 SER A C 1
ATOM 3732 O O . SER A 1 473 ? -9.068 -9.432 9.953 1.00 96.19 473 SER A O 1
ATOM 3734 N N . ILE A 1 474 ? -8.076 -7.751 8.833 1.00 98.12 474 ILE A N 1
ATOM 3735 C CA . ILE A 1 474 ? -6.687 -8.131 9.078 1.00 98.12 474 ILE A CA 1
ATOM 3736 C C . ILE A 1 474 ? -5.985 -6.976 9.802 1.00 98.12 474 ILE A C 1
ATOM 3738 O O . ILE A 1 474 ? -6.045 -5.838 9.334 1.00 98.12 474 ILE A O 1
ATOM 3742 N N . PRO A 1 475 ? -5.304 -7.239 10.932 1.00 98.25 475 PRO A N 1
ATOM 3743 C CA . PRO A 1 475 ? -4.501 -6.233 11.619 1.00 98.25 475 PRO A CA 1
ATOM 3744 C C . PRO A 1 475 ? -3.446 -5.621 10.692 1.00 98.25 475 PRO A C 1
ATOM 3746 O O . PRO A 1 475 ? -2.634 -6.330 10.093 1.00 98.25 475 PRO A O 1
ATOM 3749 N N . TYR A 1 476 ? -3.475 -4.295 10.592 1.00 98.56 476 TYR A N 1
ATOM 3750 C CA . TYR A 1 476 ? -2.649 -3.499 9.698 1.00 98.56 476 TYR A CA 1
ATOM 3751 C C . TYR A 1 476 ? -1.696 -2.643 10.530 1.00 98.56 476 TYR A C 1
ATOM 3753 O O . TYR A 1 476 ? -2.067 -1.608 11.091 1.00 98.56 476 TYR A O 1
ATOM 3761 N N . MET A 1 477 ? -0.466 -3.125 10.661 1.00 98.69 477 MET A N 1
ATOM 3762 C CA . MET A 1 477 ? 0.568 -2.515 11.487 1.00 98.69 477 MET A CA 1
ATOM 3763 C C . MET A 1 477 ? 1.366 -1.537 10.629 1.00 98.69 477 MET A C 1
ATOM 3765 O O . MET A 1 477 ? 1.751 -1.872 9.511 1.00 98.69 477 MET A O 1
ATOM 3769 N N . VAL A 1 478 ? 1.615 -0.333 11.134 1.00 98.69 478 VAL A N 1
ATOM 3770 C CA . VAL A 1 478 ? 2.299 0.732 10.385 1.00 98.69 478 VAL A CA 1
ATOM 3771 C C . VAL A 1 478 ? 3.491 1.250 11.167 1.00 98.69 478 VAL A C 1
ATOM 3773 O O . VAL A 1 478 ? 3.444 1.306 12.392 1.00 98.69 478 VAL A O 1
ATOM 3776 N N . LEU A 1 479 ? 4.531 1.679 10.465 1.00 98.50 479 LEU A N 1
ATOM 3777 C CA . LEU A 1 479 ? 5.571 2.555 11.003 1.00 98.50 479 LEU A CA 1
ATOM 3778 C C . LEU A 1 479 ? 5.624 3.857 10.198 1.00 98.50 479 LEU A C 1
ATOM 3780 O O . LEU A 1 479 ? 4.958 3.984 9.175 1.00 98.50 479 LEU A O 1
ATOM 3784 N N . VAL A 1 480 ? 6.372 4.841 10.693 1.00 98.00 480 VAL A N 1
ATOM 3785 C CA . VAL A 1 480 ? 6.379 6.204 10.145 1.00 98.00 480 VAL A CA 1
ATOM 3786 C C . VAL A 1 480 ? 7.420 6.382 9.038 1.00 98.00 480 VAL A C 1
ATOM 3788 O O . VAL A 1 480 ? 8.575 6.009 9.248 1.00 98.00 480 VAL A O 1
ATOM 3791 N N . GLY A 1 481 ? 7.030 6.985 7.908 1.00 97.31 481 GLY A N 1
ATOM 3792 C CA . GLY A 1 481 ? 7.930 7.431 6.840 1.00 97.31 481 GLY A CA 1
ATOM 3793 C C . GLY A 1 481 ? 8.042 8.953 6.729 1.00 97.31 481 GLY A C 1
ATOM 3794 O O . GLY A 1 481 ? 7.519 9.695 7.572 1.00 97.31 481 GLY A O 1
ATOM 3795 N N . ASN A 1 482 ? 8.776 9.440 5.725 1.00 94.38 482 ASN A N 1
ATOM 3796 C CA . ASN A 1 482 ? 8.975 10.881 5.551 1.00 94.38 482 ASN A CA 1
ATOM 3797 C C . ASN A 1 482 ? 7.748 11.602 4.992 1.00 94.38 482 ASN A C 1
ATOM 3799 O O . ASN A 1 482 ? 7.544 12.761 5.357 1.00 94.38 482 ASN A O 1
ATOM 3803 N N . HIS A 1 483 ? 6.911 10.936 4.196 1.00 94.31 483 HIS A N 1
ATOM 3804 C CA . HIS A 1 483 ? 5.678 11.525 3.654 1.00 94.31 483 HIS A CA 1
ATOM 3805 C C . HIS A 1 483 ? 4.597 11.733 4.730 1.00 94.31 483 HIS A C 1
ATOM 3807 O O . HIS A 1 483 ? 3.626 12.476 4.567 1.00 94.31 483 HIS A O 1
ATOM 3813 N N . GLU A 1 484 ? 4.786 11.151 5.918 1.00 94.62 484 GLU A N 1
ATOM 3814 C CA . GLU A 1 484 ? 3.942 11.435 7.076 1.00 94.62 484 GLU A CA 1
ATOM 3815 C C . GLU A 1 484 ? 4.356 12.708 7.825 1.00 94.62 484 GLU A C 1
ATOM 3817 O O . GLU A 1 484 ? 3.610 13.161 8.695 1.00 94.62 484 GLU A O 1
ATOM 3822 N N . ALA A 1 485 ? 5.527 13.285 7.540 1.00 91.31 485 ALA A N 1
ATOM 3823 C CA . ALA A 1 485 ? 6.137 14.309 8.381 1.00 91.31 485 ALA A CA 1
ATOM 3824 C C . ALA A 1 485 ? 5.399 15.649 8.347 1.00 91.31 485 ALA A C 1
ATOM 3826 O O . ALA A 1 485 ? 5.098 16.222 9.404 1.00 91.31 485 ALA A O 1
ATOM 3827 N N . GLU A 1 486 ? 5.116 16.162 7.150 1.00 85.06 486 GLU A N 1
ATOM 3828 C CA . GLU A 1 486 ? 4.435 17.438 6.961 1.00 85.06 486 GLU A CA 1
ATOM 3829 C C . GLU A 1 486 ? 3.798 17.580 5.576 1.00 85.06 486 GLU A C 1
ATOM 3831 O O . GLU A 1 486 ? 4.354 17.147 4.579 1.00 85.06 486 GLU A O 1
ATOM 3836 N N . CYS A 1 487 ? 2.672 18.292 5.492 1.00 83.12 487 CYS A N 1
ATOM 3837 C CA . CYS A 1 487 ? 2.137 18.720 4.200 1.00 83.12 487 CYS A CA 1
ATOM 3838 C C . CYS A 1 487 ? 3.035 19.788 3.550 1.00 83.12 487 CYS A C 1
ATOM 3840 O O . CYS A 1 487 ? 3.204 20.882 4.109 1.00 83.12 487 CYS A O 1
ATOM 3842 N N . HIS A 1 488 ? 3.524 19.524 2.336 1.00 77.81 488 HIS A N 1
ATOM 3843 C CA . HIS A 1 488 ? 4.347 20.464 1.566 1.00 77.81 488 HIS A CA 1
ATOM 3844 C C . HIS A 1 488 ? 3.679 21.013 0.295 1.00 77.81 488 HIS A C 1
ATOM 3846 O O . HIS A 1 488 ? 4.317 21.746 -0.464 1.00 77.81 488 HIS A O 1
ATOM 3852 N N . SER A 1 489 ? 2.372 20.793 0.111 1.00 76.75 489 SER A N 1
ATOM 3853 C CA . SER A 1 489 ? 1.619 21.453 -0.960 1.00 76.75 489 SER A CA 1
ATOM 3854 C C . SER A 1 489 ? 1.733 22.989 -0.878 1.00 76.75 489 SER A C 1
ATOM 3856 O O . SER A 1 489 ? 1.805 23.565 0.223 1.00 76.75 489 SER A O 1
ATOM 3858 N N . PRO A 1 490 ? 1.696 23.718 -2.013 1.00 78.00 490 PRO A N 1
ATOM 3859 C CA . PRO A 1 490 ? 1.760 25.181 -2.011 1.00 78.00 490 PRO A CA 1
ATOM 3860 C C . PRO A 1 490 ? 0.722 25.833 -1.083 1.00 78.00 490 PRO A C 1
ATOM 3862 O O . PRO A 1 490 ? 1.011 26.832 -0.416 1.00 78.00 490 PRO A O 1
ATOM 3865 N N . ALA A 1 491 ? -0.468 25.232 -0.972 1.00 79.69 491 ALA A N 1
ATOM 3866 C CA . ALA A 1 491 ? -1.533 25.672 -0.076 1.00 79.69 491 ALA A CA 1
ATOM 3867 C C . ALA A 1 491 ? -1.163 25.541 1.415 1.00 79.69 491 ALA A C 1
ATOM 3869 O O . ALA A 1 491 ? -1.553 26.395 2.221 1.00 79.69 491 ALA A O 1
ATOM 3870 N N . CYS A 1 492 ? -0.403 24.511 1.793 1.00 80.31 492 CYS A N 1
ATOM 3871 C CA . CYS A 1 492 ? 0.166 24.366 3.130 1.00 80.31 492 CYS A CA 1
ATOM 3872 C C . CYS A 1 492 ? 1.268 25.400 3.372 1.00 80.31 492 CYS A C 1
ATOM 3874 O O . CYS A 1 492 ? 1.252 26.085 4.395 1.00 80.31 492 CYS A O 1
ATOM 3876 N N . ILE A 1 493 ? 2.160 25.625 2.402 1.00 78.00 493 ILE A N 1
ATOM 3877 C CA . ILE A 1 493 ? 3.272 26.580 2.533 1.00 78.00 493 ILE A CA 1
ATOM 3878 C C . ILE A 1 493 ? 2.788 28.019 2.805 1.00 78.00 493 ILE A C 1
ATOM 3880 O O . ILE A 1 493 ? 3.440 28.755 3.553 1.00 78.00 493 ILE A O 1
ATOM 3884 N N . VAL A 1 494 ? 1.633 28.432 2.284 1.00 81.19 494 VAL A N 1
ATOM 3885 C CA . VAL A 1 494 ? 1.103 29.794 2.503 1.00 81.19 494 VAL A CA 1
ATOM 3886 C C . VAL A 1 494 ? 0.113 29.913 3.670 1.00 81.19 494 VAL A C 1
ATOM 3888 O O . VAL A 1 494 ? -0.229 31.026 4.068 1.00 81.19 494 VAL A O 1
ATOM 3891 N N . SER A 1 495 ? -0.333 28.800 4.264 1.00 83.56 495 SER A N 1
ATOM 3892 C CA . SER A 1 495 ? -1.343 28.790 5.332 1.00 83.56 495 SER A CA 1
ATOM 3893 C C . SER A 1 495 ? -0.772 28.312 6.665 1.00 83.56 495 SER A C 1
ATOM 3895 O O . SER A 1 495 ? -0.596 27.118 6.892 1.00 83.56 495 SER A O 1
ATOM 3897 N N . GLN A 1 496 ? -0.572 29.237 7.612 1.00 82.25 496 GLN A N 1
ATOM 3898 C CA . GLN A 1 496 ? -0.127 28.895 8.974 1.00 82.25 496 GLN A CA 1
ATOM 3899 C C . GLN A 1 496 ? -1.059 27.894 9.672 1.00 82.25 496 GLN A C 1
ATOM 3901 O O . GLN A 1 496 ? -0.587 26.993 10.362 1.00 82.25 496 GLN A O 1
ATOM 3906 N N . LYS A 1 497 ? -2.377 28.003 9.445 1.00 84.81 497 LYS A N 1
ATOM 3907 C CA . LYS A 1 497 ? -3.359 27.051 9.983 1.00 84.81 497 LYS A CA 1
ATOM 3908 C C . LYS A 1 497 ? -3.090 25.630 9.471 1.00 84.81 497 LYS A C 1
ATOM 3910 O O . LYS A 1 497 ? -3.069 24.705 10.274 1.00 84.81 497 LYS A O 1
ATOM 3915 N N . LYS A 1 498 ? -2.873 25.461 8.159 1.00 86.06 498 LYS A N 1
ATOM 3916 C CA . LYS A 1 498 ? -2.616 24.142 7.553 1.00 86.06 498 LYS A CA 1
ATOM 3917 C C . LYS A 1 498 ? -1.277 23.570 8.015 1.00 86.06 498 LYS A C 1
ATOM 3919 O O . LYS A 1 498 ? -1.255 22.435 8.465 1.00 86.06 498 LYS A O 1
ATOM 3924 N N . LYS A 1 499 ? -0.207 24.376 8.044 1.00 82.19 499 LYS A N 1
ATOM 3925 C CA . LYS A 1 499 ? 1.106 23.950 8.574 1.00 82.19 499 LYS A CA 1
ATOM 3926 C C . LYS A 1 499 ? 1.026 23.381 9.984 1.00 82.19 499 LYS A C 1
ATOM 3928 O O . LYS A 1 499 ? 1.620 22.356 10.272 1.00 82.19 499 LYS A O 1
ATOM 3933 N N . GLN A 1 500 ? 0.298 24.051 10.875 1.00 82.75 500 GLN A N 1
ATOM 3934 C CA . GLN A 1 500 ? 0.163 23.604 12.264 1.00 82.75 500 GLN A CA 1
ATOM 3935 C C . GLN A 1 500 ? -0.757 22.383 12.408 1.00 82.75 500 GLN A C 1
ATOM 3937 O O . GLN A 1 500 ? -0.602 21.596 13.341 1.00 82.75 500 GLN A O 1
ATOM 3942 N N . ALA A 1 501 ? -1.742 22.237 11.520 1.00 86.00 501 ALA A N 1
ATOM 3943 C CA . ALA A 1 501 ? -2.671 21.111 11.529 1.00 86.00 501 ALA A CA 1
ATOM 3944 C C . ALA A 1 501 ? -2.087 19.838 10.894 1.00 86.00 501 ALA A C 1
ATOM 3946 O O . ALA A 1 501 ? -2.465 18.749 11.309 1.00 86.00 501 ALA A O 1
ATOM 3947 N N . LEU A 1 502 ? -1.171 19.985 9.933 1.00 88.00 502 LEU A N 1
ATOM 3948 C CA . LEU A 1 502 ? -0.645 18.912 9.078 1.00 88.00 502 LEU A CA 1
ATOM 3949 C C . LEU A 1 502 ? 0.878 18.752 9.180 1.00 88.00 502 LEU A C 1
ATOM 3951 O O . LEU A 1 502 ? 1.484 18.137 8.315 1.00 88.00 502 LEU A O 1
ATOM 3955 N N . GLY A 1 503 ? 1.509 19.359 10.183 1.00 89.00 503 GLY A N 1
ATOM 3956 C CA . GLY A 1 503 ? 2.944 19.242 10.441 1.00 89.00 503 GLY A CA 1
ATOM 3957 C C . GLY A 1 503 ? 3.242 18.322 11.620 1.00 89.00 503 GLY A C 1
ATOM 3958 O O . GLY A 1 503 ? 2.357 18.024 12.427 1.00 89.00 503 GLY A O 1
ATOM 3959 N N . ASN A 1 504 ? 4.507 17.922 11.743 1.00 91.56 504 ASN A N 1
ATOM 3960 C CA . ASN A 1 504 ? 5.022 17.059 12.804 1.00 91.56 504 ASN A CA 1
ATOM 3961 C C . ASN A 1 504 ? 4.200 15.770 12.993 1.00 91.56 504 ASN A C 1
ATOM 3963 O O . ASN A 1 504 ? 3.770 15.450 14.105 1.00 91.56 504 ASN A O 1
ATOM 3967 N N . TYR A 1 505 ? 3.953 15.048 11.895 1.00 93.81 505 TYR A N 1
ATOM 3968 C CA . TYR A 1 505 ? 3.310 13.727 11.889 1.00 93.81 505 TYR A CA 1
ATOM 3969 C C . TYR A 1 505 ? 1.885 13.692 12.441 1.00 93.81 505 TYR A C 1
ATOM 3971 O O . TYR A 1 505 ? 1.414 12.656 12.914 1.00 93.81 505 TYR A O 1
ATOM 3979 N N . LYS A 1 506 ? 1.177 14.825 12.436 1.00 93.50 506 LYS A N 1
ATOM 3980 C CA . LYS A 1 506 ? -0.117 14.934 13.117 1.00 93.50 506 LYS A CA 1
ATOM 3981 C C . LYS A 1 506 ? -1.220 14.113 12.448 1.00 93.50 506 LYS A C 1
ATOM 3983 O O . LYS A 1 506 ? -1.953 13.436 13.163 1.00 93.50 506 LYS A O 1
ATOM 3988 N N . ALA A 1 507 ? -1.298 14.112 11.116 1.00 94.19 507 ALA A N 1
ATOM 3989 C CA . ALA A 1 507 ? -2.261 13.289 10.381 1.00 94.19 507 ALA A CA 1
ATOM 3990 C C . ALA A 1 507 ? -2.042 11.792 10.670 1.00 94.19 507 ALA A C 1
ATOM 3992 O O . ALA A 1 507 ? -2.953 11.111 11.136 1.00 94.19 507 ALA A O 1
ATOM 3993 N N . TYR A 1 508 ? -0.804 11.310 10.524 1.00 96.94 508 TYR A N 1
ATOM 3994 C CA . TYR A 1 508 ? -0.409 9.929 10.826 1.00 96.94 508 TYR A CA 1
ATOM 3995 C C . TYR A 1 508 ? -0.677 9.520 12.285 1.00 96.94 508 TYR A C 1
ATOM 3997 O O . TYR A 1 508 ? -1.287 8.482 12.552 1.00 96.94 508 TYR A O 1
ATOM 4005 N N . ASN A 1 509 ? -0.281 10.356 13.252 1.00 97.44 509 ASN A N 1
ATOM 4006 C CA . ASN A 1 509 ? -0.479 10.077 14.678 1.00 97.44 509 ASN A CA 1
ATOM 4007 C C . ASN A 1 509 ? -1.947 10.133 15.122 1.00 97.44 509 ASN A C 1
ATOM 4009 O O . ASN A 1 509 ? -2.285 9.598 16.178 1.00 97.44 509 ASN A O 1
ATOM 4013 N N . THR A 1 510 ? -2.810 10.807 14.359 1.00 96.75 510 THR A N 1
ATOM 4014 C CA . THR A 1 510 ? -4.252 10.842 14.614 1.00 96.75 510 THR A CA 1
ATOM 4015 C C . THR A 1 510 ? -5.004 9.722 13.896 1.00 96.75 510 THR A C 1
ATOM 4017 O O . THR A 1 510 ? -5.966 9.215 14.454 1.00 96.75 510 THR A O 1
ATOM 4020 N N . ARG A 1 511 ? -4.595 9.322 12.689 1.00 97.00 511 ARG A N 1
ATOM 4021 C CA . ARG A 1 511 ? -5.317 8.312 11.900 1.00 97.00 511 ARG A CA 1
ATOM 4022 C C . ARG A 1 511 ? -5.118 6.896 12.416 1.00 97.00 511 ARG A C 1
ATOM 4024 O O . ARG A 1 511 ? -6.079 6.137 12.434 1.00 97.00 511 ARG A O 1
ATOM 4031 N N . PHE A 1 512 ? -3.910 6.567 12.868 1.00 98.12 512 PHE A N 1
ATOM 4032 C CA . PHE A 1 512 ? -3.573 5.232 13.358 1.00 98.12 512 PHE A CA 1
ATOM 4033 C C . PHE A 1 512 ? -3.476 5.178 14.883 1.00 98.12 512 PHE A C 1
ATOM 4035 O O . PHE A 1 512 ? -3.295 6.194 15.562 1.00 98.12 512 PHE A O 1
ATOM 4042 N N . LYS A 1 513 ? -3.548 3.964 15.435 1.00 97.38 513 LYS A N 1
ATOM 4043 C CA . LYS A 1 513 ? -3.357 3.725 16.866 1.00 97.38 513 LYS A CA 1
ATOM 4044 C C . LYS A 1 513 ? -2.587 2.432 17.121 1.00 97.38 513 LYS A C 1
ATOM 4046 O O . LYS A 1 513 ? -3.173 1.377 17.340 1.00 97.38 513 LYS A O 1
ATOM 4051 N N . MET A 1 514 ? -1.266 2.544 17.095 1.00 97.94 514 MET A N 1
ATOM 4052 C CA . MET A 1 514 ? -0.339 1.438 17.337 1.00 97.94 514 MET A CA 1
ATOM 4053 C C . MET A 1 514 ? -0.169 1.137 18.846 1.00 97.94 514 MET A C 1
ATOM 4055 O O . MET A 1 514 ? -0.474 2.004 19.675 1.00 97.94 514 MET A O 1
ATOM 4059 N N . PRO A 1 515 ? 0.325 -0.058 19.242 1.00 97.19 515 PRO A N 1
ATOM 4060 C CA . PRO A 1 515 ? 0.430 -0.504 20.645 1.00 97.19 515 PRO A CA 1
ATOM 4061 C C . PRO A 1 515 ? 1.579 0.141 21.447 1.00 97.19 515 PRO A C 1
ATOM 4063 O O . PRO A 1 515 ? 2.289 -0.509 22.217 1.00 97.19 515 PRO A O 1
ATOM 4066 N N . TYR A 1 516 ? 1.789 1.448 21.290 1.00 96.75 516 TYR A N 1
ATOM 4067 C CA . TYR A 1 516 ? 2.914 2.147 21.914 1.00 96.75 516 TYR A CA 1
ATOM 4068 C C . TYR A 1 516 ? 2.834 2.201 23.436 1.00 96.75 516 TYR A C 1
ATOM 4070 O O . TYR A 1 516 ? 3.860 2.224 24.108 1.00 96.75 516 TYR A O 1
ATOM 4078 N N . LYS A 1 517 ? 1.632 2.229 24.023 1.00 94.94 517 LYS A N 1
ATOM 4079 C CA . LYS A 1 517 ? 1.504 2.279 25.488 1.00 94.94 517 LYS A CA 1
ATOM 4080 C C . LYS A 1 517 ? 1.954 0.962 26.111 1.00 94.94 517 LYS A C 1
ATOM 4082 O O . LYS A 1 517 ? 2.531 0.958 27.196 1.00 94.94 517 LYS A O 1
ATOM 4087 N N . GLU A 1 518 ? 1.669 -0.142 25.437 1.00 93.75 5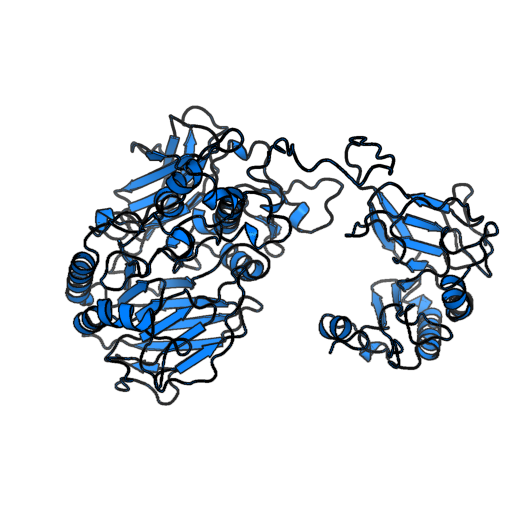18 GLU A N 1
ATOM 4088 C CA . GLU A 1 518 ? 1.972 -1.500 25.862 1.00 93.75 518 GLU A CA 1
ATOM 4089 C C . GLU A 1 518 ? 3.463 -1.816 25.754 1.00 93.75 518 GLU A C 1
ATOM 4091 O O . GLU A 1 518 ? 4.005 -2.478 26.643 1.00 93.75 518 GLU A O 1
ATOM 4096 N N . SER A 1 519 ? 4.130 -1.281 24.730 1.00 95.69 519 SER A N 1
ATOM 4097 C CA . SER A 1 519 ? 5.580 -1.389 24.542 1.00 95.69 519 SER A CA 1
ATOM 4098 C C . SER A 1 519 ? 6.391 -0.297 25.251 1.00 95.69 519 SER A C 1
ATOM 4100 O O . SER A 1 519 ? 7.620 -0.319 25.215 1.00 95.69 519 SER A O 1
ATOM 4102 N N . GLY A 1 520 ? 5.736 0.685 25.879 1.00 96.62 520 GLY A N 1
ATOM 4103 C CA . GLY A 1 520 ? 6.403 1.851 26.471 1.00 96.62 520 GLY A CA 1
ATOM 4104 C C . GLY A 1 520 ? 7.000 2.826 25.448 1.00 96.62 520 GLY A C 1
ATOM 4105 O O . GLY A 1 520 ? 7.881 3.602 25.810 1.00 96.62 520 GLY A O 1
ATOM 4106 N N . GLY A 1 521 ? 6.555 2.758 24.192 1.00 97.31 521 GLY A N 1
ATOM 4107 C CA . GLY A 1 521 ? 6.933 3.664 23.111 1.00 97.31 521 GLY A CA 1
ATOM 4108 C C . GLY A 1 521 ? 6.130 4.969 23.100 1.00 97.31 521 GLY A C 1
ATOM 4109 O O . GLY A 1 521 ? 5.529 5.357 24.107 1.00 97.31 521 GLY A O 1
ATOM 4110 N N . THR A 1 522 ? 6.086 5.637 21.942 1.00 97.81 522 THR A N 1
ATOM 4111 C CA . THR A 1 522 ? 5.426 6.942 21.784 1.00 97.81 522 THR A CA 1
ATOM 4112 C C . THR A 1 522 ? 4.580 7.026 20.514 1.00 97.81 522 THR A C 1
ATOM 4114 O O . THR A 1 522 ? 5.098 6.944 19.404 1.00 97.81 522 THR A O 1
ATOM 4117 N N . LEU A 1 523 ? 3.281 7.311 20.691 1.00 96.56 523 LEU A N 1
ATOM 4118 C CA . LEU A 1 523 ? 2.299 7.511 19.612 1.00 96.56 523 LEU A CA 1
ATOM 4119 C C . LEU A 1 523 ? 2.401 6.412 18.538 1.00 96.56 523 LEU A C 1
ATOM 4121 O O . LEU A 1 523 ? 2.494 5.246 18.883 1.00 96.56 523 LEU A O 1
ATOM 4125 N N . ASN A 1 524 ? 2.394 6.747 17.251 1.00 97.69 524 ASN A N 1
ATOM 4126 C CA . ASN A 1 524 ? 2.668 5.778 16.189 1.00 97.69 524 ASN A CA 1
ATOM 4127 C C . ASN A 1 524 ? 4.138 5.841 15.726 1.00 97.69 524 ASN A C 1
ATOM 4129 O O . ASN A 1 524 ? 4.489 5.228 14.722 1.00 97.69 524 ASN A O 1
ATOM 4133 N N . MET A 1 525 ? 4.989 6.595 16.434 1.00 98.19 525 MET A N 1
ATOM 4134 C CA . MET A 1 525 ? 6.371 6.882 16.031 1.00 98.19 525 MET A CA 1
ATOM 4135 C C . MET A 1 525 ? 7.303 5.703 16.301 1.00 98.19 525 MET A C 1
ATOM 4137 O O . MET A 1 525 ? 8.148 5.388 15.470 1.00 98.19 525 MET A O 1
ATOM 4141 N N . TRP A 1 526 ? 7.139 5.046 17.452 1.00 98.38 526 TRP A N 1
ATOM 4142 C CA . TRP A 1 526 ? 7.847 3.811 17.777 1.00 98.38 526 TRP A CA 1
ATOM 4143 C C . TRP A 1 526 ? 7.066 2.970 18.784 1.00 98.38 526 TRP A C 1
ATOM 4145 O O . TRP A 1 526 ? 6.497 3.487 19.752 1.00 98.38 526 TRP A O 1
ATOM 4155 N N . HIS A 1 527 ? 7.012 1.668 18.528 1.00 98.62 527 HIS A N 1
ATOM 4156 C CA . HIS A 1 527 ? 6.271 0.689 19.317 1.00 98.62 527 HIS A CA 1
ATOM 4157 C C . HIS A 1 527 ? 6.762 -0.732 19.011 1.00 98.62 527 HIS A C 1
ATOM 4159 O O . HIS A 1 527 ? 7.502 -0.946 18.056 1.00 98.62 527 HIS A O 1
ATOM 4165 N N . SER A 1 528 ? 6.355 -1.711 19.815 1.00 98.50 528 SER A N 1
ATOM 4166 C CA . SER A 1 528 ? 6.679 -3.119 19.573 1.00 98.50 528 SER A CA 1
ATOM 4167 C C . SER A 1 528 ? 5.517 -4.033 19.941 1.00 98.50 528 SER A C 1
ATOM 4169 O O . SER A 1 528 ? 4.633 -3.661 20.720 1.00 98.50 528 SER A O 1
ATOM 4171 N N . PHE A 1 529 ? 5.488 -5.226 19.355 1.00 97.19 529 PHE A N 1
ATOM 4172 C CA . PHE A 1 529 ? 4.487 -6.247 19.640 1.00 97.19 529 PHE A CA 1
ATOM 4173 C C . PHE A 1 529 ? 5.020 -7.642 19.310 1.00 97.19 529 PHE A C 1
ATOM 4175 O O . PHE A 1 529 ? 5.820 -7.826 18.397 1.00 97.19 529 PHE A O 1
ATOM 4182 N N . ASP A 1 530 ? 4.539 -8.639 20.047 1.00 95.38 530 ASP A N 1
ATOM 4183 C CA . ASP A 1 530 ? 4.803 -10.045 19.744 1.00 95.38 530 ASP A CA 1
ATOM 4184 C C . ASP A 1 530 ? 3.632 -10.608 18.931 1.00 95.38 530 ASP A C 1
ATOM 4186 O O . ASP A 1 530 ? 2.471 -10.334 19.248 1.00 95.38 530 ASP A O 1
ATOM 4190 N N . HIS A 1 531 ? 3.916 -11.448 17.939 1.00 93.62 531 HIS A N 1
ATOM 4191 C CA . HIS A 1 531 ? 2.914 -12.268 17.266 1.00 93.62 531 HIS A CA 1
ATOM 4192 C C . HIS A 1 531 ? 3.505 -13.640 16.931 1.00 93.62 531 HIS A C 1
ATOM 4194 O O . HIS A 1 531 ? 4.423 -13.754 16.119 1.00 93.62 531 HIS A O 1
ATOM 4200 N N . GLY A 1 532 ? 2.971 -14.700 17.547 1.00 91.12 532 GLY A N 1
ATOM 4201 C CA . GLY A 1 532 ? 3.511 -16.049 17.377 1.00 91.12 532 GLY A CA 1
ATOM 4202 C C . GLY A 1 532 ? 5.011 -16.093 17.720 1.00 91.12 532 GLY A C 1
ATOM 4203 O O . GLY A 1 532 ? 5.389 -15.650 18.809 1.00 91.12 532 GLY A O 1
ATOM 4204 N N . PRO A 1 533 ? 5.883 -16.592 16.825 1.00 92.12 533 PRO A N 1
ATOM 4205 C CA . PRO A 1 533 ? 7.313 -16.726 17.094 1.00 92.12 533 PRO A CA 1
ATOM 4206 C C . PRO A 1 533 ? 8.136 -15.451 16.829 1.00 92.12 533 PRO A C 1
ATOM 4208 O O . PRO A 1 533 ? 9.367 -15.522 16.879 1.00 92.12 533 PRO A O 1
ATOM 4211 N N . ILE A 1 534 ? 7.501 -14.309 16.532 1.00 95.75 534 ILE A N 1
ATOM 4212 C CA . ILE A 1 534 ? 8.184 -13.075 16.119 1.00 95.75 534 ILE A CA 1
ATOM 4213 C C . ILE A 1 534 ? 7.893 -11.912 17.071 1.00 95.75 534 ILE A C 1
ATOM 4215 O O . ILE A 1 534 ? 6.740 -11.639 17.406 1.00 95.75 534 ILE A O 1
ATOM 4219 N N . HIS A 1 535 ? 8.952 -11.211 17.465 1.00 97.88 535 HIS A N 1
ATOM 4220 C CA . HIS A 1 535 ? 8.920 -9.894 18.082 1.00 97.88 535 HIS A CA 1
ATOM 4221 C C . HIS A 1 535 ? 9.159 -8.839 17.000 1.00 97.88 535 HIS A C 1
ATOM 4223 O O . HIS A 1 535 ? 10.207 -8.853 16.350 1.00 97.88 535 HIS A O 1
ATOM 4229 N N . PHE A 1 536 ? 8.199 -7.939 16.815 1.00 98.56 536 PHE A N 1
ATOM 4230 C CA . PHE A 1 536 ? 8.302 -6.808 15.901 1.00 98.56 536 PHE A CA 1
ATOM 4231 C C . PHE A 1 536 ? 8.612 -5.538 16.685 1.00 98.56 536 PHE A C 1
ATOM 4233 O O . PHE A 1 536 ? 7.877 -5.189 17.609 1.00 98.56 536 PHE A O 1
ATOM 4240 N N . THR A 1 537 ? 9.648 -4.818 16.267 1.00 98.81 537 THR A N 1
ATOM 4241 C CA . THR A 1 537 ? 9.989 -3.482 16.765 1.00 98.81 537 THR A CA 1
ATOM 4242 C C . THR A 1 537 ? 9.865 -2.490 15.613 1.00 98.81 537 THR A C 1
ATOM 4244 O O . THR A 1 537 ? 10.575 -2.609 14.620 1.00 98.81 537 THR A O 1
ATOM 4247 N N . SER A 1 538 ? 8.991 -1.498 15.734 1.00 98.75 538 SER A N 1
ATOM 4248 C CA . SER A 1 538 ? 8.854 -0.388 14.787 1.00 98.75 538 SER A CA 1
ATOM 4249 C C . SER A 1 538 ? 9.493 0.865 15.374 1.00 98.75 538 SER A C 1
ATOM 4251 O O . SER A 1 538 ? 9.178 1.242 16.505 1.00 98.75 538 SER A O 1
ATOM 4253 N N . LEU A 1 539 ? 10.357 1.529 14.610 1.00 98.06 539 LEU A N 1
ATOM 4254 C CA . LEU A 1 539 ? 11.016 2.776 15.007 1.00 98.06 539 LEU A CA 1
ATOM 4255 C C . LEU A 1 539 ? 10.903 3.846 13.912 1.00 98.06 539 LEU A C 1
ATOM 4257 O O . LEU A 1 539 ? 10.612 3.546 12.756 1.00 98.06 539 LEU A O 1
ATOM 4261 N N . SER A 1 540 ? 11.175 5.094 14.279 1.00 98.06 540 SER A N 1
ATOM 4262 C CA . SER A 1 540 ? 11.272 6.233 13.371 1.00 98.06 540 SER A CA 1
ATOM 4263 C C . SER A 1 540 ? 12.711 6.456 12.917 1.00 98.06 540 SER A C 1
ATOM 4265 O O . SER A 1 540 ? 13.586 6.808 13.711 1.00 98.06 540 SER A O 1
ATOM 4267 N N . SER A 1 541 ? 12.937 6.317 11.613 1.00 97.38 541 SER A N 1
ATOM 4268 C CA . SER A 1 541 ? 14.155 6.770 10.934 1.00 97.38 541 SER A CA 1
ATOM 4269 C C . SER A 1 541 ? 14.118 8.252 10.557 1.00 97.38 541 SER A C 1
ATOM 4271 O O . SER A 1 541 ? 15.054 8.749 9.941 1.00 97.38 541 SER A O 1
ATOM 4273 N N . GLU A 1 542 ? 13.056 8.972 10.918 1.00 95.75 542 GLU A N 1
ATOM 4274 C CA . GLU A 1 542 ? 12.849 10.354 10.483 1.00 95.75 542 GLU A CA 1
ATOM 4275 C C . GLU A 1 542 ? 13.128 11.377 11.585 1.00 95.75 542 GLU A C 1
ATOM 4277 O O . GLU A 1 542 ? 13.211 12.577 11.320 1.00 95.75 542 GLU A O 1
ATOM 4282 N N . THR A 1 543 ? 13.237 10.946 12.848 1.00 94.94 543 THR A N 1
ATOM 4283 C CA . THR A 1 543 ? 13.402 11.883 13.961 1.00 94.94 543 THR A CA 1
ATOM 4284 C C . THR A 1 543 ? 13.952 11.265 15.250 1.00 94.94 543 THR A C 1
ATOM 4286 O O . THR A 1 543 ? 14.048 10.052 15.390 1.00 94.94 543 THR A O 1
ATOM 4289 N N . ASP A 1 544 ? 14.297 12.131 16.209 1.00 95.25 544 ASP A N 1
ATOM 4290 C CA . ASP A 1 544 ? 14.686 11.794 17.587 1.00 95.25 544 ASP A CA 1
ATOM 4291 C C . ASP A 1 544 ? 15.928 10.883 17.731 1.00 95.25 544 ASP A C 1
ATOM 4293 O O . ASP A 1 544 ? 16.050 10.100 18.673 1.00 95.25 544 ASP A O 1
ATOM 4297 N N . TYR A 1 545 ? 16.909 11.052 16.835 1.00 95.81 545 TYR A N 1
ATOM 4298 C CA . TYR A 1 545 ? 18.277 10.532 16.972 1.00 95.81 545 TYR A CA 1
ATOM 4299 C C . TYR A 1 545 ? 19.321 11.527 16.407 1.00 95.81 545 TYR A C 1
ATOM 4301 O O . TYR A 1 545 ? 18.970 12.449 15.657 1.00 95.81 545 TYR A O 1
ATOM 4309 N N . PRO A 1 546 ? 20.614 11.415 16.773 1.00 95.19 546 PRO A N 1
ATOM 4310 C CA . PRO A 1 546 ? 21.664 12.285 16.241 1.00 95.19 546 PRO A CA 1
ATOM 4311 C C . PRO A 1 546 ? 21.827 12.142 14.721 1.00 95.19 546 PRO A C 1
ATOM 4313 O O . PRO A 1 546 ? 22.060 11.049 14.223 1.00 95.19 546 PRO A O 1
ATOM 4316 N N . GLY A 1 547 ? 21.747 13.253 13.983 1.00 92.38 547 GLY A N 1
ATOM 4317 C CA . GLY A 1 547 ? 21.834 13.225 12.517 1.00 92.38 547 GLY A CA 1
ATOM 4318 C C . GLY A 1 547 ? 20.534 12.812 11.815 1.00 92.38 547 GLY A C 1
ATOM 4319 O O . GLY A 1 547 ? 20.574 12.439 10.645 1.00 92.38 547 GLY A O 1
ATOM 4320 N N . ALA A 1 548 ? 19.390 12.870 12.508 1.00 93.38 548 ALA A N 1
ATOM 4321 C CA . ALA A 1 548 ? 18.083 12.712 11.875 1.00 93.38 548 ALA A CA 1
ATOM 4322 C C . ALA A 1 548 ? 17.822 13.785 10.793 1.00 93.38 548 ALA A C 1
ATOM 4324 O O . ALA A 1 548 ? 18.307 14.917 10.952 1.00 93.38 548 ALA A O 1
ATOM 4325 N N . PRO A 1 549 ? 17.054 13.457 9.731 1.00 88.38 549 PRO A N 1
ATOM 4326 C CA . PRO A 1 549 ? 16.709 14.392 8.669 1.00 88.38 549 PRO A CA 1
ATOM 4327 C C . PRO A 1 549 ? 16.103 15.690 9.206 1.00 88.38 549 PRO A C 1
ATOM 4329 O O . PRO A 1 549 ? 15.403 15.720 10.221 1.00 88.38 549 PRO A O 1
ATOM 4332 N N . THR A 1 550 ? 16.350 16.789 8.501 1.00 78.75 550 THR A N 1
ATOM 4333 C CA . THR A 1 550 ? 15.668 18.064 8.749 1.00 78.75 550 THR A CA 1
ATOM 4334 C C . THR A 1 550 ? 14.497 18.237 7.794 1.00 78.75 550 THR A C 1
ATOM 4336 O O . THR A 1 550 ? 14.554 17.748 6.671 1.00 78.75 550 THR A O 1
ATOM 4339 N N . ASN A 1 551 ? 13.481 19.000 8.207 1.00 70.25 551 ASN A N 1
ATOM 4340 C CA . ASN A 1 551 ? 12.337 19.354 7.368 1.00 70.25 551 ASN A CA 1
ATOM 4341 C C . ASN A 1 551 ? 12.806 19.870 5.999 1.00 70.25 551 ASN A C 1
ATOM 4343 O O . ASN A 1 551 ? 13.578 20.829 5.917 1.00 70.25 551 ASN A O 1
ATOM 4347 N N . GLN A 1 552 ? 12.331 19.230 4.934 1.00 64.62 552 GLN A N 1
ATOM 4348 C CA . GLN A 1 552 ? 12.747 19.528 3.566 1.00 64.62 552 GLN A CA 1
ATOM 4349 C C . GLN A 1 552 ? 12.082 20.804 3.028 1.00 64.62 552 GLN A C 1
ATOM 4351 O O . GLN A 1 552 ? 12.684 21.522 2.229 1.00 64.62 552 GLN A O 1
ATOM 4356 N N . TYR A 1 553 ? 10.876 21.135 3.511 1.00 65.50 553 TYR A N 1
ATOM 4357 C CA . TYR A 1 553 ? 10.049 22.202 2.937 1.00 65.50 553 TYR A CA 1
ATOM 4358 C C . TYR A 1 553 ? 9.653 23.292 3.941 1.00 65.50 553 TYR A C 1
ATOM 4360 O O . TYR A 1 553 ? 9.510 24.461 3.562 1.00 65.50 553 TYR A O 1
ATOM 4368 N N . LEU A 1 554 ? 9.518 22.974 5.234 1.00 64.62 554 LEU A N 1
ATOM 4369 C CA . LEU A 1 554 ? 9.242 23.970 6.275 1.00 64.62 554 LEU A CA 1
ATOM 4370 C C . LEU A 1 554 ? 10.509 24.387 7.040 1.00 64.62 554 LEU A C 1
ATOM 4372 O O . LEU A 1 554 ? 10.815 23.871 8.107 1.00 64.62 554 LEU A O 1
ATOM 4376 N N . LEU A 1 555 ? 11.183 25.440 6.565 1.00 62.06 555 LEU A N 1
ATOM 4377 C CA . LEU A 1 555 ? 12.420 25.977 7.172 1.00 62.06 555 LEU A CA 1
ATOM 4378 C C . LEU A 1 555 ? 12.285 26.478 8.628 1.00 62.06 555 LEU A C 1
ATOM 4380 O O . LEU A 1 555 ? 13.291 26.725 9.290 1.00 62.06 555 LEU A O 1
ATOM 4384 N N . SER A 1 556 ? 11.062 26.708 9.118 1.00 62.75 556 SER A N 1
ATOM 4385 C CA . SER A 1 556 ? 10.800 27.299 10.441 1.00 62.75 556 SER A CA 1
ATOM 4386 C C . SER A 1 556 ? 10.236 26.322 11.471 1.00 62.75 556 SER A C 1
ATOM 4388 O O . SER A 1 556 ? 10.023 26.716 12.617 1.00 62.75 556 SER A O 1
ATOM 4390 N N . VAL A 1 557 ? 9.922 25.092 11.068 1.00 66.75 557 VAL A N 1
ATOM 4391 C CA . VAL A 1 557 ? 9.368 24.053 11.943 1.00 66.75 557 VAL A CA 1
ATOM 4392 C C . VAL A 1 557 ? 10.383 22.920 11.981 1.00 66.75 557 VAL A C 1
ATOM 4394 O O . VAL A 1 557 ? 11.055 22.662 10.992 1.00 66.75 557 VAL A O 1
ATOM 4397 N N . LYS A 1 558 ? 10.557 22.299 13.145 1.00 78.50 558 LYS A N 1
ATOM 4398 C CA . LYS A 1 558 ? 11.410 21.124 13.292 1.00 78.50 558 LYS A CA 1
ATOM 4399 C C . LYS A 1 558 ? 10.521 19.952 13.673 1.00 78.50 558 LYS A C 1
ATOM 4401 O O . LYS A 1 558 ? 9.886 20.004 14.725 1.00 78.50 558 LYS A O 1
ATOM 4406 N N . ASN A 1 559 ? 10.474 18.939 12.817 1.00 87.88 559 ASN A N 1
ATOM 4407 C CA . ASN A 1 559 ? 9.785 17.687 13.091 1.00 87.88 559 ASN A CA 1
ATOM 4408 C C . ASN A 1 559 ? 10.557 16.896 14.160 1.00 87.88 559 ASN A C 1
ATOM 4410 O O . ASN A 1 559 ? 11.791 16.935 14.206 1.00 87.88 559 ASN A O 1
ATOM 4414 N N . GLY A 1 560 ? 9.829 16.217 15.045 1.00 91.88 560 GLY A N 1
ATOM 4415 C CA . GLY A 1 560 ? 10.378 15.493 16.189 1.00 91.88 560 GLY A CA 1
ATOM 4416 C C . GLY A 1 560 ? 9.939 16.005 17.550 1.00 91.88 560 GLY A C 1
ATOM 4417 O O . GLY A 1 560 ? 8.944 16.723 17.693 1.00 91.88 560 GLY A O 1
ATOM 4418 N N . GLY A 1 561 ? 10.729 15.638 18.560 1.00 93.88 561 GLY A N 1
ATOM 4419 C CA . GLY A 1 561 ? 10.477 15.969 19.956 1.00 93.88 561 GLY A CA 1
ATOM 4420 C C . GLY A 1 561 ? 9.493 15.012 20.624 1.00 93.88 561 GLY A C 1
ATOM 4421 O O . GLY A 1 561 ? 8.780 15.425 21.540 1.00 93.88 561 GLY A O 1
ATOM 4422 N N . PHE A 1 562 ? 9.433 13.757 20.174 1.00 96.19 562 PHE A N 1
ATOM 4423 C CA . PHE A 1 562 ? 8.522 12.749 20.716 1.00 96.19 562 PHE A CA 1
ATOM 4424 C C . PHE A 1 562 ? 9.114 12.001 21.919 1.00 96.19 562 PHE A C 1
ATOM 4426 O O . PHE A 1 562 ? 8.368 11.445 22.726 1.00 96.19 562 PHE A O 1
ATOM 4433 N N . GLY A 1 563 ? 10.437 12.018 22.100 1.00 95.81 563 GLY A N 1
ATOM 4434 C CA . GLY A 1 563 ? 11.096 11.425 23.264 1.00 95.81 563 GLY A CA 1
ATOM 4435 C C . GLY A 1 563 ? 12.474 10.849 22.958 1.00 95.81 563 GLY A C 1
ATOM 4436 O O . GLY A 1 563 ? 13.069 11.145 21.930 1.00 95.81 563 GLY A O 1
ATOM 4437 N N . ASP A 1 564 ? 12.983 10.032 23.880 1.00 96.81 564 ASP A N 1
ATOM 4438 C CA . ASP A 1 564 ? 14.270 9.341 23.744 1.00 96.81 564 ASP A CA 1
ATOM 4439 C C . ASP A 1 564 ? 14.066 7.957 23.115 1.00 96.81 564 ASP A C 1
ATOM 4441 O O . ASP A 1 564 ? 13.882 6.948 23.805 1.00 96.81 564 ASP A O 1
ATOM 4445 N N . GLN A 1 565 ? 14.057 7.926 21.783 1.00 97.38 565 GLN A N 1
ATOM 4446 C CA . GLN A 1 565 ? 13.870 6.694 21.024 1.00 97.38 565 GLN A CA 1
ATOM 4447 C C . GLN A 1 565 ? 15.033 5.709 21.213 1.00 97.38 565 GLN A C 1
ATOM 4449 O O . GLN A 1 565 ? 14.789 4.508 21.306 1.00 97.38 565 GLN A O 1
ATOM 4454 N N . LEU A 1 566 ? 16.281 6.187 21.298 1.00 98.38 566 LEU A N 1
ATOM 4455 C CA . LEU A 1 566 ? 17.462 5.322 21.421 1.00 98.38 566 LEU A CA 1
ATOM 4456 C C . LEU A 1 566 ? 17.459 4.544 22.742 1.00 98.38 566 LEU A C 1
ATOM 4458 O O . LEU A 1 566 ? 17.729 3.342 22.761 1.00 98.38 566 LEU A O 1
ATOM 4462 N N . SER A 1 567 ? 17.085 5.199 23.845 1.00 98.38 567 SER A N 1
ATOM 4463 C CA . SER A 1 567 ? 16.919 4.508 25.125 1.00 98.38 567 SER A CA 1
ATOM 4464 C C . SER A 1 567 ? 15.751 3.515 25.099 1.00 98.38 567 SER A C 1
ATOM 4466 O O . SER A 1 567 ? 15.853 2.414 25.659 1.00 98.38 567 SER A O 1
ATOM 4468 N N . TRP A 1 568 ? 14.649 3.876 24.432 1.00 98.62 568 TRP A N 1
ATOM 4469 C CA . TRP A 1 568 ? 13.492 2.996 24.293 1.00 98.62 568 TRP A CA 1
ATOM 4470 C C . TRP A 1 568 ? 13.834 1.721 23.511 1.00 98.62 568 TRP A C 1
ATOM 4472 O O . TRP A 1 568 ? 13.610 0.624 24.026 1.00 98.62 568 TRP A O 1
ATOM 4482 N N . ILE A 1 569 ? 14.434 1.844 22.323 1.00 98.62 569 ILE A N 1
ATOM 4483 C CA . ILE A 1 569 ? 14.738 0.685 21.475 1.00 98.62 569 ILE A CA 1
ATOM 4484 C C . ILE A 1 569 ? 15.783 -0.230 22.110 1.00 98.62 569 ILE A C 1
ATOM 4486 O O . ILE A 1 569 ? 15.644 -1.449 22.053 1.00 98.62 569 ILE A O 1
ATOM 4490 N N . GLU A 1 570 ? 16.793 0.317 22.794 1.00 98.75 570 GLU A N 1
ATOM 4491 C CA . GLU A 1 570 ? 17.729 -0.515 23.552 1.00 98.75 570 GLU A CA 1
ATOM 4492 C C . GLU A 1 570 ? 17.002 -1.329 24.638 1.00 98.75 570 GLU A C 1
ATOM 4494 O O . GLU A 1 570 ? 17.300 -2.509 24.844 1.00 98.75 570 GLU A O 1
ATOM 4499 N N . THR A 1 571 ? 16.030 -0.725 25.325 1.00 98.69 571 THR A N 1
ATOM 4500 C CA . THR A 1 571 ? 15.238 -1.413 26.353 1.00 98.69 571 THR A CA 1
ATOM 4501 C C . THR A 1 571 ? 14.367 -2.517 25.755 1.00 98.69 571 THR A C 1
ATOM 4503 O O . THR A 1 571 ? 14.309 -3.622 26.308 1.00 98.69 571 THR A O 1
ATOM 4506 N N . ASP A 1 572 ? 13.717 -2.232 24.629 1.00 98.75 572 ASP A N 1
ATOM 4507 C CA . ASP A 1 572 ? 12.853 -3.164 23.908 1.00 98.75 572 ASP A CA 1
ATOM 4508 C C . ASP A 1 572 ? 13.643 -4.363 23.362 1.00 98.75 572 ASP A C 1
ATOM 4510 O O . ASP A 1 572 ? 13.387 -5.506 23.750 1.00 98.75 572 ASP A O 1
ATOM 4514 N N . LEU A 1 573 ? 14.709 -4.112 22.594 1.00 98.81 573 LEU A N 1
ATOM 4515 C CA . LEU A 1 573 ? 15.557 -5.158 22.017 1.00 98.81 573 LEU A CA 1
ATOM 4516 C C . LEU A 1 573 ? 16.242 -6.012 23.087 1.00 98.81 573 LEU A C 1
ATOM 4518 O O . LEU A 1 573 ? 16.359 -7.230 22.936 1.00 98.81 573 LEU A O 1
ATOM 4522 N N . LYS A 1 574 ? 16.652 -5.417 24.213 1.00 98.69 574 LYS A N 1
ATOM 4523 C CA . LYS A 1 574 ? 17.188 -6.175 25.351 1.00 98.69 574 LYS A CA 1
ATOM 4524 C C . LYS A 1 574 ? 16.160 -7.149 25.918 1.00 98.69 574 LYS A C 1
ATOM 4526 O O . LYS A 1 574 ? 16.512 -8.288 26.239 1.00 98.69 574 LYS A O 1
ATOM 4531 N N . LYS A 1 575 ? 14.906 -6.713 26.060 1.00 98.00 575 LYS A N 1
ATOM 4532 C CA . LYS A 1 575 ? 13.800 -7.549 26.541 1.00 98.00 575 LYS A CA 1
ATOM 4533 C C . LYS A 1 575 ? 13.482 -8.661 25.539 1.00 98.00 575 LYS A C 1
ATOM 4535 O O . LYS A 1 575 ? 13.371 -9.814 25.954 1.00 98.00 575 LYS A O 1
ATOM 4540 N N . ALA A 1 576 ? 13.391 -8.338 24.252 1.00 98.12 576 ALA A N 1
ATOM 4541 C CA . ALA A 1 576 ? 13.131 -9.301 23.187 1.00 98.12 576 ALA A CA 1
ATOM 4542 C C . ALA A 1 576 ? 14.242 -10.358 23.092 1.00 98.12 576 ALA A C 1
ATOM 4544 O O . ALA A 1 576 ? 13.970 -11.557 23.127 1.00 98.12 576 ALA A O 1
ATOM 4545 N N . ASN A 1 577 ? 15.508 -9.931 23.114 1.00 97.94 577 ASN A N 1
ATOM 4546 C CA . ASN A 1 577 ? 16.659 -10.831 23.078 1.00 97.94 577 ASN A CA 1
ATOM 4547 C C . ASN A 1 577 ? 16.701 -11.774 24.295 1.00 97.94 577 ASN A C 1
ATOM 4549 O O . ASN A 1 577 ? 17.003 -12.958 24.159 1.00 97.94 577 ASN A O 1
ATOM 4553 N N . ALA A 1 578 ? 16.326 -11.285 25.482 1.00 97.94 578 ALA A N 1
ATOM 4554 C CA . ALA A 1 578 ? 16.187 -12.122 26.676 1.00 97.94 578 ALA A CA 1
ATOM 4555 C C . ALA A 1 578 ? 15.008 -13.118 26.595 1.00 97.94 578 ALA A C 1
ATOM 4557 O O . ALA A 1 578 ? 15.009 -14.121 27.310 1.00 97.94 578 ALA A O 1
ATOM 4558 N N . ASN A 1 579 ? 14.017 -12.866 25.733 1.00 95.81 579 ASN A N 1
ATOM 4559 C CA . ASN A 1 579 ? 12.816 -13.686 25.552 1.00 95.81 579 ASN A CA 1
ATOM 4560 C C . ASN A 1 579 ? 12.890 -14.645 24.346 1.00 95.81 579 ASN A C 1
ATOM 4562 O O . ASN A 1 579 ? 11.907 -15.326 24.051 1.00 95.81 579 ASN A O 1
ATOM 4566 N N . ARG A 1 580 ? 14.044 -14.764 23.672 1.00 93.88 580 ARG A N 1
ATOM 4567 C CA . ARG A 1 580 ? 14.195 -15.586 22.452 1.00 93.88 580 ARG A CA 1
ATOM 4568 C C . ARG A 1 580 ? 13.778 -17.044 22.591 1.00 93.88 580 ARG A C 1
ATOM 4570 O O . ARG A 1 580 ? 13.325 -17.649 21.629 1.00 93.88 580 ARG A O 1
ATOM 4577 N N . LYS A 1 581 ? 13.861 -17.610 23.798 1.00 92.38 581 LYS A N 1
ATOM 4578 C CA . LYS A 1 581 ? 13.361 -18.966 24.059 1.00 92.38 581 LYS A CA 1
ATOM 4579 C C . LYS A 1 581 ? 11.861 -19.102 23.757 1.00 92.38 581 LYS A C 1
ATOM 4581 O O . LYS A 1 581 ? 11.418 -20.162 23.329 1.00 92.38 581 LYS A O 1
ATOM 4586 N N . ASN A 1 582 ? 11.077 -18.052 23.988 1.00 91.88 582 ASN A N 1
ATOM 4587 C CA . ASN A 1 582 ? 9.641 -18.053 23.718 1.00 91.88 582 ASN A CA 1
ATOM 4588 C C . ASN A 1 582 ? 9.335 -17.460 22.339 1.00 91.88 582 ASN A C 1
ATOM 4590 O O . ASN A 1 582 ? 8.543 -18.047 21.611 1.00 91.88 582 ASN A O 1
ATOM 4594 N N . VAL A 1 583 ? 9.988 -16.351 21.983 1.00 94.50 583 VAL A N 1
ATOM 4595 C CA . VAL A 1 583 ? 9.773 -15.602 20.735 1.00 94.50 583 VAL A CA 1
ATOM 4596 C C . VAL A 1 583 ? 11.112 -15.495 19.996 1.00 94.50 583 VAL A C 1
ATOM 4598 O O . VAL A 1 583 ? 11.877 -14.566 20.254 1.00 94.50 583 VAL A O 1
ATOM 4601 N N . PRO A 1 584 ? 11.476 -16.490 19.168 1.00 93.75 584 PRO A N 1
ATOM 4602 C CA . PRO A 1 584 ? 12.837 -16.617 18.657 1.00 93.75 584 PRO A CA 1
ATOM 4603 C C . PRO A 1 584 ? 13.250 -15.511 17.693 1.00 93.75 584 PRO A C 1
ATOM 4605 O O . PRO A 1 584 ? 14.426 -15.135 17.721 1.00 93.75 584 PRO A O 1
ATOM 4608 N N . TRP A 1 585 ? 12.349 -15.018 16.840 1.00 96.19 585 TRP A N 1
ATOM 4609 C CA . TRP A 1 585 ? 12.652 -14.016 15.815 1.00 96.19 585 TRP A CA 1
ATOM 4610 C C . TRP A 1 585 ? 12.486 -12.595 16.333 1.00 96.19 585 TRP A C 1
ATOM 4612 O O . TRP A 1 585 ? 11.484 -12.279 16.965 1.00 96.19 585 TRP A O 1
ATOM 4622 N N . ILE A 1 586 ? 13.461 -11.742 16.034 1.00 98.50 586 ILE A N 1
ATOM 4623 C CA . ILE A 1 586 ? 13.415 -10.302 16.271 1.00 98.50 586 ILE A CA 1
ATOM 4624 C C . ILE A 1 586 ? 13.521 -9.613 14.917 1.00 98.50 586 ILE A C 1
ATOM 4626 O O . ILE A 1 586 ? 14.558 -9.703 14.255 1.00 98.50 586 ILE A O 1
ATOM 4630 N N . ILE A 1 587 ? 12.447 -8.930 14.533 1.00 98.75 587 ILE A N 1
ATOM 4631 C CA . ILE A 1 587 ? 12.356 -8.148 13.304 1.00 98.75 587 ILE A CA 1
ATOM 4632 C C . ILE A 1 587 ? 12.236 -6.677 13.682 1.00 98.75 587 ILE A C 1
ATOM 4634 O O . ILE A 1 587 ? 11.323 -6.286 14.410 1.00 98.75 587 ILE A O 1
ATOM 4638 N N . VAL A 1 588 ? 13.143 -5.857 13.161 1.00 98.94 588 VAL A N 1
ATOM 4639 C CA . VAL A 1 588 ? 13.069 -4.400 13.291 1.00 98.94 588 VAL A CA 1
ATOM 4640 C C . VAL A 1 588 ? 12.554 -3.820 11.982 1.00 98.94 588 VAL A C 1
ATOM 4642 O O . VAL A 1 588 ? 13.083 -4.133 10.925 1.00 98.94 588 VAL A O 1
ATOM 4645 N N . GLY A 1 589 ? 11.530 -2.976 12.040 1.00 98.81 589 GLY A N 1
ATOM 4646 C CA . GLY A 1 589 ? 11.087 -2.161 10.915 1.00 98.81 589 GLY A CA 1
ATOM 4647 C C . GLY A 1 589 ? 11.444 -0.696 11.131 1.00 98.81 589 GLY A C 1
ATOM 4648 O O . GLY A 1 589 ? 11.261 -0.160 12.227 1.00 98.81 589 GLY A O 1
ATOM 4649 N N . MET A 1 590 ? 11.907 -0.047 10.071 1.00 98.56 590 MET A N 1
ATOM 4650 C CA . MET A 1 590 ? 12.139 1.394 10.003 1.00 98.56 590 MET A CA 1
ATOM 4651 C C . MET A 1 590 ? 12.009 1.861 8.561 1.00 98.56 590 MET A C 1
ATOM 4653 O O . MET A 1 590 ? 12.189 1.059 7.662 1.00 98.56 590 MET A O 1
ATOM 4657 N N . HIS A 1 591 ? 11.714 3.129 8.308 1.00 98.62 591 HIS A N 1
ATOM 4658 C CA . HIS A 1 591 ? 11.405 3.538 6.943 1.00 98.62 591 HIS A CA 1
ATOM 4659 C C . HIS A 1 591 ? 12.659 3.674 6.060 1.00 98.62 591 HIS A C 1
ATOM 4661 O O . HIS A 1 591 ? 12.801 2.950 5.076 1.00 98.62 591 HIS A O 1
ATOM 4667 N N . ARG A 1 592 ? 13.621 4.523 6.441 1.00 98.00 592 ARG A N 1
ATOM 4668 C CA . ARG A 1 592 ? 14.888 4.698 5.712 1.00 98.00 592 ARG A CA 1
ATOM 4669 C C . ARG A 1 592 ? 15.885 3.580 6.022 1.00 98.00 592 ARG A C 1
ATOM 4671 O O . ARG A 1 592 ? 16.076 3.246 7.194 1.00 98.00 592 ARG A O 1
ATOM 4678 N N . PRO A 1 593 ? 16.601 3.071 5.010 1.00 97.62 593 PRO A N 1
ATOM 4679 C CA . PRO A 1 593 ? 17.560 1.997 5.208 1.00 97.62 593 PRO A CA 1
ATOM 4680 C C . PRO A 1 593 ? 18.874 2.444 5.864 1.00 97.62 593 PRO A C 1
ATOM 4682 O O . PRO A 1 593 ? 19.308 3.589 5.707 1.00 97.62 593 PRO A O 1
ATOM 4685 N N . LEU A 1 594 ? 19.532 1.497 6.550 1.00 97.12 594 LEU A N 1
ATOM 4686 C CA . LEU A 1 594 ? 20.932 1.595 7.011 1.00 97.12 594 LEU A CA 1
ATOM 4687 C C . LEU A 1 594 ? 21.936 1.311 5.893 1.00 97.12 594 LEU A C 1
ATOM 4689 O O . LEU A 1 594 ? 23.083 1.744 5.975 1.00 97.12 594 LEU A O 1
ATOM 4693 N N . TYR A 1 595 ? 21.492 0.592 4.871 1.00 97.00 595 TYR A N 1
ATOM 4694 C CA . TYR A 1 595 ? 22.297 0.094 3.776 1.00 97.00 595 TYR A CA 1
ATOM 4695 C C . TYR A 1 595 ? 21.455 0.128 2.501 1.00 97.00 595 TYR A C 1
ATOM 4697 O O . TYR A 1 595 ? 20.271 -0.185 2.490 1.00 97.00 595 TYR A O 1
ATOM 4705 N N . SER A 1 596 ? 22.039 0.649 1.435 1.00 95.75 596 SER A N 1
ATOM 4706 C CA . SER A 1 596 ? 21.413 0.727 0.118 1.00 95.75 596 SER A CA 1
ATOM 4707 C C . SER A 1 596 ? 22.528 0.942 -0.886 1.00 95.75 596 SER A C 1
ATOM 4709 O O . SER A 1 596 ? 23.403 1.787 -0.662 1.00 95.75 596 SER A O 1
ATOM 4711 N N . VAL A 1 597 ? 22.518 0.203 -1.996 1.00 95.56 597 VAL A N 1
ATOM 4712 C CA . VAL A 1 597 ? 23.522 0.412 -3.050 1.00 95.56 597 VAL A CA 1
ATOM 4713 C C . VAL A 1 597 ? 23.489 1.867 -3.535 1.00 95.56 597 VAL A C 1
ATOM 4715 O O . VAL A 1 597 ? 24.550 2.471 -3.695 1.00 95.56 597 VAL A O 1
ATOM 4718 N N . LEU A 1 598 ? 22.299 2.463 -3.678 1.00 93.69 598 LEU A N 1
ATOM 4719 C CA . LEU A 1 598 ? 22.109 3.837 -4.160 1.00 93.69 598 LEU A CA 1
ATOM 4720 C C . LEU A 1 598 ? 22.790 4.882 -3.258 1.00 93.69 598 LEU A C 1
ATOM 4722 O O . LEU A 1 598 ? 23.362 5.845 -3.763 1.00 93.69 598 LEU A O 1
ATOM 4726 N N . ASN A 1 599 ? 22.793 4.671 -1.939 1.00 93.88 599 ASN A N 1
ATOM 4727 C CA . ASN A 1 599 ? 23.438 5.554 -0.962 1.00 93.88 599 ASN A CA 1
ATOM 4728 C C . ASN A 1 599 ? 24.662 4.901 -0.301 1.00 93.88 599 ASN A C 1
ATOM 4730 O O . ASN A 1 599 ? 24.821 4.923 0.923 1.00 93.88 599 ASN A O 1
ATOM 4734 N N . SER A 1 600 ? 25.547 4.329 -1.122 1.00 94.31 600 SER A N 1
ATOM 4735 C CA . SER A 1 600 ? 26.826 3.784 -0.664 1.00 94.31 600 SER A CA 1
ATOM 4736 C C . SER A 1 600 ? 27.978 4.080 -1.626 1.00 94.31 600 SER A C 1
ATOM 4738 O O . SER A 1 600 ? 27.799 4.175 -2.838 1.00 94.31 600 SER A O 1
ATOM 4740 N N . GLU A 1 601 ? 29.194 4.177 -1.093 1.00 93.69 601 GLU A N 1
ATOM 4741 C CA . GLU A 1 601 ? 30.431 4.244 -1.873 1.00 93.69 601 GLU A CA 1
ATOM 4742 C C . GLU A 1 601 ? 31.350 3.094 -1.450 1.00 93.69 601 GLU A C 1
ATOM 4744 O O . GLU A 1 601 ? 31.716 2.971 -0.283 1.00 93.69 601 GLU A O 1
ATOM 4749 N N . ASN A 1 602 ? 31.707 2.213 -2.392 1.00 89.56 602 ASN A N 1
ATOM 4750 C CA . ASN A 1 602 ? 32.465 0.981 -2.121 1.00 89.56 602 ASN A CA 1
ATOM 4751 C C . ASN A 1 602 ? 31.849 0.107 -1.006 1.00 89.56 602 ASN A C 1
ATOM 4753 O O . ASN A 1 602 ? 32.570 -0.525 -0.238 1.00 89.56 602 ASN A O 1
ATOM 4757 N N . GLY A 1 603 ? 30.515 0.081 -0.916 1.00 91.75 603 GLY A N 1
ATOM 4758 C CA . GLY A 1 603 ? 29.778 -0.650 0.117 1.00 91.75 603 GLY A CA 1
ATOM 4759 C C . GLY A 1 603 ? 29.676 0.065 1.466 1.00 91.75 603 GLY A C 1
ATOM 4760 O O . GLY A 1 603 ? 29.044 -0.472 2.367 1.00 91.75 603 GLY A O 1
ATOM 4761 N N . VAL A 1 604 ? 30.247 1.260 1.623 1.00 96.44 604 VAL A N 1
ATOM 4762 C CA . VAL A 1 604 ? 30.122 2.050 2.855 1.00 96.44 604 VAL A CA 1
ATOM 4763 C C . VAL A 1 604 ? 28.957 3.033 2.713 1.00 96.44 604 VAL A C 1
ATOM 4765 O O . VAL A 1 604 ? 28.951 3.797 1.743 1.00 96.44 604 VAL A O 1
ATOM 4768 N N . PRO A 1 605 ? 27.982 3.045 3.642 1.00 96.56 605 PRO A N 1
ATOM 4769 C CA . PRO A 1 605 ? 26.906 4.031 3.683 1.00 96.56 605 PRO A CA 1
ATOM 4770 C C . PRO A 1 605 ? 27.370 5.482 3.570 1.00 96.56 605 PRO A C 1
ATOM 4772 O O . PRO A 1 605 ? 28.358 5.888 4.185 1.00 96.56 605 PRO A O 1
ATOM 4775 N N . THR A 1 606 ? 26.610 6.288 2.832 1.00 95.31 606 THR A N 1
ATOM 4776 C CA . THR A 1 606 ? 26.822 7.736 2.703 1.00 95.31 606 THR A CA 1
ATOM 4777 C C . THR A 1 606 ? 25.582 8.521 3.141 1.00 95.31 606 THR A C 1
ATOM 4779 O O . THR A 1 606 ? 24.533 7.953 3.446 1.00 95.31 606 THR A O 1
ATOM 4782 N N . GLU A 1 607 ? 25.710 9.849 3.224 1.00 92.06 607 GLU A N 1
ATOM 4783 C CA . GLU A 1 607 ? 24.592 10.774 3.463 1.00 92.06 607 GLU A CA 1
ATOM 4784 C C . GLU A 1 607 ? 23.728 10.405 4.692 1.00 92.06 607 GLU A C 1
ATOM 4786 O O . GLU A 1 607 ? 24.240 10.189 5.797 1.00 92.06 607 GLU A O 1
ATOM 4791 N N . GLN A 1 608 ? 22.404 10.366 4.521 1.00 93.69 608 GLN A N 1
ATOM 4792 C CA . GLN A 1 608 ? 21.457 10.064 5.588 1.00 93.69 608 GLN A CA 1
ATOM 4793 C C . GLN A 1 608 ? 21.580 8.613 6.074 1.00 93.69 608 GLN A C 1
ATOM 4795 O O . GLN A 1 608 ? 21.434 8.359 7.270 1.00 93.69 608 GLN A O 1
ATOM 4800 N N . THR A 1 609 ? 21.912 7.685 5.176 1.00 95.25 609 THR A N 1
ATOM 4801 C CA . THR A 1 609 ? 22.108 6.258 5.462 1.00 95.25 609 THR A CA 1
ATOM 4802 C C . THR A 1 609 ? 23.277 6.044 6.433 1.00 95.25 609 THR A C 1
ATOM 4804 O O . THR A 1 609 ? 23.132 5.309 7.408 1.00 95.25 609 THR A O 1
ATOM 4807 N N . ALA A 1 610 ? 24.373 6.804 6.297 1.00 97.12 610 ALA A N 1
ATOM 4808 C CA . ALA A 1 610 ? 25.491 6.794 7.254 1.00 97.12 610 ALA A CA 1
ATOM 4809 C C . ALA A 1 610 ? 25.103 7.296 8.660 1.00 97.12 610 ALA A C 1
ATOM 4811 O O . ALA A 1 610 ? 25.559 6.763 9.676 1.00 97.12 610 ALA A O 1
ATOM 4812 N N . SER A 1 611 ? 24.247 8.322 8.733 1.00 97.25 611 SER A N 1
ATOM 4813 C CA . SER A 1 611 ? 23.764 8.863 10.016 1.00 97.25 611 SER A CA 1
ATOM 4814 C C . SER A 1 611 ? 22.854 7.866 10.736 1.00 97.25 611 SER A C 1
ATOM 4816 O O . SER A 1 611 ? 22.936 7.715 11.953 1.00 97.25 611 SER A O 1
ATOM 4818 N N . ILE A 1 612 ? 22.018 7.153 9.979 1.00 97.50 612 ILE A N 1
ATOM 4819 C CA . ILE A 1 612 ? 21.132 6.106 10.494 1.00 97.50 612 ILE A CA 1
ATOM 4820 C C . ILE A 1 612 ? 21.943 4.891 10.958 1.00 97.50 612 ILE A C 1
ATOM 4822 O O . ILE A 1 612 ? 21.747 4.426 12.081 1.00 97.50 612 ILE A O 1
ATOM 4826 N N . GLN A 1 613 ? 22.889 4.414 10.142 1.00 98.06 613 GLN A N 1
ATOM 4827 C CA . GLN A 1 613 ? 23.802 3.328 10.512 1.00 98.06 613 GLN A CA 1
ATOM 4828 C C . GLN A 1 613 ? 24.501 3.640 11.842 1.00 98.06 613 GLN A C 1
ATOM 4830 O O . GLN A 1 613 ? 24.430 2.850 12.781 1.00 98.06 613 GLN A O 1
ATOM 4835 N N . SER A 1 614 ? 25.073 4.843 11.959 1.00 98.12 614 SER A N 1
ATOM 4836 C CA . SER A 1 614 ? 25.758 5.302 13.174 1.00 98.12 614 SER A CA 1
ATOM 4837 C C . SER A 1 614 ? 24.859 5.326 14.416 1.00 98.12 614 SER A C 1
ATOM 4839 O O . SER A 1 614 ? 25.356 5.174 15.530 1.00 98.12 614 SER A O 1
ATOM 4841 N N . ALA A 1 615 ? 23.553 5.549 14.253 1.00 98.12 615 ALA A N 1
ATOM 4842 C CA . ALA A 1 615 ? 22.612 5.640 15.365 1.00 98.12 615 ALA A CA 1
ATOM 4843 C C . ALA A 1 615 ? 22.088 4.273 15.836 1.00 98.12 615 ALA A C 1
ATOM 4845 O O . ALA A 1 615 ? 21.846 4.103 17.032 1.00 98.12 615 ALA A O 1
ATOM 4846 N N . PHE A 1 616 ? 21.898 3.314 14.923 1.00 98.62 616 PHE A N 1
ATOM 4847 C CA . PHE A 1 616 ? 21.126 2.099 15.211 1.00 98.62 616 PHE A CA 1
ATOM 4848 C C . PHE A 1 616 ? 21.890 0.780 15.049 1.00 98.62 616 PHE A C 1
ATOM 4850 O O . PHE A 1 616 ? 21.557 -0.186 15.739 1.00 98.62 616 PHE A O 1
ATOM 4857 N N . GLU A 1 617 ? 22.913 0.711 14.192 1.00 98.56 617 GLU A N 1
ATOM 4858 C CA . GLU A 1 617 ? 23.548 -0.564 13.830 1.00 98.56 617 GLU A CA 1
ATOM 4859 C C . GLU A 1 617 ? 24.121 -1.303 15.046 1.00 98.56 617 GLU A C 1
ATOM 4861 O O . GLU A 1 617 ? 23.891 -2.503 15.222 1.00 98.56 617 GLU A O 1
ATOM 4866 N N . GLU A 1 618 ? 24.819 -0.584 15.931 1.00 98.44 618 GLU A N 1
ATOM 4867 C CA . GLU A 1 618 ? 25.429 -1.186 17.119 1.00 98.44 618 GLU A CA 1
ATOM 4868 C C . GLU A 1 618 ? 24.376 -1.879 17.997 1.00 98.44 618 GLU A C 1
ATOM 4870 O O . GLU A 1 618 ? 24.620 -2.967 18.520 1.00 98.44 618 GLU A O 1
ATOM 4875 N N . LEU A 1 619 ? 23.180 -1.295 18.122 1.00 98.62 619 LEU A N 1
ATOM 4876 C CA . LEU A 1 619 ? 22.084 -1.890 18.886 1.00 98.62 619 LEU A CA 1
ATOM 4877 C C . LEU A 1 619 ? 21.558 -3.158 18.207 1.00 98.62 619 LEU A C 1
ATOM 4879 O O . LEU A 1 619 ? 21.324 -4.160 18.890 1.00 98.62 619 LEU A O 1
ATOM 4883 N N . PHE A 1 620 ? 21.416 -3.144 16.880 1.00 98.75 620 PHE A N 1
ATOM 4884 C CA . PHE A 1 620 ? 20.931 -4.298 16.121 1.00 98.75 620 PHE A CA 1
ATOM 4885 C C . PHE A 1 620 ? 21.889 -5.484 16.228 1.00 98.75 620 PHE A C 1
ATOM 4887 O O . PHE A 1 620 ? 21.455 -6.596 16.536 1.00 98.75 620 PHE A O 1
ATOM 4894 N N . ILE A 1 621 ? 23.195 -5.238 16.097 1.00 98.62 621 ILE A N 1
ATOM 4895 C CA . ILE A 1 621 ? 24.236 -6.255 16.279 1.00 98.62 621 ILE A CA 1
ATOM 4896 C C . ILE A 1 621 ? 24.257 -6.748 17.735 1.00 98.62 621 ILE A C 1
ATOM 4898 O O . ILE A 1 621 ? 24.210 -7.954 17.992 1.00 98.62 621 ILE A O 1
ATOM 4902 N N . LYS A 1 622 ? 24.274 -5.832 18.714 1.00 98.44 622 LYS A N 1
ATOM 4903 C CA . LYS A 1 622 ? 24.347 -6.153 20.153 1.00 98.44 622 LYS A CA 1
ATOM 4904 C C . LYS A 1 622 ? 23.210 -7.061 20.619 1.00 98.44 622 LYS A C 1
ATOM 4906 O O . LYS A 1 622 ? 23.437 -7.958 21.435 1.00 98.44 622 LYS A O 1
ATOM 4911 N N . TYR A 1 623 ? 21.998 -6.842 20.110 1.00 98.56 623 TYR A N 1
ATOM 4912 C CA . TYR A 1 623 ? 20.808 -7.627 20.454 1.00 98.56 623 TYR A CA 1
ATOM 4913 C C . TYR A 1 623 ? 20.444 -8.693 19.407 1.00 98.56 623 TYR A C 1
ATOM 4915 O O . TYR A 1 623 ? 19.403 -9.351 19.520 1.00 98.56 623 TYR A O 1
ATOM 4923 N N . LYS A 1 624 ? 21.360 -8.941 18.460 1.00 97.69 624 LYS A N 1
ATOM 4924 C CA . LYS A 1 624 ? 21.312 -10.017 17.462 1.00 97.69 624 LYS A CA 1
ATOM 4925 C C . LYS A 1 624 ? 20.072 -9.978 16.566 1.00 97.69 624 LYS A C 1
ATOM 4927 O O . LYS A 1 624 ? 19.533 -11.036 16.258 1.00 97.69 624 LYS A O 1
ATOM 4932 N N . VAL A 1 625 ? 19.563 -8.791 16.234 1.00 98.69 625 VAL A N 1
ATOM 4933 C CA . VAL A 1 625 ? 18.378 -8.628 15.368 1.00 98.69 625 VAL A CA 1
ATOM 4934 C C . VAL A 1 625 ? 18.507 -9.534 14.143 1.00 98.69 625 VAL A C 1
ATOM 4936 O O . VAL A 1 625 ? 19.580 -9.621 13.558 1.00 98.69 625 VAL A O 1
ATOM 4939 N N . ASP A 1 626 ? 17.439 -10.254 13.804 1.00 98.56 626 ASP A N 1
ATOM 4940 C CA . ASP A 1 626 ? 17.499 -11.244 12.727 1.00 98.56 626 ASP A CA 1
ATOM 4941 C C . ASP A 1 626 ? 17.284 -10.589 11.366 1.00 98.56 626 ASP A C 1
ATOM 4943 O O . ASP A 1 626 ? 18.029 -10.850 10.424 1.00 98.56 626 ASP A O 1
ATOM 4947 N N . VAL A 1 627 ? 16.265 -9.729 11.279 1.00 98.75 627 VAL A N 1
ATOM 4948 C CA . VAL A 1 627 ? 15.882 -9.042 10.045 1.00 98.75 627 VAL A CA 1
ATOM 4949 C C . VAL A 1 627 ? 15.609 -7.570 10.333 1.00 98.75 627 VAL A C 1
ATOM 4951 O O . VAL A 1 627 ? 14.925 -7.240 11.305 1.00 98.75 627 VAL A O 1
ATOM 4954 N N . VAL A 1 628 ? 16.122 -6.696 9.472 1.00 98.88 628 VAL A N 1
ATOM 4955 C CA . VAL A 1 628 ? 15.787 -5.271 9.429 1.00 98.88 628 VAL A CA 1
ATOM 4956 C C . VAL A 1 628 ? 15.026 -4.999 8.135 1.00 98.88 628 VAL A C 1
ATOM 4958 O O . VAL A 1 628 ? 15.515 -5.307 7.052 1.00 98.88 628 VAL A O 1
ATOM 4961 N N . LEU A 1 629 ? 13.822 -4.449 8.253 1.00 98.94 629 LEU A N 1
ATOM 4962 C CA . LEU A 1 629 ? 12.899 -4.198 7.150 1.00 98.94 629 LEU A CA 1
ATOM 4963 C C . LEU A 1 629 ? 12.767 -2.703 6.902 1.00 98.94 629 LEU A C 1
ATOM 4965 O O . LEU A 1 629 ? 12.457 -1.958 7.836 1.00 98.94 629 LEU A O 1
ATOM 4969 N N . THR A 1 630 ? 12.968 -2.288 5.653 1.00 98.81 630 THR A N 1
ATOM 4970 C CA . THR A 1 630 ? 12.907 -0.881 5.246 1.00 98.81 630 THR A CA 1
ATOM 4971 C C . THR A 1 630 ? 12.097 -0.638 3.978 1.00 98.81 630 THR A C 1
ATOM 4973 O O . THR A 1 630 ? 11.892 -1.546 3.173 1.00 98.81 630 THR A O 1
ATOM 4976 N N . GLY A 1 631 ? 11.643 0.601 3.804 1.00 98.00 631 GLY A N 1
ATOM 4977 C CA . GLY A 1 631 ? 11.029 1.120 2.582 1.00 98.00 631 GLY A CA 1
ATOM 4978 C C . GLY A 1 631 ? 11.901 2.231 1.997 1.00 98.00 631 GLY A C 1
ATOM 4979 O O . GLY A 1 631 ? 13.110 2.038 1.823 1.00 98.00 631 GLY A O 1
ATOM 4980 N N . HIS A 1 632 ? 11.299 3.396 1.768 1.00 97.75 632 HIS A N 1
ATOM 4981 C CA . HIS A 1 632 ? 11.881 4.684 1.381 1.00 97.75 632 HIS A CA 1
ATOM 4982 C C . HIS A 1 632 ? 12.497 4.744 -0.016 1.00 97.75 632 HIS A C 1
ATOM 4984 O O . HIS A 1 632 ? 12.393 5.738 -0.730 1.00 97.75 632 HIS A O 1
ATOM 4990 N N . LYS A 1 633 ? 13.251 3.714 -0.401 1.00 96.69 633 LYS A N 1
ATOM 4991 C CA . LYS A 1 633 ? 13.759 3.607 -1.761 1.00 96.69 633 LYS A CA 1
ATOM 4992 C C . LYS A 1 633 ? 12.779 2.812 -2.599 1.00 96.69 633 LYS A C 1
ATOM 4994 O O . LYS A 1 633 ? 12.361 1.724 -2.216 1.00 96.69 633 LYS A O 1
ATOM 4999 N N . HIS A 1 634 ? 12.445 3.343 -3.768 1.00 97.25 634 HIS A N 1
ATOM 5000 C CA . HIS A 1 634 ? 11.376 2.788 -4.591 1.00 97.25 634 HIS A CA 1
ATOM 5001 C C . HIS A 1 634 ? 11.885 1.639 -5.460 1.00 97.25 634 HIS A C 1
ATOM 5003 O O . HIS A 1 634 ? 11.972 1.767 -6.680 1.00 97.25 634 HIS A O 1
ATOM 5009 N N . TYR A 1 635 ? 12.323 0.563 -4.805 1.00 97.25 635 TYR A N 1
ATOM 5010 C CA . TYR A 1 635 ? 12.809 -0.675 -5.405 1.00 97.25 635 TYR A CA 1
ATOM 5011 C C . TYR A 1 635 ? 12.883 -1.799 -4.351 1.00 97.25 635 TYR A C 1
ATOM 5013 O O . TYR A 1 635 ? 12.604 -1.574 -3.171 1.00 97.25 635 TYR A O 1
ATOM 5021 N N . TYR A 1 636 ? 13.230 -3.019 -4.767 1.00 98.62 636 TYR A N 1
ATOM 5022 C CA . TYR A 1 636 ? 13.542 -4.123 -3.852 1.00 98.62 636 TYR A CA 1
ATOM 5023 C C . TYR A 1 636 ? 15.055 -4.314 -3.722 1.00 98.62 636 TYR A C 1
ATOM 5025 O O . TYR A 1 636 ? 15.749 -4.388 -4.735 1.00 98.62 636 TYR A O 1
ATOM 5033 N N . GLU A 1 637 ? 15.567 -4.450 -2.499 1.00 98.38 637 GLU A N 1
ATOM 5034 C CA . GLU A 1 637 ? 16.961 -4.809 -2.216 1.00 98.38 637 GLU A CA 1
ATOM 5035 C C . GLU A 1 637 ? 17.015 -5.834 -1.088 1.00 98.38 637 GLU A C 1
ATOM 5037 O O . GLU A 1 637 ? 16.368 -5.669 -0.056 1.00 98.38 637 GLU A O 1
ATOM 5042 N N . ARG A 1 638 ? 17.825 -6.875 -1.249 1.00 98.38 638 ARG A N 1
ATOM 5043 C CA . ARG A 1 638 ? 18.182 -7.781 -0.163 1.00 98.38 638 ARG A CA 1
ATOM 5044 C C . ARG A 1 638 ? 19.681 -7.831 -0.009 1.00 98.38 638 ARG A C 1
ATOM 5046 O O . ARG A 1 638 ? 20.417 -8.116 -0.954 1.00 98.38 638 ARG A O 1
ATOM 5053 N N . GLU A 1 639 ? 20.102 -7.686 1.229 1.00 97.81 639 GLU A N 1
ATOM 5054 C CA . GLU A 1 639 ? 21.495 -7.741 1.618 1.00 97.81 639 GLU A CA 1
ATOM 5055 C C . GLU A 1 639 ? 21.854 -9.138 2.139 1.00 97.81 639 GLU A C 1
ATOM 5057 O O . GLU A 1 639 ? 21.013 -9.929 2.590 1.00 97.81 639 GLU A O 1
ATOM 5062 N N . LEU A 1 640 ? 23.137 -9.469 2.059 1.00 98.06 640 LEU A N 1
ATOM 5063 C CA . LEU A 1 640 ? 23.723 -10.540 2.856 1.00 98.06 640 LEU A CA 1
ATOM 5064 C C . LEU A 1 640 ? 23.685 -10.135 4.340 1.00 98.06 640 LEU A C 1
ATOM 5066 O O . LEU A 1 640 ? 23.600 -8.942 4.636 1.00 98.06 640 LEU A O 1
ATOM 5070 N N . PRO A 1 641 ? 23.783 -11.086 5.290 1.00 98.31 641 PRO A N 1
ATOM 5071 C CA . PRO A 1 641 ? 24.039 -10.733 6.682 1.00 98.31 641 PRO A CA 1
ATOM 5072 C C . PRO A 1 641 ? 25.224 -9.766 6.755 1.00 98.31 641 PRO A C 1
ATOM 5074 O O . PRO A 1 641 ? 26.279 -10.062 6.195 1.00 98.31 641 PRO A O 1
ATOM 5077 N N . ILE A 1 642 ? 25.054 -8.611 7.391 1.00 98.00 642 ILE A N 1
ATOM 5078 C CA . ILE A 1 642 ? 26.017 -7.506 7.298 1.00 98.00 642 ILE A CA 1
ATOM 5079 C C . ILE A 1 642 ? 26.282 -6.884 8.665 1.00 98.00 642 ILE A C 1
ATOM 5081 O O . ILE A 1 642 ? 25.384 -6.730 9.491 1.00 98.00 642 ILE A O 1
ATOM 5085 N N . ALA A 1 643 ? 27.544 -6.540 8.912 1.00 97.75 643 ALA A N 1
ATOM 5086 C CA . ALA A 1 643 ? 27.957 -5.795 10.089 1.00 97.75 643 ALA A CA 1
ATOM 5087 C C . ALA A 1 643 ? 29.126 -4.871 9.739 1.00 97.75 643 ALA A C 1
ATOM 5089 O O . ALA A 1 643 ? 30.116 -5.308 9.156 1.00 97.75 643 ALA A O 1
ATOM 5090 N N . ASN A 1 644 ? 29.041 -3.605 10.144 1.00 96.56 644 ASN A N 1
ATOM 5091 C CA . ASN A 1 644 ? 30.060 -2.582 9.907 1.00 96.56 644 ASN A CA 1
ATOM 5092 C C . ASN A 1 644 ? 30.442 -2.451 8.419 1.00 96.56 644 ASN A C 1
ATOM 5094 O O . ASN A 1 644 ? 31.617 -2.327 8.081 1.00 96.56 644 ASN A O 1
ATOM 5098 N N . SER A 1 645 ? 29.449 -2.464 7.524 1.00 96.69 645 SER A N 1
ATOM 5099 C CA . SER A 1 645 ? 29.614 -2.398 6.060 1.00 96.69 645 SER A CA 1
ATOM 5100 C C . SER A 1 645 ? 30.329 -3.599 5.416 1.00 96.69 645 SER A C 1
ATOM 5102 O O . SER A 1 645 ? 30.706 -3.535 4.244 1.00 96.69 645 SER A O 1
ATOM 5104 N N . GLU A 1 646 ? 30.497 -4.708 6.142 1.00 96.94 646 GLU A N 1
ATOM 5105 C CA . GLU A 1 646 ? 31.098 -5.946 5.637 1.00 96.94 646 GLU A CA 1
ATOM 5106 C C . GLU A 1 646 ? 30.121 -7.127 5.732 1.00 96.94 646 GLU A C 1
ATOM 5108 O O . GLU A 1 646 ? 29.446 -7.325 6.745 1.00 96.94 646 GLU A O 1
ATOM 5113 N N . ALA A 1 647 ? 30.058 -7.936 4.669 1.00 97.56 647 ALA A N 1
ATOM 5114 C CA . ALA A 1 647 ? 29.233 -9.140 4.646 1.00 97.56 647 ALA A CA 1
ATOM 5115 C C . ALA A 1 647 ? 29.788 -10.213 5.600 1.00 97.56 647 ALA A C 1
ATOM 5117 O O . ALA A 1 647 ? 30.966 -10.575 5.547 1.00 97.56 647 ALA A O 1
ATOM 5118 N N . VAL A 1 648 ? 28.912 -10.779 6.424 1.00 97.94 648 VAL A N 1
ATOM 5119 C CA . VAL A 1 648 ? 29.186 -11.861 7.368 1.00 97.94 648 VAL A CA 1
ATOM 5120 C C . VAL A 1 648 ? 28.691 -13.175 6.766 1.00 97.94 648 VAL A C 1
ATOM 5122 O O . VAL A 1 648 ? 27.513 -13.515 6.821 1.00 97.94 648 VAL A O 1
ATOM 5125 N N . MET A 1 649 ? 29.615 -13.927 6.170 1.00 97.50 649 MET A N 1
ATOM 5126 C CA . MET A 1 649 ? 29.288 -15.106 5.353 1.00 97.50 649 MET A CA 1
ATOM 5127 C C . MET A 1 649 ? 29.079 -16.402 6.149 1.00 97.50 649 MET A C 1
ATOM 5129 O O . MET A 1 649 ? 28.735 -17.433 5.565 1.00 97.50 649 MET A O 1
ATOM 5133 N N . ASP A 1 650 ? 29.295 -16.384 7.466 1.00 95.81 650 ASP A N 1
ATOM 5134 C CA . ASP A 1 650 ? 29.075 -17.552 8.318 1.00 95.81 650 ASP A CA 1
ATOM 5135 C C . ASP A 1 650 ? 27.593 -17.953 8.296 1.00 95.81 650 ASP A C 1
ATOM 5137 O O . ASP A 1 650 ? 26.715 -17.167 8.652 1.00 95.81 650 ASP A O 1
ATOM 5141 N N . GLY A 1 651 ? 27.324 -19.187 7.859 1.00 94.31 651 GLY A N 1
ATOM 5142 C CA . GLY A 1 651 ? 25.963 -19.704 7.687 1.00 94.31 651 GLY A CA 1
ATOM 5143 C C . GLY A 1 651 ? 25.319 -19.381 6.334 1.00 94.31 651 GLY A C 1
ATOM 5144 O O . GLY A 1 651 ? 24.195 -19.803 6.088 1.00 94.31 651 GLY A O 1
ATOM 5145 N N . VAL A 1 652 ? 26.001 -18.681 5.423 1.00 97.69 652 VAL A N 1
ATOM 5146 C CA . VAL A 1 652 ? 25.435 -18.278 4.125 1.00 97.69 652 VAL A CA 1
ATOM 5147 C C . VAL A 1 652 ? 25.787 -19.283 3.022 1.00 97.69 652 VAL A C 1
ATOM 5149 O O . VAL A 1 652 ? 26.954 -19.620 2.804 1.00 97.69 652 VAL A O 1
ATOM 5152 N N . SER A 1 653 ? 24.782 -19.768 2.289 1.00 97.50 653 SER A N 1
ATOM 5153 C CA . SER A 1 653 ? 24.989 -20.647 1.133 1.00 97.50 653 SER A CA 1
ATOM 5154 C C . SER A 1 653 ? 25.647 -19.921 -0.042 1.00 97.50 653 SER A C 1
ATOM 5156 O O . SER A 1 653 ? 25.565 -18.707 -0.190 1.00 97.50 653 SER A O 1
ATOM 5158 N N . LYS A 1 654 ? 26.285 -20.682 -0.939 1.00 95.88 654 LYS A N 1
ATOM 5159 C CA . LYS A 1 654 ? 27.006 -20.120 -2.099 1.00 95.88 654 LYS A CA 1
ATOM 5160 C C . LYS A 1 654 ? 26.124 -19.363 -3.096 1.00 95.88 654 LYS A C 1
ATOM 5162 O O . LYS A 1 654 ? 26.645 -18.548 -3.846 1.00 95.88 654 LYS A O 1
ATOM 5167 N N . ASP A 1 655 ? 24.840 -19.693 -3.154 1.00 96.31 655 ASP A N 1
ATOM 5168 C CA . ASP A 1 655 ? 23.836 -19.055 -4.012 1.00 96.31 655 ASP A CA 1
ATOM 5169 C C . ASP A 1 655 ? 23.079 -17.923 -3.298 1.00 96.31 655 ASP A C 1
ATOM 5171 O O . ASP A 1 655 ? 22.210 -17.302 -3.902 1.00 96.31 655 ASP A O 1
ATOM 5175 N N . TYR A 1 656 ? 23.409 -17.651 -2.029 1.00 97.69 656 TYR A N 1
ATOM 5176 C CA . TYR A 1 656 ? 22.779 -16.628 -1.192 1.00 97.69 656 TYR A CA 1
ATOM 5177 C C . TYR A 1 656 ? 21.271 -16.838 -0.986 1.00 97.69 656 TYR A C 1
ATOM 5179 O O . TYR A 1 656 ? 20.535 -15.877 -0.756 1.00 97.69 656 TYR A O 1
ATOM 5187 N N . LYS A 1 657 ? 20.807 -18.092 -1.078 1.00 97.62 657 LYS A N 1
ATOM 5188 C CA . LYS A 1 657 ? 19.397 -18.485 -0.917 1.00 97.62 657 LYS A CA 1
ATOM 5189 C C . LYS A 1 657 ? 19.089 -19.155 0.421 1.00 97.62 657 LYS A C 1
ATOM 5191 O O . LYS A 1 657 ? 17.920 -19.266 0.784 1.00 97.62 657 LYS A O 1
ATOM 5196 N N . VAL A 1 658 ? 20.107 -19.590 1.162 1.00 98.19 658 VAL A N 1
ATOM 5197 C CA . VAL A 1 658 ? 19.960 -20.239 2.469 1.00 98.19 658 VAL A CA 1
ATOM 5198 C C . VAL A 1 658 ? 20.891 -19.589 3.482 1.00 98.19 658 VAL A C 1
ATOM 5200 O O . VAL A 1 658 ? 22.106 -19.578 3.287 1.00 98.19 658 VAL A O 1
ATOM 5203 N N . TYR A 1 659 ? 20.322 -19.093 4.578 1.00 98.00 659 TYR A N 1
ATOM 5204 C CA . TYR A 1 659 ? 21.048 -18.531 5.714 1.00 98.00 659 TYR A CA 1
ATOM 5205 C C . TYR A 1 659 ? 20.812 -19.400 6.958 1.00 98.00 659 TYR A C 1
ATOM 5207 O O . TYR A 1 659 ? 19.786 -19.299 7.627 1.00 98.00 659 TYR A O 1
ATOM 5215 N N . ASP A 1 660 ? 21.748 -20.288 7.267 1.00 96.38 660 ASP A N 1
ATOM 5216 C CA . ASP A 1 660 ? 21.710 -21.149 8.448 1.00 96.38 660 ASP A CA 1
ATOM 5217 C C . ASP A 1 660 ? 22.329 -20.436 9.653 1.00 96.38 660 ASP A C 1
ATOM 5219 O O . ASP A 1 660 ? 23.550 -20.339 9.773 1.00 96.38 660 ASP A O 1
ATOM 5223 N N . ASN A 1 661 ? 21.466 -19.920 10.532 1.00 93.81 661 ASN A N 1
ATOM 5224 C CA . ASN A 1 661 ? 21.819 -19.158 11.724 1.00 93.81 661 ASN A CA 1
ATOM 5225 C C . ASN A 1 661 ? 22.830 -18.031 11.419 1.00 93.81 661 ASN A C 1
ATOM 5227 O O . ASN A 1 661 ? 23.966 -18.081 11.902 1.00 93.81 661 ASN A O 1
ATOM 5231 N N . PRO A 1 662 ? 22.458 -17.031 10.596 1.00 94.44 662 PRO A N 1
ATOM 5232 C CA . PRO A 1 662 ? 23.368 -15.956 10.215 1.00 94.44 662 PRO A CA 1
ATOM 5233 C C . PRO A 1 662 ? 23.851 -15.176 11.442 1.00 94.44 662 PRO A C 1
ATOM 5235 O O . PRO A 1 662 ? 23.104 -14.941 12.391 1.00 94.44 662 PRO A O 1
ATOM 5238 N N . GLN A 1 663 ? 25.124 -14.777 11.432 1.00 94.31 663 GLN A N 1
ATOM 5239 C CA . GLN A 1 663 ? 25.774 -14.135 12.585 1.00 94.31 663 GLN A CA 1
ATOM 5240 C C . GLN A 1 663 ? 25.633 -12.603 12.609 1.00 94.31 663 GLN A C 1
ATOM 5242 O O . GLN A 1 663 ? 26.212 -11.943 13.473 1.00 94.31 663 GLN A O 1
ATOM 5247 N N . ALA A 1 664 ? 24.856 -12.042 11.684 1.00 97.56 664 ALA A N 1
ATOM 5248 C CA . ALA A 1 664 ? 24.533 -10.625 11.599 1.00 97.56 664 ALA A CA 1
ATOM 5249 C C . ALA A 1 664 ? 23.102 -10.434 11.054 1.00 97.56 664 ALA A C 1
ATOM 5251 O O . ALA A 1 664 ? 22.572 -11.368 10.440 1.00 97.56 664 ALA A O 1
ATOM 5252 N N . PRO A 1 665 ? 22.474 -9.262 11.271 1.00 98.31 665 PRO A N 1
ATOM 5253 C CA . PRO A 1 665 ? 21.150 -8.979 10.730 1.00 98.31 665 PRO A CA 1
ATOM 5254 C C . PRO A 1 665 ? 21.128 -9.041 9.201 1.00 98.31 665 PRO A C 1
ATOM 5256 O O . PRO A 1 665 ? 22.081 -8.631 8.535 1.00 98.31 665 PRO A O 1
ATOM 5259 N N . VAL A 1 666 ? 20.018 -9.525 8.647 1.00 98.56 666 VAL A N 1
ATOM 5260 C CA . VAL A 1 666 ? 19.713 -9.431 7.215 1.00 98.56 666 VAL A CA 1
ATOM 5261 C C . VAL A 1 666 ? 18.859 -8.194 6.985 1.00 98.56 666 VAL A C 1
ATOM 5263 O O . VAL A 1 666 ? 17.804 -8.046 7.598 1.00 98.56 666 VAL A O 1
ATOM 5266 N N . HIS A 1 667 ? 19.297 -7.315 6.096 1.00 98.69 667 HIS A N 1
ATOM 5267 C CA . HIS A 1 667 ? 18.561 -6.109 5.740 1.00 98.69 667 HIS A CA 1
ATOM 5268 C C . HIS A 1 667 ? 17.789 -6.334 4.438 1.00 98.69 667 HIS A C 1
ATOM 5270 O O . HIS A 1 667 ? 18.309 -6.915 3.480 1.00 98.69 667 HIS A O 1
ATOM 5276 N N . ILE A 1 668 ? 16.523 -5.920 4.432 1.00 98.88 668 ILE A N 1
ATOM 5277 C CA . ILE A 1 668 ? 15.631 -6.059 3.284 1.00 98.88 668 ILE A CA 1
ATOM 5278 C C . ILE A 1 668 ? 14.884 -4.749 3.072 1.00 98.88 668 ILE A C 1
ATOM 5280 O O . ILE A 1 668 ? 14.129 -4.295 3.933 1.00 98.88 668 ILE A O 1
ATOM 5284 N N . LEU A 1 669 ? 15.069 -4.185 1.889 1.00 98.75 669 LEU A N 1
ATOM 5285 C CA . LEU A 1 669 ? 14.380 -3.016 1.388 1.00 98.75 669 LEU A CA 1
ATOM 5286 C C . LEU A 1 669 ? 13.245 -3.476 0.469 1.00 98.75 669 LEU A C 1
ATOM 5288 O O . LEU A 1 669 ? 13.478 -4.184 -0.506 1.00 98.75 669 LEU A O 1
ATOM 5292 N N . THR A 1 670 ? 12.010 -3.082 0.774 1.00 98.38 670 THR A N 1
ATOM 5293 C CA . THR A 1 670 ? 10.810 -3.440 0.000 1.00 98.38 670 THR A CA 1
ATOM 5294 C C . THR A 1 670 ? 9.880 -2.233 -0.197 1.00 98.38 670 THR A C 1
ATOM 5296 O O . THR A 1 670 ? 8.675 -2.325 0.039 1.00 98.38 670 THR A O 1
ATOM 5299 N N . GLY A 1 671 ? 10.439 -1.098 -0.633 1.00 97.31 671 GLY A N 1
ATOM 5300 C CA . GLY A 1 671 ? 9.727 0.171 -0.866 1.00 97.31 671 GLY A CA 1
ATOM 5301 C C . GLY A 1 671 ? 9.185 0.347 -2.290 1.00 97.31 671 GLY A C 1
ATOM 5302 O O . GLY A 1 671 ? 8.910 1.452 -2.733 1.00 97.31 671 GLY A O 1
ATOM 5303 N N . GLY A 1 672 ? 9.078 -0.730 -3.069 1.00 95.06 672 GLY A N 1
ATOM 5304 C CA . GLY A 1 672 ? 8.607 -0.693 -4.457 1.00 95.06 672 GLY A CA 1
ATOM 5305 C C . GLY A 1 672 ? 7.108 -0.960 -4.621 1.00 95.06 672 GLY A C 1
ATOM 5306 O O . GLY A 1 672 ? 6.735 -1.617 -5.585 1.00 95.06 672 GLY A O 1
ATOM 5307 N N . ALA A 1 673 ? 6.232 -0.553 -3.697 1.00 96.12 673 ALA A N 1
ATOM 5308 C CA . ALA A 1 673 ? 4.841 -1.030 -3.707 1.00 96.12 673 ALA A CA 1
ATOM 5309 C C . ALA A 1 673 ? 3.903 -0.306 -4.687 1.00 96.12 673 ALA A C 1
ATOM 5311 O O . ALA A 1 673 ? 2.844 -0.852 -5.023 1.00 96.12 673 ALA A O 1
ATOM 5312 N N . GLY A 1 674 ? 4.295 0.873 -5.181 1.00 92.50 674 GLY A N 1
ATOM 5313 C CA . GLY A 1 674 ? 3.614 1.538 -6.294 1.00 92.50 674 GLY A CA 1
ATOM 5314 C C . GLY A 1 674 ? 3.204 2.987 -6.055 1.00 92.50 674 GLY A C 1
ATOM 5315 O O . GLY A 1 674 ? 2.168 3.397 -6.572 1.00 92.50 674 GLY A O 1
ATOM 5316 N N . ASN A 1 675 ? 3.974 3.771 -5.303 1.00 91.62 675 ASN A N 1
ATOM 5317 C CA . ASN A 1 675 ? 3.654 5.182 -5.108 1.00 91.62 675 ASN A CA 1
ATOM 5318 C C . ASN A 1 675 ? 3.739 6.026 -6.401 1.00 91.62 675 ASN A C 1
ATOM 5320 O O . ASN A 1 675 ? 4.176 5.584 -7.475 1.00 91.62 675 ASN A O 1
ATOM 5324 N N . VAL A 1 676 ? 3.301 7.280 -6.275 1.00 87.94 676 VAL A N 1
ATOM 5325 C CA . VAL A 1 676 ? 3.214 8.257 -7.367 1.00 87.94 676 VAL A CA 1
ATOM 5326 C C . VAL A 1 676 ? 4.581 8.717 -7.892 1.00 87.94 676 VAL A C 1
ATOM 5328 O O . VAL A 1 676 ? 4.694 9.051 -9.072 1.00 87.94 676 VAL A O 1
ATOM 5331 N N . GLU A 1 677 ? 5.637 8.671 -7.079 1.00 88.25 677 GLU A N 1
ATOM 5332 C CA . GLU A 1 677 ? 6.989 9.077 -7.484 1.00 88.25 677 GLU A CA 1
ATOM 5333 C C . GLU A 1 677 ? 7.689 8.043 -8.389 1.00 88.25 677 GLU A C 1
ATOM 5335 O O . GLU A 1 677 ? 8.713 8.352 -8.997 1.00 88.25 677 GLU A O 1
ATOM 5340 N N . SER A 1 678 ? 7.097 6.853 -8.570 1.00 89.81 678 SER A N 1
ATOM 5341 C CA . SER A 1 678 ? 7.603 5.754 -9.416 1.00 89.81 678 SER A CA 1
ATOM 5342 C C . SER A 1 678 ? 8.915 5.115 -8.921 1.00 89.81 678 SER A C 1
ATOM 5344 O O . SER A 1 678 ? 9.445 5.464 -7.868 1.00 89.81 678 SER A O 1
ATOM 5346 N N . MET A 1 679 ? 9.414 4.108 -9.654 1.00 92.19 679 MET A N 1
ATOM 5347 C CA . MET A 1 679 ? 10.633 3.367 -9.295 1.00 92.19 679 MET A CA 1
ATOM 5348 C C . MET A 1 679 ? 11.883 4.254 -9.340 1.00 92.19 679 MET A C 1
ATOM 5350 O O . MET A 1 679 ? 12.038 5.094 -10.229 1.00 92.19 679 MET A O 1
ATOM 5354 N N . SER A 1 680 ? 12.808 4.021 -8.408 1.00 91.81 680 SER A N 1
ATOM 5355 C CA . SER A 1 680 ? 14.123 4.668 -8.420 1.00 91.81 680 SER A CA 1
ATOM 5356 C C . SER A 1 680 ? 14.984 4.138 -9.567 1.00 91.81 680 SER A C 1
ATOM 5358 O O . SER A 1 680 ? 14.975 2.945 -9.865 1.00 91.81 680 SER A O 1
ATOM 5360 N N . GLU A 1 681 ? 15.786 5.011 -10.178 1.00 91.50 681 GLU A N 1
ATOM 5361 C CA . GLU A 1 681 ? 16.741 4.587 -11.204 1.00 91.50 681 GLU A CA 1
ATOM 5362 C C . GLU A 1 681 ? 17.822 3.666 -10.618 1.00 91.50 681 GLU A C 1
ATOM 5364 O O . GLU A 1 681 ? 18.333 3.891 -9.516 1.00 91.50 681 GLU A O 1
ATOM 5369 N N . ALA A 1 682 ? 18.200 2.640 -11.385 1.00 92.69 682 ALA A N 1
ATOM 5370 C CA . ALA A 1 682 ? 19.244 1.711 -10.982 1.00 92.69 682 ALA A CA 1
ATOM 5371 C C . ALA A 1 682 ? 20.604 2.431 -10.822 1.00 92.69 682 ALA A C 1
ATOM 5373 O O . ALA A 1 682 ? 21.009 3.198 -11.704 1.00 92.69 682 ALA A O 1
ATOM 5374 N N . PRO A 1 683 ? 21.343 2.175 -9.728 1.00 91.25 683 PRO A N 1
ATOM 5375 C CA . PRO A 1 683 ? 22.643 2.786 -9.491 1.00 91.25 683 PRO A CA 1
ATOM 5376 C C . PRO A 1 683 ? 23.722 2.261 -10.452 1.00 91.25 683 PRO A C 1
ATOM 5378 O O . PRO A 1 683 ? 23.683 1.123 -10.915 1.00 91.25 683 PRO A O 1
ATOM 5381 N N . ASN A 1 684 ? 24.746 3.083 -10.708 1.00 89.69 684 ASN A N 1
ATOM 5382 C CA . ASN A 1 684 ? 25.921 2.682 -11.503 1.00 89.69 684 ASN A CA 1
ATOM 5383 C C . ASN A 1 684 ? 27.011 1.979 -10.670 1.00 89.69 684 ASN A C 1
ATOM 5385 O O . ASN A 1 684 ? 27.965 1.435 -11.228 1.00 89.69 684 ASN A O 1
ATOM 5389 N N . ASN A 1 685 ? 26.922 2.050 -9.343 1.00 90.00 685 ASN A N 1
ATOM 5390 C CA . ASN A 1 685 ? 27.825 1.401 -8.400 1.00 90.00 685 ASN A CA 1
ATOM 5391 C C . ASN A 1 685 ? 27.242 0.068 -7.906 1.00 90.00 685 ASN A C 1
ATOM 5393 O O . ASN A 1 685 ? 26.080 -0.257 -8.123 1.00 90.00 685 ASN A O 1
ATOM 5397 N N . THR A 1 686 ? 28.080 -0.714 -7.230 1.00 92.25 686 THR A N 1
ATOM 5398 C CA . THR A 1 686 ? 27.720 -2.001 -6.621 1.00 92.25 686 THR A CA 1
ATOM 5399 C C . THR A 1 686 ? 28.218 -2.035 -5.182 1.00 92.25 686 THR A C 1
ATOM 5401 O O . THR A 1 686 ? 29.220 -1.387 -4.868 1.00 92.25 686 THR A O 1
ATOM 5404 N N . ALA A 1 687 ? 27.607 -2.869 -4.346 1.00 95.56 687 ALA A N 1
ATOM 5405 C CA . ALA A 1 687 ? 28.108 -3.178 -3.013 1.00 95.56 687 ALA A CA 1
ATOM 5406 C C . ALA A 1 687 ? 28.397 -4.685 -2.877 1.00 95.56 687 ALA A C 1
ATOM 5408 O O . ALA A 1 687 ? 27.616 -5.494 -3.379 1.00 95.56 687 ALA A O 1
ATOM 5409 N N . PRO A 1 688 ? 29.497 -5.093 -2.212 1.00 94.31 688 PRO A N 1
ATOM 5410 C CA . PRO A 1 688 ? 29.872 -6.506 -2.085 1.00 94.31 688 PRO A CA 1
ATOM 5411 C C . PRO A 1 688 ? 28.893 -7.326 -1.232 1.00 94.31 688 PRO A C 1
ATOM 5413 O O . PRO A 1 688 ? 28.887 -8.550 -1.321 1.00 94.31 688 PRO A O 1
ATOM 5416 N N . TRP A 1 689 ? 28.085 -6.658 -0.409 1.00 96.19 689 TRP A N 1
ATOM 5417 C CA . TRP A 1 689 ? 27.067 -7.258 0.449 1.00 96.19 689 TRP A CA 1
ATOM 5418 C C . TRP A 1 689 ? 25.673 -7.316 -0.195 1.00 96.19 689 TRP A C 1
ATOM 5420 O O . TRP A 1 689 ? 24.773 -7.898 0.401 1.00 96.19 689 TRP A O 1
ATOM 5430 N N . ASN A 1 690 ? 25.469 -6.759 -1.394 1.00 97.31 690 ASN A N 1
ATOM 5431 C CA . ASN A 1 690 ? 24.178 -6.839 -2.082 1.00 97.31 690 ASN A CA 1
ATOM 5432 C C . ASN A 1 690 ? 23.947 -8.261 -2.628 1.00 97.31 690 ASN A C 1
ATOM 5434 O O . ASN A 1 690 ? 24.767 -8.773 -3.394 1.00 97.31 690 ASN A O 1
ATOM 5438 N N . ALA A 1 691 ? 22.837 -8.895 -2.243 1.00 97.62 691 ALA A N 1
ATOM 5439 C CA . ALA A 1 691 ? 22.496 -10.257 -2.650 1.00 97.62 691 ALA A CA 1
ATOM 5440 C C . ALA A 1 691 ? 21.496 -10.296 -3.815 1.00 97.62 691 ALA A C 1
ATOM 5442 O O . ALA A 1 691 ? 21.616 -11.155 -4.691 1.00 97.62 691 ALA A O 1
ATOM 5443 N N . ALA A 1 692 ? 20.507 -9.399 -3.821 1.00 97.50 692 ALA A N 1
ATOM 5444 C CA . ALA A 1 692 ? 19.498 -9.295 -4.871 1.00 97.50 692 ALA A CA 1
ATOM 5445 C C . ALA A 1 692 ? 18.910 -7.881 -4.926 1.00 97.50 692 ALA A C 1
ATOM 5447 O O . ALA A 1 692 ? 18.752 -7.230 -3.895 1.00 97.50 692 ALA A O 1
ATOM 5448 N N . SER A 1 693 ? 18.539 -7.419 -6.121 1.00 97.31 693 SER A N 1
ATOM 5449 C CA . SER A 1 693 ? 17.815 -6.156 -6.286 1.00 97.31 693 SER A CA 1
ATOM 5450 C C . SER A 1 693 ? 16.872 -6.205 -7.485 1.00 97.31 693 SER A C 1
ATOM 5452 O O . SER A 1 693 ? 17.183 -6.862 -8.479 1.00 97.31 693 SER A O 1
ATOM 5454 N N . ASP A 1 694 ? 15.758 -5.480 -7.410 1.00 96.44 694 ASP A N 1
ATOM 5455 C CA . ASP A 1 694 ? 14.858 -5.221 -8.538 1.00 96.44 694 ASP A CA 1
ATOM 5456 C C . ASP A 1 694 ? 14.471 -3.739 -8.564 1.00 96.44 694 ASP A C 1
ATOM 5458 O O . ASP A 1 694 ? 13.793 -3.263 -7.655 1.00 96.44 694 ASP A O 1
ATOM 5462 N N . TYR A 1 695 ? 14.919 -3.032 -9.605 1.00 95.75 695 TYR A N 1
ATOM 5463 C CA . TYR A 1 695 ? 14.687 -1.600 -9.838 1.00 95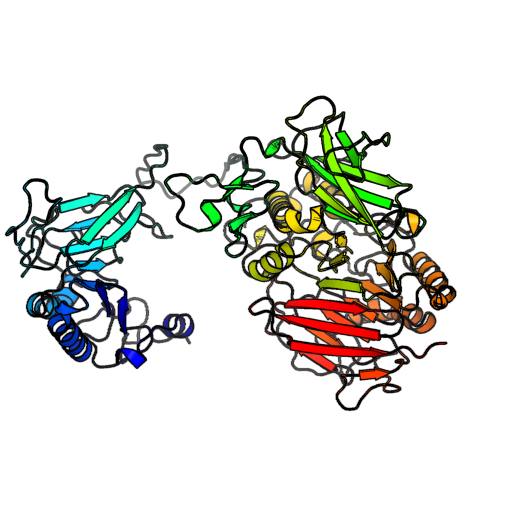.75 695 TYR A CA 1
ATOM 5464 C C . TYR A 1 695 ? 13.604 -1.329 -10.894 1.00 95.75 695 TYR A C 1
ATOM 5466 O O . TYR A 1 695 ? 13.358 -0.179 -11.245 1.00 95.75 695 TYR A O 1
ATOM 5474 N N . GLU A 1 696 ? 12.988 -2.371 -11.452 1.00 93.69 696 GLU A N 1
ATOM 5475 C CA . GLU A 1 696 ? 12.112 -2.265 -12.623 1.00 93.69 696 GLU A CA 1
ATOM 5476 C C . GLU A 1 696 ? 10.646 -2.541 -12.285 1.00 93.69 696 GLU A C 1
ATOM 5478 O O . GLU A 1 696 ? 9.755 -1.973 -12.922 1.00 93.69 696 GLU A O 1
ATOM 5483 N N . HIS A 1 697 ? 10.383 -3.388 -11.288 1.00 94.31 697 HIS A N 1
ATOM 5484 C CA . HIS A 1 697 ? 9.042 -3.887 -11.011 1.00 94.31 697 HIS A CA 1
ATOM 5485 C C . HIS A 1 697 ? 8.506 -3.442 -9.654 1.00 94.31 697 HIS A C 1
ATOM 5487 O O . HIS A 1 697 ? 9.166 -3.574 -8.623 1.00 94.31 697 HIS A O 1
ATOM 5493 N N . PHE A 1 698 ? 7.242 -3.013 -9.655 1.00 95.75 698 PHE A N 1
ATOM 5494 C CA . PHE A 1 698 ? 6.488 -2.847 -8.421 1.00 95.75 698 PHE A CA 1
ATOM 5495 C C . PHE A 1 698 ? 6.135 -4.206 -7.811 1.00 95.75 698 PHE A C 1
ATOM 5497 O O . PHE A 1 698 ? 5.808 -5.159 -8.528 1.00 95.75 698 PHE A O 1
ATOM 5504 N N . GLY A 1 699 ? 6.148 -4.285 -6.485 1.00 95.19 699 GLY A N 1
ATOM 5505 C CA . GLY A 1 699 ? 5.904 -5.523 -5.765 1.00 95.19 699 GLY A CA 1
ATOM 5506 C C . GLY A 1 699 ? 5.751 -5.341 -4.263 1.00 95.19 699 GLY A C 1
ATOM 5507 O O . GLY A 1 699 ? 5.916 -4.255 -3.712 1.00 95.19 699 GLY A O 1
ATOM 5508 N N . TYR A 1 700 ? 5.459 -6.445 -3.593 1.00 98.06 700 TYR A N 1
ATOM 5509 C CA . TYR A 1 700 ? 5.415 -6.547 -2.139 1.00 98.06 700 TYR A CA 1
ATOM 5510 C C . TYR A 1 700 ? 6.066 -7.852 -1.699 1.00 98.06 700 TYR A C 1
ATOM 5512 O O . TYR A 1 700 ? 6.276 -8.769 -2.494 1.00 98.06 700 TYR A O 1
ATOM 5520 N N . SER A 1 701 ? 6.384 -7.952 -0.415 1.00 98.69 701 SER A N 1
ATOM 5521 C CA . SER A 1 701 ? 7.048 -9.123 0.136 1.00 98.69 701 SER A CA 1
ATOM 5522 C C . SER A 1 701 ? 6.110 -9.971 0.985 1.00 98.69 701 SER A C 1
ATOM 5524 O O . SER A 1 701 ? 5.206 -9.463 1.650 1.00 98.69 701 SER A O 1
ATOM 5526 N N . THR A 1 702 ? 6.348 -11.279 0.993 1.00 98.44 702 THR A N 1
ATOM 5527 C CA . THR A 1 702 ? 5.689 -12.221 1.901 1.00 98.44 702 THR A CA 1
ATOM 5528 C C . THR A 1 702 ? 6.710 -12.846 2.830 1.00 98.44 702 THR A C 1
ATOM 5530 O O . THR A 1 702 ? 7.782 -13.267 2.390 1.00 98.44 702 THR A O 1
ATOM 5533 N N . LEU A 1 703 ? 6.334 -12.970 4.095 1.00 97.81 703 LEU A N 1
ATOM 5534 C CA . LEU A 1 703 ? 7.108 -13.611 5.142 1.00 97.81 703 LEU A CA 1
ATOM 5535 C C . LEU A 1 703 ? 6.296 -14.785 5.695 1.00 97.81 703 LEU A C 1
ATOM 5537 O O . LEU A 1 703 ? 5.211 -14.594 6.242 1.00 97.81 703 LEU A O 1
ATOM 5541 N N . GLU A 1 704 ? 6.836 -15.992 5.568 1.00 96.19 704 GLU A N 1
ATOM 5542 C CA . GLU A 1 704 ? 6.298 -17.199 6.193 1.00 96.19 704 GLU A CA 1
ATOM 5543 C C . GLU A 1 704 ? 7.274 -17.651 7.276 1.00 96.19 704 GLU A C 1
ATOM 5545 O O . GLU A 1 704 ? 8.442 -17.918 6.994 1.00 96.19 704 GLU A O 1
ATOM 5550 N N . ALA A 1 705 ? 6.830 -17.733 8.527 1.00 93.75 705 ALA A N 1
ATOM 5551 C CA . ALA A 1 705 ? 7.721 -18.070 9.628 1.00 93.75 705 ALA A CA 1
ATOM 5552 C C . ALA A 1 705 ? 7.101 -19.064 10.603 1.00 93.75 705 ALA A C 1
ATOM 5554 O O . ALA A 1 705 ? 5.925 -18.993 10.951 1.00 93.75 705 ALA A O 1
ATOM 5555 N N . ASN A 1 706 ? 7.937 -19.962 11.102 1.00 92.06 706 ASN A N 1
ATOM 5556 C CA . ASN A 1 706 ? 7.695 -20.724 12.318 1.00 92.06 706 ASN A CA 1
ATOM 5557 C C . ASN A 1 706 ? 8.862 -20.466 13.287 1.00 92.06 706 ASN A C 1
ATOM 5559 O O . ASN A 1 706 ? 9.627 -19.522 13.115 1.00 92.06 706 ASN A O 1
ATOM 5563 N N . ARG A 1 707 ? 9.026 -21.278 14.329 1.00 91.94 707 ARG A N 1
ATOM 5564 C CA . ARG A 1 707 ? 10.062 -21.053 15.353 1.00 91.94 707 ARG A CA 1
ATOM 5565 C C . ARG A 1 707 ? 11.501 -21.198 14.854 1.00 91.94 707 ARG A C 1
ATOM 5567 O O . ARG A 1 707 ? 12.391 -20.571 15.422 1.00 91.94 707 ARG A O 1
ATOM 5574 N N . THR A 1 708 ? 11.725 -22.002 13.821 1.00 91.69 708 THR A N 1
ATOM 5575 C CA . THR A 1 708 ? 13.062 -22.376 13.334 1.00 91.69 708 THR A CA 1
ATOM 5576 C C . THR A 1 708 ? 13.320 -21.948 11.899 1.00 91.69 708 THR A C 1
ATOM 5578 O O . THR A 1 708 ? 14.464 -21.968 11.464 1.00 91.69 708 THR A O 1
ATOM 5581 N N . THR A 1 709 ? 12.286 -21.581 11.147 1.00 94.88 709 THR A N 1
ATOM 5582 C CA . THR A 1 709 ? 12.386 -21.276 9.721 1.00 94.88 709 THR A CA 1
ATOM 5583 C C . THR A 1 709 ? 11.663 -19.981 9.409 1.00 94.88 709 THR A C 1
ATOM 5585 O O . THR A 1 709 ? 10.539 -19.776 9.864 1.00 94.88 709 THR A O 1
ATOM 5588 N N . LEU A 1 710 ? 12.313 -19.145 8.609 1.00 96.50 710 LEU A N 1
ATOM 5589 C CA . LEU A 1 710 ? 11.767 -17.929 8.031 1.00 96.50 710 LEU A CA 1
ATOM 5590 C C . LEU A 1 710 ? 11.989 -17.988 6.519 1.00 96.50 710 LEU A C 1
ATOM 5592 O O . LEU A 1 710 ? 13.128 -18.044 6.069 1.00 96.50 710 LEU A O 1
ATOM 5596 N N . LEU A 1 711 ? 10.913 -18.004 5.743 1.00 98.19 711 LEU A N 1
ATOM 5597 C CA . LEU A 1 711 ? 10.919 -17.931 4.287 1.00 98.19 711 LEU A CA 1
ATOM 5598 C C . LEU A 1 711 ? 10.461 -16.539 3.869 1.00 98.19 711 LEU A C 1
ATOM 5600 O O . LEU A 1 711 ? 9.408 -16.068 4.298 1.00 98.19 711 LEU A O 1
ATOM 5604 N N . TRP A 1 712 ? 11.249 -15.901 3.018 1.00 98.69 712 TRP A N 1
ATOM 5605 C CA . TRP A 1 712 ? 10.938 -14.599 2.453 1.00 98.69 712 TRP A CA 1
ATOM 5606 C C . TRP A 1 712 ? 10.809 -14.708 0.943 1.00 98.69 712 TRP A C 1
ATOM 5608 O O . TRP A 1 712 ? 11.630 -15.373 0.307 1.00 98.69 712 TRP A O 1
ATOM 5618 N N . LYS A 1 713 ? 9.820 -14.020 0.372 1.00 98.69 713 LYS A N 1
ATOM 5619 C CA . LYS A 1 713 ? 9.648 -13.870 -1.078 1.00 98.69 713 LYS A CA 1
ATOM 5620 C C . LYS A 1 713 ? 9.342 -12.420 -1.418 1.00 98.69 713 LYS A C 1
ATOM 5622 O O . LYS A 1 713 ? 8.524 -11.811 -0.736 1.00 98.69 713 LYS A O 1
ATOM 5627 N N . PHE A 1 714 ? 9.932 -11.912 -2.493 1.00 98.69 714 PHE A N 1
ATOM 5628 C CA . PHE A 1 714 ? 9.487 -10.688 -3.155 1.00 98.69 714 PHE A CA 1
ATOM 5629 C C . PHE A 1 714 ? 8.626 -11.059 -4.364 1.00 98.69 714 PHE A C 1
ATOM 5631 O O . PHE A 1 714 ? 9.047 -11.858 -5.206 1.00 98.69 714 PHE A O 1
ATOM 5638 N N . ILE A 1 715 ? 7.412 -10.517 -4.414 1.00 97.75 715 ILE A N 1
ATOM 5639 C CA . ILE A 1 715 ? 6.371 -10.865 -5.379 1.00 97.75 715 ILE A CA 1
ATOM 5640 C C . ILE A 1 715 ? 6.039 -9.640 -6.224 1.00 97.75 715 ILE A C 1
ATOM 5642 O O . ILE A 1 715 ? 5.753 -8.570 -5.685 1.00 97.75 715 ILE A O 1
ATOM 5646 N N . LEU A 1 716 ? 6.027 -9.810 -7.545 1.00 95.75 716 LEU A N 1
ATOM 5647 C CA . LEU A 1 716 ? 5.668 -8.737 -8.467 1.00 95.75 716 LEU A CA 1
ATOM 5648 C C . LEU A 1 716 ? 4.159 -8.484 -8.447 1.00 95.75 716 LEU A C 1
ATOM 5650 O O . LEU A 1 716 ? 3.346 -9.405 -8.577 1.00 95.75 716 LEU A O 1
ATOM 5654 N N . SER A 1 717 ? 3.764 -7.217 -8.347 1.00 88.69 717 SER A N 1
ATOM 5655 C CA . SER A 1 717 ? 2.348 -6.842 -8.286 1.00 88.69 717 SER A CA 1
ATOM 5656 C C . SER A 1 717 ? 1.615 -7.098 -9.604 1.00 88.69 717 SER A C 1
ATOM 5658 O O . SER A 1 717 ? 0.405 -7.273 -9.597 1.00 88.69 717 SER A O 1
ATOM 5660 N N . THR A 1 718 ? 2.313 -7.123 -10.740 1.00 83.50 718 THR A N 1
ATOM 5661 C CA . THR A 1 718 ? 1.710 -7.250 -12.077 1.00 83.50 718 THR A CA 1
ATOM 5662 C C . THR A 1 718 ? 1.178 -8.647 -12.391 1.00 83.50 718 THR A C 1
ATOM 5664 O O . THR A 1 718 ? 0.136 -8.762 -13.036 1.00 83.50 718 THR A O 1
ATOM 5667 N N . ASP A 1 719 ? 1.888 -9.700 -11.986 1.00 85.94 719 ASP A N 1
ATOM 5668 C CA . ASP A 1 719 ? 1.573 -11.085 -12.362 1.00 85.94 719 ASP A CA 1
ATOM 5669 C C . ASP A 1 719 ? 1.751 -12.108 -11.230 1.00 85.94 719 ASP A C 1
ATOM 5671 O O . ASP A 1 719 ? 1.550 -13.304 -11.453 1.00 85.94 719 ASP A O 1
ATOM 5675 N N . GLN A 1 720 ? 2.081 -11.645 -10.018 1.00 91.94 720 GLN A N 1
ATOM 5676 C CA . GLN A 1 720 ? 2.289 -12.469 -8.824 1.00 91.94 720 GLN A CA 1
ATOM 5677 C C . GLN A 1 720 ? 3.472 -13.442 -8.928 1.00 91.94 720 GLN A C 1
ATOM 5679 O O . GLN A 1 720 ? 3.566 -14.398 -8.153 1.00 91.94 720 GLN A O 1
ATOM 5684 N N . SER A 1 721 ? 4.389 -13.220 -9.872 1.00 92.69 721 SER A N 1
ATOM 5685 C CA . SER A 1 721 ? 5.616 -14.003 -9.966 1.00 92.69 721 SER A CA 1
ATOM 5686 C C . SER A 1 721 ? 6.563 -13.708 -8.798 1.00 92.69 721 SER A C 1
ATOM 5688 O O . SER A 1 721 ? 6.642 -12.590 -8.288 1.00 92.69 721 SER A O 1
ATOM 5690 N N . VAL A 1 722 ? 7.277 -14.745 -8.353 1.00 97.44 722 VAL A N 1
ATOM 5691 C CA . VAL A 1 722 ? 8.301 -14.632 -7.309 1.00 97.44 722 VAL A CA 1
ATOM 5692 C C . VAL A 1 722 ? 9.611 -14.219 -7.966 1.00 97.44 722 VAL A C 1
ATOM 5694 O O . VAL A 1 722 ? 10.184 -14.985 -8.741 1.00 97.44 722 VAL A O 1
ATOM 5697 N N . GLN A 1 723 ? 10.078 -13.021 -7.636 1.00 96.06 723 GLN A N 1
ATOM 5698 C CA . GLN A 1 723 ? 11.284 -12.432 -8.212 1.00 96.06 723 GLN A CA 1
ATOM 5699 C C . GLN A 1 723 ? 12.532 -12.742 -7.380 1.00 96.06 723 GLN A C 1
ATOM 5701 O O . GLN A 1 723 ? 13.609 -13.008 -7.915 1.00 96.06 723 GLN A O 1
ATOM 5706 N N . ASP A 1 724 ? 12.386 -12.773 -6.058 1.00 98.31 724 ASP A N 1
ATOM 5707 C CA . ASP A 1 724 ? 13.419 -13.237 -5.140 1.00 98.31 724 ASP A CA 1
ATOM 5708 C C . ASP A 1 724 ? 12.795 -14.089 -4.037 1.00 98.31 724 ASP A C 1
ATOM 5710 O O . ASP A 1 724 ? 11.647 -13.897 -3.648 1.00 98.31 724 ASP A O 1
ATOM 5714 N N . GLU A 1 725 ? 13.570 -15.042 -3.539 1.00 98.38 725 GLU A N 1
ATOM 5715 C CA . GLU A 1 725 ? 13.176 -15.972 -2.485 1.00 98.38 725 GLU A CA 1
ATOM 5716 C C . GLU A 1 725 ? 14.431 -16.393 -1.731 1.00 98.38 725 GLU A C 1
ATOM 5718 O O . GLU A 1 725 ? 15.453 -16.654 -2.370 1.00 98.38 725 GLU A O 1
ATOM 5723 N N . PHE A 1 726 ? 14.372 -16.472 -0.404 1.00 98.56 726 PHE A N 1
ATOM 5724 C CA . PHE A 1 726 ? 15.424 -17.076 0.412 1.00 98.56 726 PHE A CA 1
ATOM 5725 C C . PHE A 1 726 ? 14.860 -17.588 1.740 1.00 98.56 726 PHE A C 1
ATOM 5727 O O . PHE A 1 726 ? 13.788 -17.174 2.183 1.00 98.56 726 PHE A O 1
ATOM 5734 N N . VAL A 1 727 ? 15.598 -18.488 2.387 1.00 98.38 727 VAL A N 1
ATOM 5735 C CA . VAL A 1 727 ? 15.212 -19.082 3.670 1.00 98.38 727 VAL A CA 1
ATOM 5736 C C . VAL A 1 727 ? 16.286 -18.866 4.730 1.00 98.38 727 VAL A C 1
ATOM 5738 O O . VAL A 1 727 ? 17.477 -19.047 4.476 1.00 98.38 727 VAL A O 1
ATOM 5741 N N . MET A 1 728 ? 15.857 -18.511 5.938 1.00 97.94 728 MET A N 1
ATOM 5742 C CA . MET A 1 728 ? 16.688 -18.454 7.135 1.00 97.94 728 MET A CA 1
ATOM 5743 C C . MET A 1 728 ? 16.307 -19.580 8.090 1.00 97.94 728 MET A C 1
ATOM 5745 O O . MET A 1 728 ? 15.124 -19.820 8.344 1.00 97.94 728 MET A O 1
ATOM 5749 N N . TYR A 1 729 ? 17.315 -20.225 8.668 1.00 95.56 729 TYR A N 1
ATOM 5750 C CA . TYR A 1 729 ? 17.145 -21.224 9.714 1.00 95.56 729 TYR A CA 1
ATOM 5751 C C . TYR A 1 729 ? 17.697 -20.727 11.043 1.00 95.56 729 TYR A C 1
ATOM 5753 O O . TYR A 1 729 ? 18.698 -20.014 11.098 1.00 95.56 729 TYR A O 1
ATOM 5761 N N . LYS A 1 730 ? 17.063 -21.163 12.126 1.00 88.69 730 LYS A N 1
ATOM 5762 C CA . LYS A 1 730 ? 17.617 -21.139 13.474 1.00 88.69 730 LYS A CA 1
ATOM 5763 C C . LYS A 1 730 ? 17.818 -22.560 13.946 1.00 88.69 730 LYS A C 1
ATOM 5765 O O . LYS A 1 730 ? 16.899 -23.374 13.902 1.00 88.69 730 LYS A O 1
ATOM 5770 N N . THR A 1 731 ? 19.018 -22.840 14.427 1.00 73.19 731 THR A N 1
ATOM 5771 C CA . THR A 1 731 ? 19.289 -24.047 15.198 1.00 73.19 731 THR A CA 1
ATOM 5772 C C . THR A 1 731 ? 18.701 -23.863 16.595 1.00 73.19 731 THR A C 1
ATOM 5774 O O . THR A 1 731 ? 18.914 -22.821 17.218 1.00 73.19 731 THR A O 1
ATOM 5777 N N . ASP A 1 732 ? 17.932 -24.850 17.069 1.00 54.91 732 ASP A N 1
ATOM 5778 C CA . ASP A 1 732 ? 17.399 -24.859 18.435 1.00 54.91 732 ASP A CA 1
ATOM 5779 C C . ASP A 1 732 ? 18.539 -24.584 19.427 1.00 54.91 732 ASP A C 1
ATOM 5781 O O . ASP A 1 732 ? 19.551 -25.292 19.434 1.00 54.91 732 ASP A O 1
ATOM 5785 N N . SER A 1 733 ? 18.381 -23.533 20.236 1.00 44.09 733 SER A N 1
ATOM 5786 C CA . SER A 1 733 ? 19.325 -23.168 21.302 1.00 44.09 733 SER A CA 1
ATOM 5787 C C . SER A 1 733 ? 18.824 -23.582 22.676 1.00 44.09 733 SER A C 1
ATOM 5789 O O . SER A 1 733 ? 17.603 -23.459 22.938 1.00 44.09 733 SER A O 1
#

Radius of gyration: 31.26 Å; chains: 1; bounding box: 72×66×83 Å

Foldseek 3Di:
DDAACPVVLVPDADPCVVLVHFRVAWGWDDDFLETETEHELQDQAPPHDADPPDDDDGHDPRDNRLVSLLVNLVVQLVVCVGRVAYEYEYADELFDFQQADQARHGDDSSNRSCVRPQVSCLVSVHAEYEYANAQWKFKWAFDDPSDHQCVQADPLRQGRQSGNHYIYIYFNLQDDPVHQDPDHPHDYPGTRDIDRDFRWGWDWDDHSRDIHIDTATPDDPDPDDDDDPDDPDDDPDDPPDPQPADLDWLVLWAQQPVVRAIPPNFQWHQDDDRRDPDNSSSITGPVLSLLEWFLWFKAAADLAAQFKIKTKTKHQDDQPQKWKWKDLDQVDTDTDPWDKDWDWLDDDPNGTMIMIMDMGGRGDAQGKMKMKIAHPVDCSHITHIEIETTFHHLPDQDKAKEWEFEAQADDDQQVLVLSVLLVDACVRHQAYEYQAPQHLLLCQLVDPPCVVDRCSSVSVRSSSRSNCSNRNYHHYQYEYDPSLAFRQRPVCLVDPSRRSSRHQSNVVLRNDAYHCVSLVHFRRAWGWDDGHQEIETGHEQQDQWPLHDADPRDPPDGHDPRDRRLVSLLVNLVVVLVCCLSRVAYEYGYADELFDQQQDDQLHGHDSSNRSCVRPQVSCLVSVHAEYEYANAQWKWKWAFDHPSDHQCVQADPLRAERESGNHYIYIYRRNSGHPVHFDDDDPGDYPGTNDIGRDFHWIKMWIDGSFKIKIFTAGSPPRDTPDIHMYGYDND

Sequence (733 aa):
MLSNYTAYNARFKMPYKESGGALNMWHSFDHGPIHFTSLSSETDYPNAPTNAYTLTNKNGGFGNQLSWVESELARADANRENVPWIIVGMHRPLYDVAGCDDNGVPTDQNAYVQSAFEALFIKYKVDVVLTGHKHYYERQLPIANSAAVLGGVSDDYKIYDNPQAPVYILTGATGNVEVLTDAPTGTSPWNAAVDYEHYGYSTLEANRTTLLWKFILITLPVCTIGMNAFALKLLAAVAGIAAANVIVDDATCVRNKELDVCQPESLCEYDYNLGDLTFNQSCRVKEGVNFYPQQIHLAFAGKKTGTGMTVSWATYEEVRDSSVWLGESEDMLELVDTPVSSVSYYHDKAYNLFHHHLTLSDLTPRTKYFYKVGSRGDKKYTSDVYSFMTARPATDDSTFHVIVYGDLGDGENSVNTIAHLNKLTSSDVDLIYHLGDISYADDDFWVWPQNTGFFYEEVYNKWMNSLMPVMSSIPYMVLVGNHEAECHSPACIVSQKKKQALGNYKAYNTRFKMPYKESGGTLNMWHSFDHGPIHFTSLSSETDYPGAPTNQYLLSVKNGGFGDQLSWIETDLKKANANRKNVPWIIVGMHRPLYSVLNSENGVPTEQTASIQSAFEELFIKYKVDVVLTGHKHYYERELPIANSEAVMDGVSKDYKVYDNPQAPVHILTGGAGNVESMSEAPNNTAPWNAASDYEHFGYSTLEANRTTLLWKFILSTDQSVQDEFVMYKTDS